Protein AF-A0A1H4DEP1-F1 (afdb_monomer)

Secondary structure (DSSP, 8-state):
-HHHHHHHHHHHHHHHHHHHHHHHHHHHHTT---------------------------S---TTS----HHHHHHHHHHTT-S-HHHHHHHH---HHHHHHHTSTTTHHHHHHHHHHHHHTTT-HHHHHHHHHHHHHHHHH--GGGHHHHHHHHHHTT---HHHHHHHHHHHHHTTT-HHHHHHHHHHHHHTS-SSSSSS-SS----S--EEEETTTSHHHHHHHHHHHTTTT-TTT-HHHHHHHHHHHS-S-EEEEEEE--SSSSEEEEEE-SS-S-TTS-SEEEEEEEHHHHHH--HHHHHHHHHHHHHHHHHHHHHHHTTSEEE-TTT--EEE-TTHHHHTSTTS--GGG--GGGS-HHHHHHHHHHHHHHHT---TTHHHHHTTS--BTTB-HHHHHHHHHHHHS-TTTS-HHHHHHHHHHHGGGHHHHHHHHHTTTTGGGSHHHHHHHHTS-HHHHHHHIIIIIT-TTGGGS-----

Foldseek 3Di:
DVVVVVVVVVVVVVVVVVVVVVVVVVCVVVDPDPDDDDDDDDDDDDDDDDDDDDDDPPDPPDPPDDPPQVLCVVVVCVVVVNDDLVNVCVLLVHDSVLSVVCPDPLNVVVVVLLSVLCVVLVVDPQSSVLNVVLSVCCVVPVDPPSSVSSVLSSCPVQAPDVVVVVLLVVLCVVVVNDPVSVVVCVVVSQQQGPPVPPPGGVDDDDSDQQEAEAQPPFLLVVLVVLLCPPPPVCQVLRLLSVLVCCRVPPACAGEYEEEDAPVPAQKDKFAADDPDPQGFQGSYIYIYGYPCCRVQFASLLSNLSSSLRSLVVSLSRLCSVVQQWTADHPPRDIDGDPCNCCPLLVPPDDLVPDDLLVDALSVNLSSVCSNCVVVVVDDPCSSLQQQQDPSDNGHHVLVSQLVNQLVRDPPVPKDPVLVVVQCVLPNPCSSSLLSSLSSCAVVCPPVVVVVVLVPDPPSNSVVSCCCRVVVPCRSVIHRPSD

Solvent-accessible surface area (backbone atoms only — not comparable to full-atom values): 27764 Å² total; per-residue (Å²): 111,70,72,57,54,54,54,53,47,54,52,49,50,56,52,46,53,58,46,49,54,56,46,53,57,48,46,58,75,70,62,71,74,86,75,90,71,95,81,83,87,84,89,84,89,86,84,89,86,83,90,82,87,74,92,63,85,86,68,82,78,53,90,88,58,80,84,79,52,68,63,61,50,50,54,50,23,55,78,66,72,69,52,54,67,66,56,56,17,64,71,66,72,48,52,61,67,58,48,54,53,34,67,34,96,92,33,35,65,61,48,51,54,52,52,51,56,36,55,73,55,69,63,34,75,64,56,46,50,49,49,54,49,42,52,50,51,35,70,78,64,76,47,88,68,45,62,53,62,50,52,49,59,59,44,63,83,57,51,94,46,71,66,61,53,49,50,54,52,53,44,35,61,73,55,69,66,34,74,65,54,56,50,51,46,64,63,48,52,69,39,47,28,53,83,89,70,86,82,53,49,74,41,88,80,82,82,64,87,32,68,43,73,66,36,78,93,42,37,54,36,57,46,51,51,58,49,60,64,50,49,77,92,46,45,91,73,34,68,59,43,50,48,52,43,48,40,68,74,76,60,93,32,32,38,35,40,35,67,36,87,47,89,79,63,54,45,40,62,31,40,38,49,79,85,45,91,49,45,41,56,49,42,25,33,38,37,32,33,14,52,64,42,47,75,58,39,10,51,66,48,48,52,51,37,56,49,52,35,45,51,50,46,48,51,49,49,44,31,40,80,65,62,48,36,32,29,42,80,88,75,19,47,80,42,67,37,98,53,34,66,61,74,75,50,52,80,74,73,62,49,86,72,61,68,55,85,81,46,56,69,49,56,27,50,52,35,49,54,37,28,27,54,76,70,68,68,64,53,100,54,47,73,54,49,53,35,68,36,69,62,60,87,87,43,23,48,40,55,53,44,13,52,46,46,45,72,70,51,68,75,80,75,40,36,71,68,35,50,53,52,40,35,72,74,51,47,91,54,20,64,54,54,50,19,47,27,51,37,36,41,88,32,67,79,35,71,63,47,52,54,55,46,69,74,46,54,80,68,52,32,54,51,38,44,36,34,24,68,61,51,48,64,38,66,49,41,39,66,87,51,126

Organism: NCBI:txid908615

Sequence (482 aa):
TVIKAVGEAASAVGTWIGNGWRAFLRWLRNGGSCGCSNKGEFANNFTGTEEGNLILYTEPINADEPITDPCDQILLGILADEFSPQHISNFLGISLEDLNYLMEEEHVQFLINSMSLLKESSFSTNAINHFHEALQDYKDSQNPITDLEFVYSSFDDMLEKDAQKQNVIDFLAQNNYSDEAFAFLREAMPALQDNDGDGQPDAEVEWEDRIFELFEGTKVDCVHDKLKEIDLENPNINLYHKLLNKFNDSTENWLFFEVGETGGDWGHTSGYAWNSTNTNFPDAYKIIIDNDLNENGSNLAIMVTLAHELIHAYMFDTLSDAGVILFDINTGEPGFDPNFSQQWCGDGSNYNGVDLNTLDTAERFKALICAMEESGTLNAQWTHDLFNENVFSISTYQQQLADFIYQNHDWDSENLIFKNKMISNFGSNWKQKTAEACSWIGLVYTDEYTNFVNNLSSTETLVYDNIARQRMYLNNANSNCD

Structure (mmCIF, N/CA/C/O backbone):
data_AF-A0A1H4DEP1-F1
#
_entry.id   AF-A0A1H4DEP1-F1
#
loop_
_atom_site.group_PDB
_atom_site.id
_atom_site.type_symbol
_atom_site.label_atom_id
_atom_site.label_alt_id
_atom_site.label_comp_id
_atom_site.label_asym_id
_atom_site.label_entity_id
_atom_site.label_seq_id
_atom_site.pdbx_PDB_ins_code
_atom_site.Cartn_x
_atom_site.Cartn_y
_atom_site.Cartn_z
_atom_site.occupancy
_atom_site.B_iso_or_equiv
_atom_site.auth_seq_id
_atom_site.auth_comp_id
_atom_site.auth_asym_id
_atom_site.auth_atom_id
_atom_site.pdbx_PDB_model_num
ATOM 1 N N . THR A 1 1 ? 15.694 -39.772 31.850 1.00 38.19 1 THR A N 1
ATOM 2 C CA . THR A 1 1 ? 14.513 -40.663 31.894 1.00 38.19 1 THR A CA 1
ATOM 3 C C . THR A 1 1 ? 13.604 -40.455 30.700 1.00 38.19 1 THR A C 1
ATOM 5 O O . THR A 1 1 ? 13.477 -41.399 29.941 1.00 38.19 1 THR A O 1
ATOM 8 N N . VAL A 1 2 ? 13.063 -39.248 30.465 1.00 28.78 2 VAL A N 1
ATOM 9 C CA . VAL A 1 2 ? 12.163 -38.947 29.323 1.00 28.78 2 VAL A CA 1
ATOM 10 C C . VAL A 1 2 ? 12.712 -39.431 27.970 1.00 28.78 2 VAL A C 1
ATOM 12 O O . VAL A 1 2 ? 12.038 -40.193 27.292 1.00 28.78 2 VAL A O 1
ATOM 15 N N . ILE A 1 3 ? 13.974 -39.125 27.642 1.00 31.69 3 ILE A N 1
ATOM 16 C CA . ILE A 1 3 ? 14.636 -39.570 26.393 1.00 31.69 3 ILE A CA 1
ATOM 17 C C . ILE A 1 3 ? 14.600 -41.106 26.202 1.00 31.69 3 ILE A C 1
ATOM 19 O O . ILE A 1 3 ? 14.495 -41.587 25.080 1.00 31.69 3 ILE A O 1
ATOM 23 N N . LYS A 1 4 ? 14.620 -41.895 27.289 1.00 32.69 4 LYS A N 1
ATOM 24 C CA . LYS A 1 4 ? 14.520 -43.364 27.212 1.00 32.69 4 LYS A CA 1
ATOM 25 C C . LYS A 1 4 ? 13.096 -43.826 26.883 1.00 32.69 4 LYS A C 1
ATOM 27 O O . LYS A 1 4 ? 12.945 -44.779 26.133 1.00 32.69 4 LYS A O 1
ATOM 32 N N . ALA A 1 5 ? 12.078 -43.122 27.382 1.00 28.88 5 ALA A N 1
ATOM 33 C CA . ALA A 1 5 ? 10.678 -43.410 27.071 1.00 28.88 5 ALA A CA 1
ATOM 34 C C . ALA A 1 5 ? 10.330 -43.087 25.606 1.00 28.88 5 ALA A C 1
ATOM 36 O O . ALA A 1 5 ? 9.582 -43.836 24.990 1.00 28.88 5 ALA A O 1
ATOM 37 N N . VAL A 1 6 ? 10.914 -42.028 25.026 1.00 34.09 6 VAL A N 1
ATOM 38 C CA . VAL A 1 6 ? 10.736 -41.698 23.596 1.00 34.09 6 VAL A CA 1
ATOM 39 C C . VAL A 1 6 ? 11.355 -42.778 22.700 1.00 34.09 6 VAL A C 1
ATOM 41 O O . VAL A 1 6 ? 10.693 -43.264 21.788 1.00 34.09 6 VAL A O 1
ATOM 44 N N . GLY A 1 7 ? 12.579 -43.233 22.999 1.00 32.59 7 GLY A N 1
ATOM 45 C CA . GLY A 1 7 ? 13.208 -44.337 22.259 1.00 32.59 7 GLY A CA 1
ATOM 46 C C . GLY A 1 7 ? 12.455 -45.670 22.387 1.00 32.59 7 GLY A C 1
ATOM 47 O O . GLY A 1 7 ? 12.327 -46.409 21.413 1.00 32.59 7 GLY A O 1
ATOM 48 N N . GLU A 1 8 ? 11.899 -45.963 23.566 1.00 32.62 8 GLU A N 1
ATOM 49 C CA . GLU A 1 8 ? 11.061 -47.150 23.788 1.00 32.62 8 GLU A CA 1
ATOM 50 C C . GLU A 1 8 ? 9.702 -47.051 23.070 1.00 32.62 8 GLU A C 1
ATOM 52 O O . GLU A 1 8 ? 9.212 -48.063 22.570 1.00 32.62 8 GLU A O 1
ATOM 57 N N . ALA A 1 9 ? 9.131 -45.849 22.929 1.00 29.89 9 ALA A N 1
ATOM 58 C CA . ALA A 1 9 ? 7.915 -45.614 22.150 1.00 29.89 9 ALA A CA 1
ATOM 59 C C . ALA A 1 9 ? 8.149 -45.751 20.633 1.00 29.89 9 ALA A C 1
ATOM 61 O O . ALA A 1 9 ? 7.405 -46.470 19.972 1.00 29.89 9 ALA A O 1
ATOM 62 N N . ALA A 1 10 ? 9.209 -45.144 20.085 1.00 33.97 10 ALA A N 1
ATOM 63 C CA . ALA A 1 10 ? 9.551 -45.274 18.664 1.00 33.97 10 ALA A CA 1
ATOM 64 C C . ALA A 1 10 ? 9.840 -46.738 18.275 1.00 33.97 10 ALA A C 1
ATOM 66 O O . ALA A 1 10 ? 9.331 -47.238 17.271 1.00 33.97 10 ALA A O 1
ATOM 67 N N . SER A 1 11 ? 10.574 -47.465 19.129 1.00 34.53 11 SER A N 1
ATOM 68 C CA . SER A 1 11 ? 10.795 -48.906 18.964 1.00 34.53 11 SER A CA 1
ATOM 69 C C . SER A 1 11 ? 9.484 -49.704 18.998 1.00 34.53 11 SER A C 1
ATOM 71 O O . SER A 1 11 ? 9.313 -50.625 18.197 1.00 34.53 11 SER A O 1
ATOM 73 N N . ALA A 1 12 ? 8.534 -49.339 19.867 1.00 31.38 12 ALA A N 1
ATOM 74 C CA . ALA A 1 12 ? 7.219 -49.975 19.919 1.00 31.38 12 ALA A CA 1
ATOM 75 C C . ALA A 1 12 ? 6.378 -49.710 18.657 1.00 31.38 12 ALA A C 1
ATOM 77 O O . ALA A 1 12 ? 5.743 -50.645 18.176 1.00 31.38 12 ALA A O 1
ATOM 78 N N . VAL A 1 13 ? 6.410 -48.499 18.086 1.00 35.19 13 VAL A N 1
ATOM 79 C CA . VAL A 1 13 ? 5.687 -48.158 16.843 1.00 35.19 13 VAL A CA 1
ATOM 80 C C . VAL A 1 13 ? 6.240 -48.932 15.645 1.00 35.19 13 VAL A C 1
ATOM 82 O O . VAL A 1 13 ? 5.473 -49.625 14.979 1.00 35.19 13 VAL A O 1
ATOM 85 N N . GLY A 1 14 ? 7.560 -48.926 15.420 1.00 35.56 14 GLY A N 1
ATOM 86 C CA . GLY A 1 14 ? 8.171 -49.724 14.344 1.00 35.56 14 GLY A CA 1
ATOM 87 C C . GLY A 1 14 ? 7.915 -51.229 14.513 1.00 35.56 14 GLY A C 1
ATOM 88 O O . GLY A 1 14 ? 7.552 -51.926 13.566 1.00 35.56 14 GLY A O 1
ATOM 89 N N . THR A 1 15 ? 7.980 -51.724 15.755 1.00 37.28 15 THR A N 1
ATOM 90 C CA . THR A 1 15 ? 7.619 -53.114 16.084 1.00 37.28 15 THR A CA 1
ATOM 91 C C . THR A 1 15 ? 6.131 -53.398 15.843 1.00 37.28 15 THR A C 1
ATOM 93 O O . THR A 1 15 ? 5.784 -54.524 15.486 1.00 37.28 15 THR A O 1
ATOM 96 N N . TRP A 1 16 ? 5.237 -52.422 16.015 1.00 34.50 16 TRP A N 1
ATOM 97 C CA . TRP A 1 16 ? 3.800 -52.584 15.784 1.00 34.50 16 TRP A CA 1
ATOM 98 C C . TRP A 1 16 ? 3.462 -52.599 14.291 1.00 34.50 16 TRP A C 1
ATOM 100 O O . TRP A 1 16 ? 2.788 -53.529 13.856 1.00 34.50 16 TRP A O 1
ATOM 110 N N . ILE A 1 17 ? 4.016 -51.675 13.499 1.00 42.44 17 ILE A N 1
ATOM 111 C CA . ILE A 1 17 ? 3.878 -51.647 12.030 1.00 42.44 17 ILE A CA 1
ATOM 112 C C . ILE A 1 17 ? 4.417 -52.954 11.429 1.00 42.44 17 ILE A C 1
ATOM 114 O O . ILE A 1 17 ? 3.683 -53.688 10.761 1.00 42.44 17 ILE A O 1
ATOM 118 N N . GLY A 1 18 ? 5.657 -53.324 11.769 1.00 39.34 18 GLY A N 1
ATOM 119 C CA . GLY A 1 18 ? 6.291 -54.550 11.280 1.00 39.34 18 GLY A CA 1
ATOM 120 C C . GLY A 1 18 ? 5.554 -55.833 11.685 1.00 39.34 18 GLY A C 1
ATOM 121 O O . GLY A 1 18 ? 5.537 -56.795 10.917 1.00 39.34 18 GLY A O 1
ATOM 122 N N . ASN A 1 19 ? 4.897 -55.875 12.853 1.00 37.84 19 ASN A N 1
ATOM 123 C CA . ASN A 1 19 ? 4.065 -57.021 13.244 1.00 37.84 19 ASN A CA 1
ATOM 124 C C . ASN A 1 19 ? 2.644 -56.977 12.665 1.00 37.84 19 ASN A C 1
ATOM 126 O O . ASN A 1 19 ? 2.093 -58.045 12.408 1.00 37.84 19 ASN A O 1
ATOM 130 N N . GLY A 1 20 ? 2.065 -55.799 12.419 1.00 39.53 20 GLY A N 1
ATOM 131 C CA . GLY A 1 20 ? 0.786 -55.638 11.722 1.00 39.53 20 GLY A CA 1
ATOM 132 C C . GLY A 1 20 ? 0.875 -56.156 10.289 1.00 39.53 20 GLY A C 1
ATOM 133 O O . GLY A 1 20 ? 0.106 -57.036 9.901 1.00 39.53 20 GLY A O 1
ATOM 134 N N . TRP A 1 21 ? 1.909 -55.733 9.557 1.00 43.44 21 TRP A N 1
ATOM 135 C CA . TRP A 1 21 ? 2.228 -56.233 8.216 1.00 43.44 21 TRP A CA 1
ATOM 136 C C . TRP A 1 21 ? 2.446 -57.756 8.210 1.00 43.44 21 TRP A C 1
ATOM 138 O O . TRP A 1 21 ? 1.809 -58.497 7.458 1.00 43.44 21 TRP A O 1
ATOM 148 N N . ARG A 1 22 ? 3.254 -58.275 9.147 1.00 44.78 22 ARG A N 1
ATOM 149 C CA . ARG A 1 22 ? 3.490 -59.726 9.299 1.00 44.78 22 ARG A CA 1
ATOM 150 C C . ARG A 1 22 ? 2.246 -60.501 9.767 1.00 44.78 22 ARG A C 1
ATOM 152 O O . ARG A 1 22 ? 2.180 -61.708 9.529 1.00 44.78 22 ARG A O 1
ATOM 159 N N . ALA A 1 23 ? 1.267 -59.861 10.409 1.00 41.00 23 ALA A N 1
ATOM 160 C CA . ALA A 1 23 ? -0.017 -60.466 10.769 1.00 41.00 23 ALA A CA 1
ATOM 161 C C . ALA A 1 23 ? -0.974 -60.523 9.568 1.00 41.00 23 ALA A C 1
ATOM 163 O O . ALA A 1 23 ? -1.565 -61.575 9.328 1.00 41.00 23 ALA A O 1
ATOM 164 N N . PHE A 1 24 ? -1.050 -59.451 8.774 1.00 42.41 24 PHE A N 1
ATOM 165 C CA . PHE A 1 24 ? -1.810 -59.384 7.522 1.00 42.41 24 PHE A CA 1
ATOM 166 C C . PHE A 1 24 ? -1.324 -60.439 6.512 1.00 42.41 24 PHE A C 1
ATOM 168 O O . PHE A 1 24 ? -2.094 -61.305 6.090 1.00 42.41 24 PHE A O 1
ATOM 175 N N . LEU A 1 25 ? -0.012 -60.497 6.258 1.00 41.62 25 LEU A N 1
ATOM 176 C CA . LEU A 1 25 ? 0.605 -61.519 5.400 1.00 41.62 25 LEU A CA 1
ATOM 177 C C . LEU A 1 25 ? 0.409 -62.953 5.937 1.00 41.62 25 LEU A C 1
ATOM 179 O O . LEU A 1 25 ? 0.293 -63.906 5.164 1.00 41.62 25 LEU A O 1
ATOM 183 N N . ARG A 1 26 ? 0.323 -63.143 7.263 1.00 41.78 26 ARG A N 1
ATOM 184 C CA . ARG A 1 26 ? -0.035 -64.444 7.868 1.00 41.78 26 ARG A CA 1
ATOM 185 C C . ARG A 1 26 ? -1.519 -64.777 7.749 1.00 41.78 26 ARG A C 1
ATOM 187 O O . ARG A 1 26 ? -1.842 -65.963 7.732 1.00 41.78 26 ARG A O 1
ATOM 194 N N . TRP A 1 27 ? -2.409 -63.793 7.698 1.00 42.00 27 TRP A N 1
ATOM 195 C CA . TRP A 1 27 ? -3.842 -64.014 7.507 1.00 42.00 27 TRP A CA 1
ATOM 196 C C . TRP A 1 27 ? -4.122 -64.492 6.076 1.00 42.00 27 TRP A C 1
ATOM 198 O O . TRP A 1 27 ? -4.703 -65.565 5.905 1.00 42.00 27 TRP A O 1
ATOM 208 N N . LEU A 1 28 ? -3.566 -63.796 5.075 1.00 37.38 28 LEU A N 1
ATOM 209 C CA . LEU A 1 28 ? -3.593 -64.208 3.663 1.00 37.38 28 LEU A CA 1
ATOM 210 C C . LEU A 1 28 ? -3.035 -65.633 3.484 1.00 37.38 28 LEU A C 1
ATOM 212 O O . LEU A 1 28 ? -3.730 -66.537 3.015 1.00 37.38 28 LEU A O 1
ATOM 216 N N . ARG A 1 29 ? -1.813 -65.882 3.979 1.00 38.56 29 ARG A N 1
ATOM 217 C CA . ARG A 1 29 ? -1.108 -67.173 3.849 1.00 38.56 29 ARG A CA 1
ATOM 218 C C . ARG A 1 29 ? -1.822 -68.376 4.486 1.00 38.56 29 ARG A C 1
ATOM 220 O O . ARG A 1 29 ? -1.508 -69.510 4.129 1.00 38.56 29 ARG A O 1
ATOM 227 N N . ASN A 1 30 ? -2.747 -68.169 5.426 1.00 35.03 30 ASN A N 1
ATOM 228 C CA . ASN A 1 30 ? -3.500 -69.254 6.071 1.00 35.03 30 ASN A CA 1
ATOM 229 C C . ASN A 1 30 ? -4.881 -69.521 5.436 1.00 35.03 30 ASN A C 1
ATOM 231 O O . ASN A 1 30 ? -5.651 -70.310 5.982 1.00 35.03 30 ASN A O 1
ATOM 235 N N . GLY A 1 31 ? -5.179 -68.929 4.274 1.00 35.50 31 GLY A N 1
ATOM 236 C CA . GLY A 1 31 ? -6.361 -69.279 3.481 1.00 35.50 31 GLY A CA 1
ATOM 237 C C . GLY A 1 31 ? -7.643 -68.569 3.915 1.00 35.50 31 GLY A C 1
ATOM 238 O O . GLY A 1 31 ? -8.700 -69.198 3.971 1.00 35.50 31 GLY A O 1
ATOM 239 N N . GLY A 1 32 ? -7.566 -67.266 4.206 1.00 33.78 32 GLY A N 1
ATOM 240 C CA . GLY A 1 32 ? -8.751 -66.409 4.313 1.00 33.78 32 GLY A CA 1
ATOM 241 C C . GLY A 1 32 ? -9.500 -66.359 2.975 1.00 33.78 32 GLY A C 1
ATOM 242 O O . GLY A 1 32 ? -9.116 -65.627 2.071 1.00 33.78 32 GLY A O 1
ATOM 243 N N . SER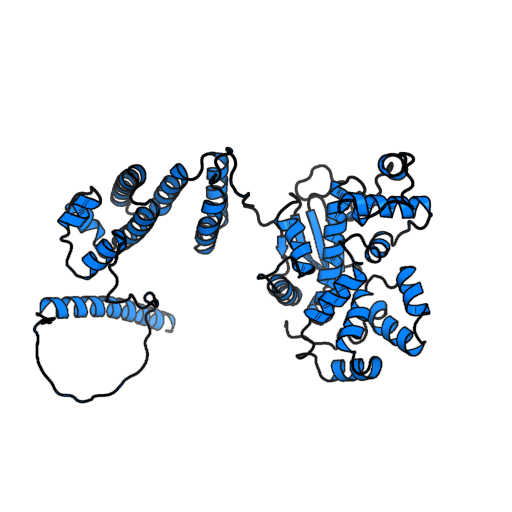 A 1 33 ? -10.538 -67.182 2.812 1.00 31.41 33 SER A N 1
ATOM 244 C CA . SER A 1 33 ? -11.175 -67.393 1.508 1.00 31.41 33 SER A CA 1
ATOM 245 C C . SER A 1 33 ? -12.232 -66.336 1.165 1.00 31.41 33 SER A C 1
ATOM 247 O O . SER A 1 33 ? -13.360 -66.403 1.665 1.00 31.41 33 SER A O 1
ATOM 249 N N . CYS A 1 34 ? -11.922 -65.446 0.221 1.00 27.08 34 CYS A N 1
ATOM 250 C CA . CYS A 1 34 ? -12.912 -64.632 -0.493 1.00 27.08 34 CYS A CA 1
ATOM 251 C C . CYS A 1 34 ? -13.747 -65.522 -1.437 1.00 27.08 34 CYS A C 1
ATOM 253 O O . CYS A 1 34 ? -13.446 -65.700 -2.615 1.00 27.08 34 CYS A O 1
ATOM 255 N N . GLY A 1 35 ? -14.769 -66.173 -0.878 1.00 26.73 35 GLY A N 1
ATOM 256 C CA . GLY A 1 35 ? -15.551 -67.211 -1.549 1.00 26.73 35 GLY A CA 1
ATOM 257 C C . GLY A 1 35 ? -16.676 -66.681 -2.440 1.00 26.73 35 GLY A C 1
ATOM 258 O O . GLY A 1 35 ? -17.835 -66.681 -2.027 1.00 26.73 35 GLY A O 1
ATOM 259 N N . CYS A 1 36 ? -16.372 -66.319 -3.688 1.00 26.03 36 CYS A N 1
ATOM 260 C CA . CYS A 1 36 ? -17.384 -65.971 -4.691 1.00 26.03 36 CYS A CA 1
ATOM 261 C C . CYS A 1 36 ? -18.263 -67.181 -5.076 1.00 26.03 36 CYS A C 1
ATOM 263 O O . CYS A 1 36 ? -17.932 -67.948 -5.981 1.00 26.03 36 CYS A O 1
ATOM 265 N N . SER A 1 37 ? -19.420 -67.351 -4.424 1.00 27.05 37 SER A N 1
ATOM 266 C CA . SER A 1 37 ? -20.464 -68.282 -4.880 1.00 27.05 37 SER A CA 1
ATOM 267 C C . SER A 1 37 ? -21.880 -67.800 -4.538 1.00 27.05 37 SER A C 1
ATOM 269 O O . SER A 1 37 ? -22.154 -67.311 -3.446 1.00 27.05 37 SER A O 1
ATOM 271 N N . ASN A 1 38 ? -22.798 -67.923 -5.499 1.00 31.84 38 ASN A N 1
ATOM 272 C CA . ASN A 1 38 ? -24.157 -67.384 -5.403 1.00 31.84 38 ASN A CA 1
ATOM 273 C C . ASN A 1 38 ? -25.123 -68.311 -4.641 1.00 31.84 38 ASN A C 1
ATOM 275 O O . ASN A 1 38 ? -25.443 -69.380 -5.171 1.00 31.84 38 ASN A O 1
ATOM 279 N N . LYS A 1 39 ? -25.676 -67.847 -3.500 1.00 27.52 39 LYS A N 1
ATOM 280 C CA . LYS A 1 39 ? -27.127 -67.839 -3.136 1.00 27.52 39 LYS A CA 1
ATOM 281 C C . LYS A 1 39 ? -27.392 -67.736 -1.620 1.00 27.52 39 LYS A C 1
ATOM 283 O O . LYS A 1 39 ? -26.930 -68.586 -0.872 1.00 27.52 39 LYS A O 1
ATOM 288 N N . GLY A 1 40 ? -28.348 -66.874 -1.246 1.00 24.56 40 GLY A N 1
ATOM 289 C CA . GLY A 1 40 ? -29.347 -67.188 -0.206 1.00 24.56 40 GLY A CA 1
ATOM 290 C C . GLY A 1 40 ? -29.218 -66.527 1.178 1.00 24.56 40 GLY A C 1
ATOM 291 O O . GLY A 1 40 ? -28.473 -67.007 2.012 1.00 24.56 40 GLY A O 1
ATOM 292 N N . GLU A 1 41 ? -30.082 -65.530 1.414 1.00 27.05 41 GLU A N 1
ATOM 293 C CA . GLU A 1 41 ? -30.917 -65.323 2.624 1.00 27.05 41 GLU A CA 1
ATOM 294 C C . GLU A 1 41 ? -30.337 -65.212 4.072 1.00 27.05 41 GLU A C 1
ATOM 296 O O . GLU A 1 41 ? -29.583 -66.042 4.556 1.00 27.05 41 GLU A O 1
ATOM 301 N N . PHE A 1 42 ? -30.900 -64.239 4.818 1.00 24.06 42 PHE A N 1
ATOM 302 C CA . PHE A 1 42 ? -31.007 -64.117 6.296 1.00 24.06 42 PHE A CA 1
ATOM 303 C C . PHE A 1 42 ? -29.786 -63.761 7.203 1.00 24.06 42 PHE A C 1
ATOM 305 O O . PHE A 1 42 ? -29.255 -64.594 7.924 1.00 24.06 42 PHE A O 1
ATOM 312 N N . ALA A 1 43 ? -29.555 -62.441 7.337 1.00 25.52 43 ALA A N 1
ATOM 313 C CA . ALA A 1 43 ? -29.732 -61.625 8.569 1.00 25.52 43 ALA A CA 1
ATOM 314 C C . ALA A 1 43 ? -28.813 -61.699 9.835 1.00 25.52 43 ALA A C 1
ATOM 316 O O . ALA A 1 43 ? -28.448 -62.759 10.328 1.00 25.52 43 ALA A O 1
ATOM 317 N N . ASN A 1 44 ? -28.700 -60.508 10.469 1.00 26.42 44 ASN A N 1
ATOM 318 C CA . ASN A 1 44 ? -28.440 -60.160 11.893 1.00 26.42 44 ASN A CA 1
ATOM 319 C C . ASN A 1 44 ? -27.004 -59.878 12.426 1.00 26.42 44 ASN A C 1
ATOM 321 O O . ASN A 1 44 ? -26.253 -60.788 12.744 1.00 26.42 44 ASN A O 1
ATOM 325 N N . ASN A 1 45 ? -26.775 -58.580 12.710 1.00 27.27 45 ASN A N 1
ATOM 326 C CA . ASN A 1 45 ? -26.173 -57.937 13.906 1.00 27.27 45 ASN A CA 1
ATOM 327 C C . ASN A 1 45 ? -24.833 -58.407 14.524 1.00 27.27 45 ASN A C 1
ATOM 329 O O . ASN A 1 45 ? -24.765 -59.515 15.033 1.00 27.27 45 ASN A O 1
ATOM 333 N N . PHE A 1 46 ? -23.883 -57.462 14.687 1.00 23.38 46 PHE A N 1
ATOM 334 C CA . PHE A 1 46 ? -23.113 -57.113 15.920 1.00 23.38 46 PHE A CA 1
ATOM 335 C C . PHE A 1 46 ? -22.104 -55.976 15.570 1.00 23.38 46 PHE A C 1
ATOM 337 O O . PHE A 1 46 ? -21.057 -56.233 14.996 1.00 23.38 46 PHE A O 1
ATOM 344 N N . THR A 1 47 ? -22.494 -54.695 15.589 1.00 27.48 47 THR A N 1
ATOM 345 C CA . THR A 1 47 ? -22.204 -53.686 16.648 1.00 27.48 47 THR A CA 1
ATOM 346 C C . THR A 1 47 ? -20.725 -53.457 17.047 1.00 27.48 47 THR A C 1
ATOM 348 O O . THR A 1 47 ? -20.251 -54.087 17.985 1.00 27.48 47 THR A O 1
ATOM 351 N N . GLY A 1 48 ? -20.088 -52.455 16.419 1.00 27.61 48 GLY A N 1
ATOM 352 C CA . GLY A 1 48 ? -19.327 -51.353 17.052 1.00 27.61 48 GLY A CA 1
ATOM 353 C C . GLY A 1 48 ? -17.999 -51.590 17.801 1.00 27.61 48 GLY A C 1
ATOM 354 O O . GLY A 1 48 ? -17.979 -52.267 18.822 1.00 27.61 48 GLY A O 1
ATOM 355 N N . THR A 1 49 ? -16.960 -50.851 17.382 1.00 27.84 49 THR A N 1
ATOM 356 C CA . THR A 1 49 ? -16.049 -50.031 18.230 1.00 27.84 49 THR A CA 1
ATOM 357 C C . THR A 1 49 ? -15.401 -48.930 17.364 1.00 27.84 49 THR A C 1
ATOM 359 O O . THR A 1 49 ? -15.587 -48.940 16.149 1.00 27.84 49 THR A O 1
ATOM 362 N N . GLU A 1 50 ? -14.729 -47.956 17.984 1.00 29.02 50 GLU A N 1
ATOM 363 C CA . GLU A 1 50 ? -14.433 -46.628 17.413 1.00 29.02 50 GLU A CA 1
ATOM 364 C C . GLU A 1 50 ? -13.052 -46.471 16.733 1.00 29.02 50 GLU A C 1
ATOM 366 O O . GLU A 1 50 ? -12.119 -47.218 17.009 1.00 29.02 50 GLU A O 1
ATOM 371 N N . GLU A 1 51 ? -13.009 -45.468 15.846 1.00 33.34 51 GLU A N 1
ATOM 372 C CA . GLU A 1 51 ? -11.922 -44.587 15.362 1.00 33.34 51 GLU A CA 1
ATOM 373 C C . GLU A 1 51 ? -10.437 -45.018 15.362 1.00 33.34 51 GLU A C 1
ATOM 375 O O . GLU A 1 51 ? -9.851 -45.449 16.353 1.00 33.34 51 GLU A O 1
ATOM 380 N N . GLY A 1 52 ? -9.783 -44.740 14.226 1.00 25.28 52 GLY A N 1
ATOM 381 C CA . GLY A 1 52 ? -8.339 -44.887 14.017 1.00 25.28 52 GLY A CA 1
ATOM 382 C C . GLY A 1 52 ? -7.953 -44.681 12.550 1.00 25.28 52 GLY A C 1
ATOM 383 O O . GLY A 1 52 ? -7.386 -45.582 11.937 1.00 25.28 52 GLY A O 1
ATOM 384 N N . ASN A 1 53 ? -8.346 -43.548 11.957 1.00 27.75 53 ASN A N 1
ATOM 385 C CA . ASN A 1 53 ? -8.290 -43.348 10.505 1.00 27.75 53 ASN A CA 1
ATOM 386 C C . ASN A 1 53 ? -6.853 -43.275 9.965 1.00 27.75 53 ASN A C 1
ATOM 388 O O . ASN A 1 53 ? -6.131 -42.313 10.216 1.00 27.75 53 ASN A O 1
ATOM 392 N N . LEU A 1 54 ? -6.494 -44.253 9.133 1.00 23.66 54 LEU A N 1
ATOM 393 C CA . LEU A 1 54 ? -5.480 -44.092 8.096 1.00 23.66 54 LEU A CA 1
ATOM 394 C C . LEU A 1 54 ? -6.137 -43.368 6.912 1.00 23.66 54 LEU A C 1
ATOM 396 O O . LEU A 1 54 ? -7.157 -43.845 6.412 1.00 23.66 54 LEU A O 1
ATOM 400 N N . ILE A 1 55 ? -5.573 -42.246 6.459 1.00 25.05 55 ILE A N 1
ATOM 401 C CA . ILE A 1 55 ? -6.048 -41.571 5.244 1.00 25.05 55 ILE A CA 1
ATOM 402 C C . ILE A 1 55 ? -5.485 -42.321 4.032 1.00 25.05 55 ILE A C 1
ATOM 404 O O . ILE A 1 55 ? -4.377 -42.065 3.574 1.00 25.05 55 ILE A O 1
ATOM 408 N N . LEU A 1 56 ? -6.264 -43.282 3.540 1.00 27.89 56 LEU A N 1
ATOM 409 C CA . LEU A 1 56 ? -6.203 -43.740 2.153 1.00 27.89 56 LEU A CA 1
ATOM 410 C C . LEU A 1 56 ? -7.222 -42.922 1.350 1.00 27.89 56 LEU A C 1
ATOM 412 O O . LEU A 1 56 ? -8.261 -42.565 1.904 1.00 27.89 56 LEU A O 1
ATOM 416 N N . TYR A 1 57 ? -6.921 -42.639 0.077 1.00 26.61 57 TYR A N 1
ATOM 417 C CA . TYR A 1 57 ? -7.730 -41.832 -0.850 1.00 26.61 57 TYR A CA 1
ATOM 418 C C . TYR A 1 57 ? -9.246 -41.982 -0.629 1.00 26.61 57 TYR A C 1
ATOM 420 O O . TYR A 1 57 ? -9.813 -43.055 -0.831 1.00 26.61 57 TYR A O 1
ATOM 428 N N . THR A 1 58 ? -9.905 -40.899 -0.203 1.00 29.77 58 THR A N 1
ATOM 429 C CA . THR A 1 58 ? -11.312 -40.917 0.239 1.00 29.77 58 THR A CA 1
ATOM 430 C C . THR A 1 58 ? -12.329 -40.628 -0.870 1.00 29.77 58 THR A C 1
ATOM 432 O O . THR A 1 58 ? -13.466 -40.265 -0.575 1.00 29.77 58 THR A O 1
ATOM 435 N N . GLU A 1 59 ? -11.956 -40.822 -2.134 1.00 29.88 59 GLU A N 1
ATOM 436 C CA . GLU A 1 59 ? -12.923 -40.961 -3.226 1.00 29.88 59 GLU A CA 1
ATOM 437 C C . GLU A 1 59 ? -13.375 -42.433 -3.288 1.00 29.88 59 GLU A C 1
ATOM 439 O O . GLU A 1 59 ? -12.545 -43.326 -3.487 1.00 29.88 59 GLU A O 1
ATOM 444 N N . PRO A 1 60 ? -14.668 -42.746 -3.080 1.00 33.25 60 PRO A N 1
ATOM 445 C CA . PRO A 1 60 ? -15.140 -44.122 -3.116 1.00 33.25 60 PRO A CA 1
ATOM 446 C C . PRO A 1 60 ? -15.190 -44.620 -4.565 1.00 33.25 60 PRO A C 1
ATOM 448 O O . PRO A 1 60 ? -16.183 -44.396 -5.257 1.00 33.25 60 PRO A O 1
ATOM 451 N N . ILE A 1 61 ? -14.138 -45.327 -5.000 1.00 38.34 61 ILE A N 1
ATOM 452 C CA . ILE A 1 61 ? -14.080 -45.992 -6.312 1.00 38.34 61 ILE A CA 1
ATOM 453 C C . ILE A 1 61 ? -15.374 -46.786 -6.523 1.00 38.34 61 ILE A C 1
ATOM 455 O O . ILE A 1 61 ? -15.691 -47.711 -5.767 1.00 38.34 61 ILE A O 1
ATOM 459 N N . ASN A 1 62 ? -16.134 -46.404 -7.548 1.00 38.62 62 ASN A N 1
ATOM 460 C CA . ASN A 1 62 ? -17.392 -47.050 -7.876 1.00 38.62 62 ASN A CA 1
ATOM 461 C C . ASN A 1 62 ? -17.112 -48.491 -8.328 1.00 38.62 62 ASN A C 1
ATOM 463 O O . ASN A 1 62 ? -16.437 -48.713 -9.328 1.00 38.62 62 ASN A O 1
ATOM 467 N N . ALA A 1 63 ? -17.641 -49.481 -7.605 1.00 42.66 63 ALA A N 1
ATOM 468 C CA . ALA A 1 63 ? -17.348 -50.896 -7.848 1.00 42.66 63 ALA A CA 1
ATOM 469 C C . ALA A 1 63 ? -17.856 -51.427 -9.208 1.00 42.66 63 ALA A C 1
ATOM 471 O O . ALA A 1 63 ? -17.473 -52.527 -9.608 1.00 42.66 63 ALA A O 1
ATOM 472 N N . ASP A 1 64 ? -18.704 -50.659 -9.903 1.00 40.38 64 ASP A N 1
ATOM 473 C CA . ASP A 1 64 ? -19.177 -50.940 -11.263 1.00 40.38 64 ASP A CA 1
ATOM 474 C C . ASP A 1 64 ? -18.378 -50.189 -12.361 1.00 40.38 64 ASP A C 1
ATOM 476 O O . ASP A 1 64 ? -18.637 -50.393 -13.550 1.00 40.38 64 ASP A O 1
ATOM 480 N N . GLU A 1 65 ? -17.406 -49.337 -12.005 1.00 41.00 65 GLU A N 1
ATOM 481 C CA . GLU A 1 65 ? -16.543 -48.625 -12.960 1.00 41.00 65 GLU A CA 1
ATOM 482 C C . GLU A 1 65 ? -15.200 -49.351 -13.172 1.00 41.00 65 GLU A C 1
ATOM 484 O O . GLU A 1 65 ? -14.552 -49.774 -12.212 1.00 41.00 65 GLU A O 1
ATOM 489 N N . PRO A 1 66 ? -14.750 -49.530 -14.429 1.00 44.38 66 PRO A N 1
ATOM 490 C CA . PRO A 1 66 ? -13.469 -50.163 -14.703 1.00 44.38 66 PRO A CA 1
ATOM 491 C C . PRO A 1 66 ? -12.321 -49.209 -14.358 1.00 44.38 66 PRO A C 1
ATOM 493 O O . PRO A 1 66 ? -12.255 -48.104 -14.890 1.00 44.38 66 PRO A O 1
ATOM 496 N N . ILE A 1 67 ? -11.365 -49.670 -13.550 1.00 47.88 67 ILE A N 1
ATOM 497 C CA . ILE A 1 67 ? -10.087 -48.975 -13.347 1.00 47.88 67 ILE A CA 1
ATOM 498 C C . ILE A 1 67 ? -9.345 -48.971 -14.689 1.00 47.88 67 ILE A C 1
ATOM 500 O O . ILE A 1 67 ? -8.803 -49.996 -15.105 1.00 47.88 67 ILE A O 1
ATOM 504 N N . THR A 1 68 ? -9.377 -47.849 -15.408 1.00 42.72 68 THR A N 1
ATOM 505 C CA . THR A 1 68 ? -8.773 -47.717 -16.7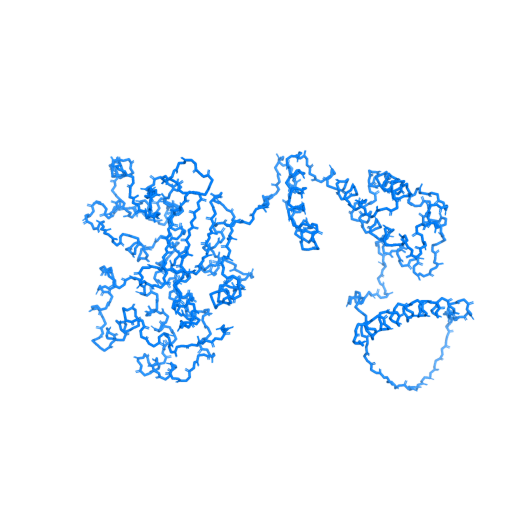46 1.00 42.72 68 THR A CA 1
ATOM 506 C C . THR A 1 68 ? -7.299 -47.328 -16.722 1.00 42.72 68 THR A C 1
ATOM 508 O O . THR A 1 68 ? -6.632 -47.495 -17.740 1.00 42.72 68 THR A O 1
ATOM 511 N N . ASP A 1 69 ? -6.791 -46.831 -15.593 1.00 52.03 69 ASP A N 1
ATOM 512 C CA . ASP A 1 69 ? -5.381 -46.479 -15.421 1.00 52.03 69 ASP A CA 1
ATOM 513 C C . ASP A 1 69 ? -4.512 -47.749 -15.244 1.00 52.03 69 ASP A C 1
ATOM 515 O O . ASP A 1 69 ? -4.760 -48.538 -14.324 1.00 52.03 69 ASP A O 1
ATOM 519 N N . PRO A 1 70 ? -3.499 -47.992 -16.102 1.00 50.41 70 PRO A N 1
ATOM 520 C CA . PRO A 1 70 ? -2.644 -49.178 -15.994 1.00 50.41 70 PRO A CA 1
ATOM 521 C C . PRO A 1 70 ? -1.751 -49.190 -14.749 1.00 50.41 70 PRO A C 1
ATOM 523 O O . PRO A 1 70 ? -1.339 -50.256 -14.297 1.00 50.41 70 PRO A O 1
ATOM 526 N N . CYS A 1 71 ? -1.434 -48.023 -14.196 1.00 47.91 71 CYS A N 1
ATOM 527 C CA . CYS A 1 71 ? -0.532 -47.864 -13.062 1.00 47.91 71 CYS A CA 1
ATOM 528 C C . CYS A 1 71 ? -1.265 -48.222 -11.769 1.00 47.91 71 CYS A C 1
ATOM 530 O O . CYS A 1 71 ? -0.725 -48.951 -10.941 1.00 47.91 71 CYS A O 1
ATOM 532 N N . ASP A 1 72 ? -2.525 -47.802 -11.644 1.00 54.53 72 ASP A N 1
ATOM 533 C CA . ASP A 1 72 ? -3.405 -48.198 -10.545 1.00 54.53 72 ASP A CA 1
ATOM 534 C C . ASP A 1 72 ? -3.718 -49.697 -10.620 1.00 54.53 72 ASP A C 1
ATOM 536 O O . ASP A 1 72 ? -3.697 -50.372 -9.593 1.00 54.53 72 ASP A O 1
ATOM 540 N N . GLN A 1 73 ? -3.894 -50.265 -11.824 1.00 53.59 73 GLN A N 1
ATOM 541 C CA . GLN A 1 73 ? -3.952 -51.724 -11.998 1.00 53.59 73 GLN A CA 1
ATOM 542 C C . GLN A 1 73 ? -2.669 -52.418 -11.514 1.00 53.59 73 GLN A C 1
ATOM 544 O O . GLN A 1 73 ? -2.760 -53.421 -10.809 1.00 53.59 73 GLN A O 1
ATOM 549 N N . ILE A 1 74 ? -1.479 -51.911 -11.861 1.00 54.09 74 ILE A N 1
ATOM 550 C CA . ILE A 1 74 ? -0.198 -52.495 -11.427 1.00 54.09 74 ILE A CA 1
ATOM 551 C C . ILE A 1 74 ? -0.026 -52.375 -9.909 1.00 54.09 74 ILE A C 1
ATOM 553 O O . ILE A 1 74 ? 0.295 -53.371 -9.263 1.00 54.09 74 ILE A O 1
ATOM 557 N N . LEU A 1 75 ? -0.287 -51.207 -9.319 1.00 57.22 75 LEU A N 1
ATOM 558 C CA . LEU A 1 75 ? -0.131 -50.973 -7.883 1.00 57.22 75 LEU A CA 1
ATOM 559 C C . LEU A 1 75 ? -1.137 -51.801 -7.067 1.00 57.22 75 LEU A C 1
ATOM 561 O O . LEU A 1 75 ? -0.753 -52.477 -6.112 1.00 57.22 75 LEU A O 1
ATOM 565 N N . LEU A 1 76 ? -2.408 -51.838 -7.480 1.00 52.25 76 LEU A N 1
ATOM 566 C CA . LEU A 1 76 ? -3.425 -52.6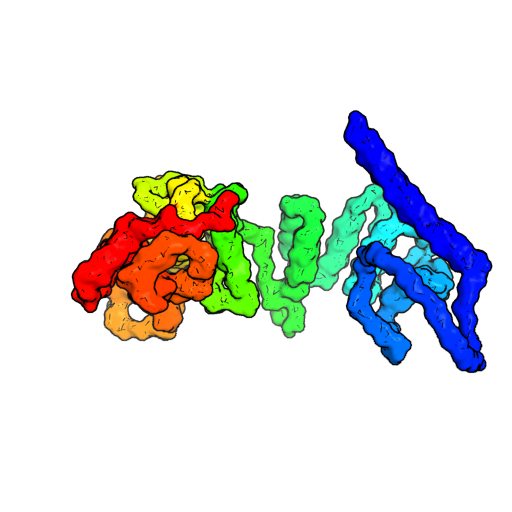86 -6.850 1.00 52.25 76 LEU A CA 1
ATOM 567 C C . LEU A 1 76 ? -3.139 -54.175 -7.067 1.00 52.25 76 LEU A C 1
ATOM 569 O O . LEU A 1 76 ? -3.311 -54.954 -6.137 1.00 52.25 76 LEU A O 1
ATOM 573 N N . GLY A 1 77 ? -2.650 -54.582 -8.239 1.00 57.12 77 GLY A N 1
ATOM 574 C CA . GLY A 1 77 ? -2.289 -55.972 -8.527 1.00 57.12 77 GLY A CA 1
ATOM 575 C C . GLY A 1 77 ? -0.997 -56.441 -7.839 1.00 57.12 77 GLY A C 1
ATOM 576 O O . GLY A 1 77 ? -0.837 -57.641 -7.616 1.00 57.12 77 GLY A O 1
ATOM 577 N N . ILE A 1 78 ? -0.110 -55.521 -7.440 1.00 54.69 78 ILE A N 1
ATOM 578 C CA . ILE A 1 78 ? 0.981 -55.769 -6.481 1.00 54.69 78 ILE A CA 1
ATOM 579 C C . ILE A 1 78 ? 0.399 -55.987 -5.078 1.00 54.69 78 ILE A C 1
ATOM 581 O O . ILE A 1 78 ? 0.728 -56.968 -4.413 1.00 54.69 78 ILE A O 1
ATOM 585 N N . LEU A 1 79 ? -0.506 -55.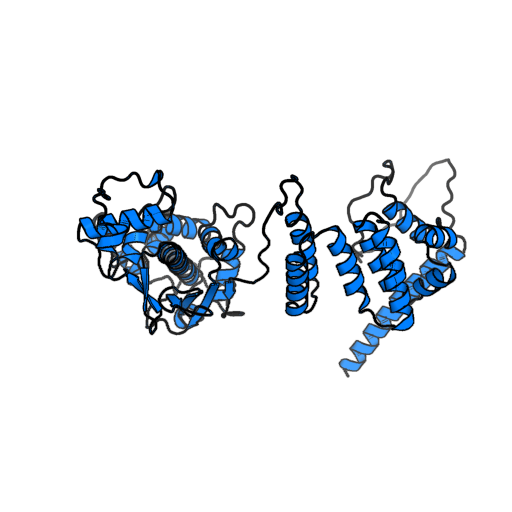108 -4.639 1.00 52.78 79 LEU A N 1
ATOM 586 C CA . LEU A 1 79 ? -1.145 -55.177 -3.317 1.00 52.78 79 LEU A CA 1
ATOM 587 C C . LEU A 1 79 ? -2.119 -56.366 -3.163 1.00 52.78 79 LEU A C 1
ATOM 589 O O . LEU A 1 79 ? -2.378 -56.801 -2.040 1.00 52.78 79 LEU A O 1
ATOM 593 N N . ALA A 1 80 ? -2.635 -56.903 -4.273 1.00 47.19 80 ALA A N 1
ATOM 594 C CA . ALA A 1 80 ? -3.573 -58.026 -4.336 1.00 47.19 80 ALA A CA 1
ATOM 595 C C . ALA A 1 80 ? -2.928 -59.384 -4.699 1.00 47.19 80 ALA A C 1
ATOM 597 O O . ALA A 1 80 ? -3.648 -60.378 -4.783 1.00 47.19 80 ALA A O 1
ATOM 598 N N . ASP A 1 81 ? -1.599 -59.449 -4.875 1.00 55.44 81 ASP A N 1
ATOM 599 C CA . ASP A 1 81 ? -0.848 -60.671 -5.248 1.00 55.44 81 ASP A CA 1
ATOM 600 C C . ASP A 1 81 ? -1.243 -61.238 -6.643 1.00 55.44 81 ASP A C 1
ATOM 602 O O . ASP A 1 81 ? -1.104 -62.431 -6.924 1.00 55.44 81 ASP A O 1
ATOM 606 N N . GLU A 1 82 ? -1.746 -60.376 -7.542 1.00 54.28 82 GLU A N 1
ATOM 607 C CA . GLU A 1 82 ? -2.196 -60.735 -8.900 1.00 54.28 82 GLU A CA 1
ATOM 608 C C . GLU A 1 82 ? -1.072 -60.639 -9.950 1.00 54.28 82 GLU A C 1
ATOM 610 O O . GLU A 1 82 ? -1.007 -61.457 -10.877 1.00 54.28 82 GLU A O 1
ATOM 615 N N . PHE A 1 83 ? -0.140 -59.689 -9.800 1.00 66.00 83 PHE A N 1
ATOM 616 C CA . PHE A 1 83 ? 1.058 -59.615 -10.640 1.00 66.00 83 PHE A CA 1
ATOM 617 C C . PHE A 1 83 ? 2.228 -60.364 -10.008 1.00 66.00 83 PHE A C 1
ATOM 619 O O . PHE A 1 83 ? 2.825 -59.924 -9.030 1.00 66.00 83 PHE A O 1
ATOM 626 N N . SER A 1 84 ? 2.633 -61.476 -10.632 1.00 80.12 84 SER A N 1
ATOM 627 C CA . SER A 1 84 ? 3.886 -62.140 -10.260 1.00 80.12 84 SER A CA 1
ATOM 628 C C . SER A 1 84 ? 5.082 -61.174 -10.382 1.00 80.12 84 SER A C 1
ATOM 630 O O . SER A 1 84 ? 5.116 -60.398 -11.342 1.00 80.12 84 SER A O 1
ATOM 632 N N . PRO A 1 85 ? 6.114 -61.272 -9.520 1.00 78.06 85 PRO A N 1
ATOM 633 C CA . PRO A 1 85 ? 7.329 -60.457 -9.626 1.00 78.06 85 PRO A CA 1
ATOM 634 C C . PRO A 1 85 ? 7.982 -60.465 -11.017 1.00 78.06 85 PRO A C 1
ATOM 636 O O . PRO A 1 85 ? 8.528 -59.459 -11.456 1.00 78.06 85 PRO A O 1
ATOM 639 N N . GLN A 1 86 ? 7.855 -61.561 -11.774 1.00 81.12 86 GLN A N 1
ATOM 640 C CA . GLN A 1 86 ? 8.352 -61.623 -13.151 1.00 81.12 86 GLN A CA 1
ATOM 641 C C . GLN A 1 86 ? 7.608 -60.673 -14.107 1.00 81.12 86 GLN A C 1
ATOM 643 O O . GLN A 1 86 ? 8.219 -60.182 -15.049 1.00 81.12 86 GLN A O 1
ATOM 648 N N . HIS A 1 87 ? 6.319 -60.388 -13.894 1.00 79.06 87 HIS A N 1
ATOM 649 C CA . HIS A 1 87 ? 5.589 -59.405 -14.704 1.00 79.06 87 HIS A CA 1
ATOM 650 C C . HIS A 1 87 ? 6.070 -57.978 -14.427 1.00 79.06 87 HIS A C 1
ATOM 652 O O . HIS A 1 87 ? 6.265 -57.221 -15.371 1.00 79.06 87 HIS A O 1
ATOM 658 N N . ILE A 1 88 ? 6.324 -57.644 -13.160 1.00 78.38 88 ILE A N 1
ATOM 659 C CA . ILE A 1 88 ? 6.811 -56.322 -12.739 1.00 78.38 88 ILE A CA 1
ATOM 660 C C . ILE A 1 88 ? 8.242 -56.101 -13.258 1.00 78.38 88 ILE A C 1
ATOM 662 O O . ILE A 1 88 ? 8.516 -55.088 -13.892 1.00 78.38 88 ILE A O 1
ATOM 666 N N . SER A 1 89 ? 9.124 -57.097 -13.104 1.00 82.81 89 SER A N 1
ATOM 667 C CA . SER A 1 89 ? 10.480 -57.096 -13.682 1.00 82.81 89 SER A CA 1
ATOM 668 C C . SER A 1 89 ? 10.445 -56.944 -15.210 1.00 82.81 89 SER A C 1
ATOM 670 O O . SER A 1 89 ? 11.158 -56.109 -15.757 1.00 82.81 89 SER A O 1
ATOM 672 N N . ASN A 1 90 ? 9.566 -57.676 -15.907 1.00 80.19 90 ASN A N 1
ATOM 673 C CA . ASN A 1 90 ? 9.416 -57.549 -17.361 1.00 80.19 90 ASN A CA 1
ATOM 674 C C . ASN A 1 90 ? 8.878 -56.174 -17.798 1.00 80.19 90 ASN A C 1
ATOM 676 O O . ASN A 1 90 ? 9.240 -55.714 -18.877 1.00 80.19 90 ASN A O 1
ATOM 680 N N . PHE A 1 91 ? 7.993 -55.556 -17.010 1.00 80.44 91 PHE A N 1
ATOM 681 C CA . PHE A 1 91 ? 7.398 -54.248 -17.299 1.00 80.44 91 PHE A CA 1
ATOM 682 C C . PHE A 1 91 ? 8.410 -53.114 -17.108 1.00 80.44 91 PHE A C 1
ATOM 684 O O . PHE A 1 91 ? 8.568 -52.280 -17.993 1.00 80.44 91 PHE A O 1
ATOM 691 N N . LEU A 1 92 ? 9.153 -53.140 -15.999 1.00 79.50 92 LEU A N 1
ATOM 692 C CA . LEU A 1 92 ? 10.195 -52.157 -15.694 1.00 79.50 92 LEU A CA 1
ATOM 693 C C . LEU A 1 92 ? 11.506 -52.395 -16.460 1.00 79.50 92 LEU A C 1
ATOM 695 O O . LEU A 1 92 ? 12.411 -51.573 -16.384 1.00 79.50 92 LEU A O 1
ATOM 699 N N . GLY A 1 93 ? 11.655 -53.523 -17.161 1.00 84.19 93 GLY A N 1
ATOM 700 C CA . GLY A 1 93 ? 12.864 -53.885 -17.911 1.00 84.19 93 GLY A CA 1
ATOM 701 C C . GLY A 1 93 ? 14.063 -54.334 -17.059 1.00 84.19 93 GLY A C 1
ATOM 702 O O . GLY A 1 93 ? 15.088 -54.716 -17.622 1.00 84.19 93 GLY A O 1
ATOM 703 N N . ILE A 1 94 ? 13.938 -54.326 -15.729 1.00 85.38 94 ILE A N 1
ATOM 704 C CA . ILE A 1 94 ? 14.986 -54.718 -14.772 1.00 85.38 94 ILE A CA 1
ATOM 705 C C . ILE A 1 94 ? 15.007 -56.235 -14.543 1.00 85.38 94 ILE A C 1
ATOM 707 O O . ILE A 1 94 ? 14.017 -56.931 -14.798 1.00 85.38 94 ILE A O 1
ATOM 711 N N . SER A 1 95 ? 16.109 -56.787 -14.025 1.00 91.50 95 SER A N 1
ATOM 712 C CA . SER A 1 95 ? 16.138 -58.220 -13.721 1.00 91.50 95 SER A CA 1
ATOM 713 C C . SER A 1 95 ? 15.266 -58.564 -12.507 1.00 91.50 95 SER A C 1
ATOM 715 O O . SER A 1 95 ? 14.980 -57.731 -11.645 1.00 91.50 95 SER A O 1
ATOM 717 N N . LEU A 1 96 ? 14.859 -59.831 -12.407 1.00 87.19 96 LEU A N 1
ATOM 718 C CA . LEU A 1 96 ? 14.143 -60.325 -11.230 1.00 87.19 96 LEU A CA 1
ATOM 719 C C . LEU A 1 96 ? 15.027 -60.283 -9.965 1.00 87.19 96 LEU A C 1
ATOM 721 O O . LEU A 1 96 ? 14.499 -60.238 -8.860 1.00 87.19 96 LEU A O 1
ATOM 725 N N . GLU A 1 97 ? 16.355 -60.295 -10.102 1.00 90.81 97 GLU A N 1
ATOM 726 C CA . GLU A 1 97 ? 17.285 -60.132 -8.976 1.00 90.81 97 GLU A CA 1
ATOM 727 C C . GLU A 1 97 ? 17.250 -58.688 -8.453 1.00 90.81 97 GLU A C 1
ATOM 729 O O . GLU A 1 97 ? 17.072 -58.485 -7.254 1.00 90.81 97 GLU A O 1
ATOM 734 N N . ASP A 1 98 ? 17.272 -57.701 -9.356 1.00 86.62 98 ASP A N 1
ATOM 735 C CA . ASP A 1 98 ? 17.168 -56.277 -9.009 1.00 86.62 98 ASP A CA 1
ATOM 736 C C . ASP A 1 98 ? 15.804 -55.928 -8.398 1.00 86.62 98 ASP A C 1
ATOM 738 O O . ASP A 1 98 ? 15.742 -55.212 -7.403 1.00 86.62 98 ASP A O 1
ATOM 742 N N . LEU A 1 99 ? 14.705 -56.474 -8.937 1.00 88.31 99 LEU A N 1
ATOM 743 C CA . LEU A 1 99 ? 13.379 -56.271 -8.346 1.00 88.31 99 LEU A CA 1
ATOM 744 C C . LEU A 1 99 ? 13.280 -56.883 -6.942 1.00 88.31 99 LEU A C 1
ATOM 746 O O . LEU A 1 99 ? 12.691 -56.271 -6.059 1.00 88.31 99 LEU A O 1
ATOM 750 N N . ASN A 1 100 ? 13.838 -58.078 -6.716 1.00 87.25 100 ASN A N 1
ATOM 751 C CA . ASN A 1 100 ? 13.820 -58.684 -5.381 1.00 87.25 100 ASN A CA 1
ATOM 752 C C . ASN A 1 100 ? 14.629 -57.848 -4.377 1.00 87.25 100 ASN A C 1
ATOM 754 O O . ASN A 1 100 ? 14.156 -57.658 -3.262 1.00 87.25 100 ASN A O 1
ATOM 758 N N . TYR A 1 101 ? 15.784 -57.315 -4.791 1.00 86.88 101 TYR A N 1
ATOM 759 C CA . TYR A 1 101 ? 16.585 -56.364 -4.012 1.00 86.88 101 TYR A CA 1
ATOM 760 C C . TYR A 1 101 ? 15.787 -55.090 -3.681 1.00 86.88 101 TYR A C 1
ATOM 762 O O . TYR A 1 101 ? 15.683 -54.708 -2.519 1.00 86.88 101 TYR A O 1
ATOM 770 N N . LEU A 1 102 ? 15.123 -54.482 -4.670 1.00 80.94 102 LEU A N 1
ATOM 771 C CA . LEU A 1 102 ? 14.275 -53.301 -4.461 1.00 80.94 102 LEU A CA 1
ATOM 772 C C . LEU A 1 102 ? 13.043 -53.553 -3.574 1.00 80.94 102 LEU A C 1
ATOM 774 O O . LEU A 1 102 ? 12.479 -52.605 -3.037 1.00 80.94 102 LEU A O 1
ATOM 778 N N . MET A 1 103 ? 12.627 -54.807 -3.402 1.00 82.19 103 MET A N 1
ATOM 779 C CA . MET A 1 103 ? 11.525 -55.202 -2.518 1.00 82.19 103 MET A CA 1
ATOM 780 C C . MET A 1 103 ? 11.975 -55.498 -1.072 1.00 82.19 103 MET A C 1
ATOM 782 O O . MET A 1 103 ? 11.145 -55.900 -0.250 1.00 82.19 103 MET A O 1
ATOM 786 N N . GLU A 1 104 ? 13.258 -55.317 -0.732 1.00 84.31 104 GLU A N 1
ATOM 787 C CA . GLU A 1 104 ? 13.746 -55.431 0.649 1.00 84.31 104 GLU A CA 1
ATOM 788 C C . GLU A 1 104 ? 13.402 -54.182 1.493 1.00 84.31 104 GLU A C 1
ATOM 790 O O . GLU A 1 104 ? 13.220 -53.077 0.980 1.00 84.31 104 GLU A O 1
ATOM 795 N N . GLU A 1 105 ? 13.281 -54.361 2.818 1.00 79.75 105 GLU A N 1
ATOM 796 C CA . GLU A 1 105 ? 12.712 -53.370 3.763 1.00 79.75 105 GLU A CA 1
ATOM 797 C C . GLU A 1 105 ? 13.495 -52.035 3.791 1.00 79.75 105 GLU A C 1
ATOM 799 O O . GLU A 1 105 ? 12.927 -50.999 4.121 1.00 79.75 105 GLU A O 1
ATOM 804 N N . GLU A 1 106 ? 14.772 -52.052 3.391 1.00 77.81 106 GLU A N 1
ATOM 805 C CA . GLU A 1 106 ? 15.674 -50.892 3.307 1.00 77.81 106 GLU A CA 1
ATOM 806 C C . GLU A 1 106 ? 15.779 -50.249 1.904 1.00 77.81 106 GLU A C 1
ATOM 808 O O . GLU A 1 106 ? 16.382 -49.185 1.768 1.00 77.81 106 GLU A O 1
ATOM 813 N N . HIS A 1 107 ? 15.143 -50.834 0.879 1.00 78.00 107 HIS A N 1
ATOM 814 C CA . HIS A 1 107 ? 15.184 -50.356 -0.515 1.00 78.00 107 HIS A CA 1
ATOM 815 C C . HIS A 1 107 ? 13.802 -50.008 -1.099 1.00 78.00 107 HIS A C 1
ATOM 817 O O . HIS A 1 107 ? 13.710 -49.238 -2.057 1.00 78.00 107 HIS A O 1
ATOM 823 N N . VAL A 1 108 ? 12.713 -50.499 -0.494 1.00 77.69 108 VAL A N 1
ATOM 824 C CA . VAL A 1 108 ? 11.341 -50.333 -1.011 1.00 77.69 108 VAL A CA 1
ATOM 825 C C . VAL A 1 108 ? 10.894 -48.873 -1.182 1.00 77.69 108 VAL A C 1
ATOM 827 O O . VAL A 1 108 ? 10.089 -48.589 -2.064 1.00 77.69 108 VAL A O 1
ATOM 830 N N . GLN A 1 109 ? 11.442 -47.923 -0.415 1.00 72.06 109 GLN A N 1
ATOM 831 C CA . GLN A 1 109 ? 11.107 -46.503 -0.580 1.00 72.06 109 GLN A CA 1
ATOM 832 C C . GLN A 1 109 ? 11.651 -45.919 -1.896 1.00 72.06 109 GLN A C 1
ATOM 834 O O . GLN A 1 109 ? 10.932 -45.185 -2.564 1.00 72.06 109 GLN A O 1
ATOM 839 N N . PHE A 1 110 ? 12.864 -46.299 -2.321 1.00 75.50 110 PHE A N 1
ATOM 840 C CA . PHE A 1 110 ? 13.410 -45.903 -3.628 1.00 75.50 110 PHE A CA 1
ATOM 841 C C . PHE A 1 110 ? 12.536 -46.439 -4.771 1.00 75.50 110 PHE A C 1
ATOM 843 O O . PHE A 1 110 ? 12.270 -45.729 -5.741 1.00 75.50 110 PHE A O 1
ATOM 850 N N . LEU A 1 111 ? 12.039 -47.677 -4.639 1.00 78.81 111 LEU A N 1
ATOM 851 C CA . LEU A 1 111 ? 11.110 -48.264 -5.605 1.00 78.81 111 LEU A CA 1
ATOM 852 C C . LEU A 1 111 ? 9.779 -47.499 -5.644 1.00 78.81 111 LEU A C 1
ATOM 854 O O . LEU A 1 111 ? 9.273 -47.244 -6.731 1.00 78.81 111 LEU A O 1
ATOM 858 N N . ILE A 1 112 ? 9.224 -47.108 -4.493 1.00 70.75 112 ILE A N 1
ATOM 859 C CA . ILE A 1 112 ? 7.981 -46.321 -4.421 1.00 70.75 112 ILE A CA 1
ATOM 860 C C . ILE A 1 112 ? 8.163 -44.942 -5.074 1.00 70.75 112 ILE A C 1
ATOM 862 O O . ILE A 1 112 ? 7.354 -44.588 -5.931 1.00 70.75 112 ILE A O 1
ATOM 866 N N . ASN A 1 113 ? 9.233 -44.209 -4.736 1.00 66.62 113 ASN A N 1
ATOM 867 C CA . ASN A 1 113 ? 9.556 -42.912 -5.347 1.00 66.62 113 ASN A CA 1
ATOM 868 C C . ASN A 1 113 ? 9.669 -43.052 -6.876 1.00 66.62 113 ASN A C 1
ATOM 870 O O . ASN A 1 113 ? 8.928 -42.412 -7.622 1.00 66.62 113 ASN A O 1
ATOM 874 N N . SER A 1 114 ? 10.524 -43.974 -7.337 1.00 71.62 114 SER A N 1
ATOM 875 C CA . SER A 1 114 ? 10.745 -44.234 -8.766 1.00 71.62 114 SER A CA 1
ATOM 876 C C . SER A 1 114 ? 9.458 -44.625 -9.499 1.00 71.62 114 SER A C 1
ATOM 878 O O . SER A 1 114 ? 9.241 -44.201 -10.628 1.00 71.62 114 SER A O 1
ATOM 880 N N . MET A 1 115 ? 8.575 -45.412 -8.874 1.00 70.75 115 MET A N 1
ATOM 881 C CA . MET A 1 115 ? 7.301 -45.818 -9.479 1.00 70.75 115 MET A CA 1
ATOM 882 C C . MET A 1 115 ? 6.290 -44.669 -9.603 1.00 70.75 115 MET A C 1
ATOM 884 O O . MET A 1 115 ? 5.503 -44.690 -10.550 1.00 70.75 115 MET A O 1
ATOM 888 N N . SER A 1 116 ? 6.304 -43.674 -8.703 1.00 63.62 116 SER A N 1
ATOM 889 C CA . SER A 1 116 ? 5.479 -42.461 -8.856 1.00 63.62 116 SER A CA 1
ATOM 890 C C . SER A 1 116 ? 5.955 -41.636 -10.049 1.00 63.62 116 SER A C 1
ATOM 892 O O . SER A 1 116 ? 5.183 -41.341 -10.957 1.00 63.62 116 SER A O 1
ATOM 894 N N . LEU A 1 117 ? 7.259 -41.369 -10.112 1.00 59.59 117 LEU A N 1
ATOM 895 C CA . LEU A 1 117 ? 7.856 -40.534 -11.155 1.00 59.59 117 LEU A CA 1
ATOM 896 C C . LEU A 1 117 ? 7.828 -41.228 -12.541 1.00 59.59 117 LEU A C 1
ATOM 898 O O . LEU A 1 117 ? 7.641 -40.585 -13.577 1.00 59.59 117 LEU A O 1
ATOM 902 N N . LEU A 1 118 ? 7.906 -42.566 -12.584 1.00 62.56 118 LEU A N 1
ATOM 903 C CA . LEU A 1 118 ? 7.639 -43.354 -13.796 1.00 62.56 118 LEU A CA 1
ATOM 904 C C . LEU A 1 118 ? 6.160 -43.311 -14.236 1.00 62.56 118 LEU A C 1
ATOM 906 O O . LEU A 1 118 ? 5.895 -43.336 -15.440 1.00 62.56 118 LEU A O 1
ATOM 910 N N . LYS A 1 119 ? 5.198 -43.217 -13.301 1.00 62.97 119 LYS A N 1
ATOM 911 C CA . LYS A 1 119 ? 3.776 -42.981 -13.625 1.00 62.97 119 LYS A CA 1
ATOM 912 C C . LYS A 1 119 ? 3.583 -41.585 -14.223 1.00 62.97 119 LYS A C 1
ATOM 914 O O . LYS A 1 119 ? 2.925 -41.462 -15.253 1.00 62.97 119 LYS A O 1
ATOM 919 N N . GLU A 1 120 ? 4.183 -40.564 -13.617 1.00 54.12 120 GLU A N 1
ATOM 920 C CA . GLU A 1 120 ? 4.094 -39.163 -14.057 1.00 54.12 120 GLU A CA 1
ATOM 921 C C . GLU A 1 120 ? 4.682 -38.972 -15.469 1.00 54.12 120 GLU A C 1
ATOM 923 O O . GLU A 1 120 ? 4.005 -38.460 -16.360 1.00 54.12 120 GLU A O 1
ATOM 928 N N . SER A 1 121 ? 5.866 -39.529 -15.738 1.00 53.78 121 SER A N 1
ATOM 929 C CA . SER A 1 121 ? 6.487 -39.566 -17.078 1.00 53.78 121 SER A CA 1
ATOM 930 C C . SER A 1 121 ? 5.808 -40.519 -18.085 1.00 53.78 121 SER A C 1
ATOM 932 O O . SER A 1 121 ? 6.347 -40.772 -19.167 1.00 53.78 121 SER A O 1
ATOM 934 N N . SER A 1 122 ? 4.634 -41.078 -17.754 1.00 65.62 122 SER A N 1
ATOM 935 C CA . SER A 1 122 ? 3.865 -42.022 -18.585 1.00 65.62 122 SER A CA 1
ATOM 936 C C . SER A 1 122 ? 4.678 -43.225 -19.095 1.00 65.62 122 SER A C 1
ATOM 938 O O . SER A 1 122 ? 4.405 -43.758 -20.174 1.00 65.62 122 SER A O 1
ATOM 940 N N . PHE A 1 123 ? 5.684 -43.660 -18.327 1.00 63.50 123 PHE A N 1
ATOM 941 C CA . PHE A 1 123 ? 6.654 -44.694 -18.703 1.00 63.50 123 PHE A CA 1
ATOM 942 C C . PHE A 1 123 ? 7.369 -44.407 -20.043 1.00 63.50 123 PHE A C 1
ATOM 944 O O . PHE A 1 123 ? 7.562 -45.299 -20.877 1.00 63.50 123 PHE A O 1
ATOM 951 N N . SER A 1 124 ? 7.780 -43.147 -20.237 1.00 66.06 124 SER A N 1
ATOM 952 C CA . SER A 1 124 ? 8.697 -42.703 -21.298 1.00 66.06 124 SER A CA 1
ATOM 953 C C . SER A 1 124 ? 9.906 -43.643 -21.432 1.00 66.06 124 SER A C 1
ATOM 955 O O . SER A 1 124 ? 10.458 -44.135 -20.448 1.00 66.06 124 SER A O 1
ATOM 957 N N . THR A 1 125 ? 10.359 -43.890 -22.667 1.00 67.88 125 THR A N 1
ATOM 958 C CA . THR A 1 125 ? 11.567 -44.704 -22.904 1.00 67.88 125 THR A CA 1
ATOM 959 C C . THR A 1 125 ? 12.815 -44.067 -22.288 1.00 67.88 125 THR A C 1
ATOM 961 O O . THR A 1 125 ? 13.695 -44.801 -21.846 1.00 67.88 125 THR A O 1
ATOM 964 N N . ASN A 1 126 ? 12.872 -42.733 -22.201 1.00 61.25 126 ASN A N 1
ATOM 965 C CA . ASN A 1 126 ? 13.942 -42.021 -21.501 1.00 61.25 126 ASN A CA 1
ATOM 966 C C . ASN A 1 126 ? 13.852 -42.305 -19.996 1.00 61.25 126 ASN A C 1
ATOM 968 O O . ASN A 1 126 ? 14.809 -42.807 -19.415 1.00 61.25 126 ASN A O 1
ATOM 972 N N . ALA A 1 127 ? 12.675 -42.113 -19.391 1.00 58.62 127 ALA A N 1
ATOM 973 C CA . ALA A 1 127 ? 12.454 -42.345 -17.963 1.00 58.62 127 ALA A CA 1
ATOM 974 C C . ALA A 1 127 ? 12.737 -43.799 -17.527 1.00 58.62 127 ALA A C 1
ATOM 976 O O . ALA A 1 127 ? 13.316 -44.023 -16.467 1.00 58.62 127 ALA A O 1
ATOM 977 N N . ILE A 1 128 ? 12.415 -44.802 -18.358 1.00 68.88 128 ILE A N 1
ATOM 978 C CA . ILE A 1 128 ? 12.786 -46.206 -18.088 1.00 68.88 128 ILE A CA 1
ATOM 979 C C . ILE A 1 128 ? 14.312 -46.403 -18.133 1.00 68.88 128 ILE A C 1
ATOM 981 O O . ILE A 1 128 ? 14.852 -47.103 -17.278 1.00 68.88 128 ILE A O 1
ATOM 985 N N . ASN A 1 129 ? 15.019 -45.788 -19.090 1.00 69.12 129 ASN A N 1
ATOM 986 C CA . ASN A 1 129 ? 16.483 -45.874 -19.154 1.00 69.12 129 ASN A CA 1
ATOM 987 C C . ASN A 1 129 ? 17.135 -45.191 -17.938 1.00 69.12 129 ASN A C 1
ATOM 989 O O . ASN A 1 129 ? 18.012 -45.780 -17.311 1.00 69.12 129 ASN A O 1
ATOM 993 N N . HIS A 1 130 ? 16.668 -44.001 -17.554 1.00 63.78 130 HIS A N 1
ATOM 994 C CA . HIS A 1 130 ? 17.192 -43.276 -16.394 1.00 63.78 130 HIS A CA 1
ATOM 995 C C . HIS A 1 130 ? 16.836 -43.956 -15.064 1.00 63.78 130 HIS A C 1
ATOM 997 O O . HIS A 1 130 ? 17.651 -43.959 -14.146 1.00 63.78 130 HIS A O 1
ATOM 1003 N N . PHE A 1 131 ? 15.700 -44.660 -14.976 1.00 74.94 131 PHE A N 1
ATOM 1004 C CA . PHE A 1 131 ? 15.432 -45.580 -13.866 1.00 74.94 131 PHE A CA 1
ATOM 1005 C C . PHE A 1 131 ? 16.465 -46.720 -13.788 1.00 74.94 131 PHE A C 1
ATOM 1007 O O . PHE A 1 131 ? 16.839 -47.122 -12.688 1.00 74.94 131 PHE A O 1
ATOM 1014 N N . HIS A 1 132 ? 16.967 -47.241 -14.918 1.00 76.50 132 HIS A N 1
ATOM 1015 C CA . HIS A 1 132 ? 18.021 -48.273 -14.911 1.00 76.50 132 HIS A CA 1
ATOM 1016 C C . HIS A 1 132 ? 19.379 -47.712 -14.479 1.00 76.50 132 HIS A C 1
ATOM 1018 O O . HIS A 1 132 ? 20.117 -48.406 -13.780 1.00 76.50 132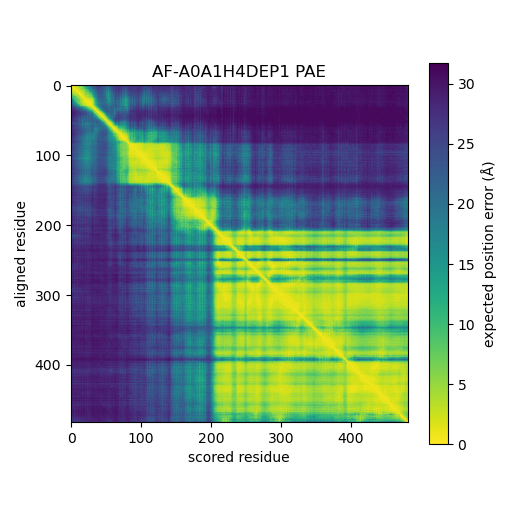 HIS A O 1
ATOM 1024 N N . GLU A 1 133 ? 19.691 -46.474 -14.865 1.00 73.00 133 GLU A N 1
ATOM 1025 C CA . GLU A 1 133 ? 20.898 -45.753 -14.439 1.00 73.00 133 GLU A CA 1
ATOM 1026 C C . GLU A 1 133 ? 20.840 -45.461 -12.930 1.00 73.00 133 GLU A C 1
ATOM 1028 O O . GLU A 1 133 ? 21.652 -45.997 -12.175 1.00 73.00 133 GLU A O 1
ATOM 1033 N N . ALA A 1 134 ? 19.792 -44.775 -12.459 1.00 65.69 134 ALA A N 1
ATOM 1034 C CA . ALA A 1 134 ? 19.572 -44.480 -11.041 1.00 65.69 134 ALA A CA 1
ATOM 1035 C C . ALA A 1 134 ? 19.538 -45.745 -10.161 1.00 65.69 134 ALA A C 1
ATOM 1037 O O . ALA A 1 134 ? 20.051 -45.737 -9.045 1.00 65.69 134 ALA A O 1
ATOM 1038 N N . LEU A 1 135 ? 18.985 -46.861 -10.652 1.00 76.88 135 LEU A N 1
ATOM 1039 C CA . LEU A 1 135 ? 19.020 -48.152 -9.956 1.00 76.88 135 LEU A CA 1
ATOM 1040 C C . LEU A 1 135 ? 20.444 -48.718 -9.834 1.00 76.88 135 LEU A C 1
ATOM 1042 O O . LEU A 1 135 ? 20.791 -49.295 -8.799 1.00 76.88 135 LEU A O 1
ATOM 1046 N N . GLN A 1 136 ? 21.273 -48.581 -10.869 1.00 78.44 136 GLN A N 1
ATOM 1047 C CA . GLN A 1 136 ? 22.657 -49.045 -10.820 1.00 78.44 136 GLN A CA 1
ATOM 1048 C C . GLN A 1 136 ? 23.495 -48.180 -9.867 1.00 78.44 136 GLN A C 1
ATOM 1050 O O . GLN A 1 136 ? 24.192 -48.733 -9.013 1.00 78.44 136 GLN A O 1
ATOM 1055 N N . ASP A 1 137 ? 23.356 -46.856 -9.926 1.00 67.56 137 ASP A N 1
ATOM 1056 C CA . ASP A 1 137 ? 24.062 -45.939 -9.025 1.00 67.56 137 ASP A CA 1
ATOM 1057 C C . ASP A 1 137 ? 23.546 -46.018 -7.575 1.00 67.56 137 ASP A C 1
ATOM 1059 O O . ASP A 1 137 ? 24.341 -45.944 -6.633 1.00 67.56 137 ASP A O 1
ATOM 1063 N N . TYR A 1 138 ? 22.256 -46.296 -7.348 1.00 71.00 138 TYR A N 1
ATOM 1064 C CA . TYR A 1 138 ? 21.719 -46.614 -6.016 1.00 71.00 138 TYR A CA 1
ATOM 1065 C C . TYR A 1 138 ? 22.369 -47.877 -5.427 1.00 71.00 138 TYR A C 1
ATOM 1067 O O . TYR A 1 138 ? 22.795 -47.883 -4.268 1.00 71.00 138 TYR A O 1
ATOM 1075 N N . LYS A 1 139 ? 22.505 -48.943 -6.229 1.00 76.44 139 LYS A N 1
ATOM 1076 C CA . LYS A 1 139 ? 23.163 -50.195 -5.815 1.00 76.44 139 LYS A CA 1
ATOM 1077 C C . LYS A 1 139 ? 24.647 -49.998 -5.498 1.00 76.44 139 LYS A C 1
ATOM 1079 O O . LYS A 1 139 ? 25.115 -50.533 -4.490 1.00 76.44 139 LYS A O 1
ATOM 1084 N N . ASP A 1 140 ? 25.365 -49.230 -6.317 1.00 75.38 140 ASP A N 1
ATOM 1085 C CA . ASP A 1 140 ? 26.806 -49.002 -6.156 1.00 75.38 140 ASP A CA 1
ATOM 1086 C C . ASP A 1 140 ? 27.143 -47.977 -5.051 1.00 75.38 140 ASP A C 1
ATOM 1088 O O . ASP A 1 140 ? 28.214 -48.069 -4.442 1.00 75.38 140 ASP A O 1
ATOM 1092 N N . SER A 1 141 ? 26.241 -47.032 -4.744 1.00 69.31 141 SER A N 1
ATOM 1093 C CA . SER A 1 141 ? 26.463 -45.971 -3.742 1.00 69.31 141 SER A CA 1
ATOM 1094 C C . SER A 1 141 ? 25.814 -46.210 -2.373 1.00 69.31 141 SER A C 1
ATOM 1096 O O . SER A 1 141 ? 26.332 -45.702 -1.375 1.00 69.31 141 SER A O 1
ATOM 1098 N N . GLN A 1 142 ? 24.707 -46.963 -2.305 1.00 62.00 142 GLN A N 1
ATOM 1099 C CA . GLN A 1 142 ? 23.868 -47.142 -1.105 1.00 62.00 142 GLN A CA 1
ATOM 1100 C C . GLN A 1 142 ? 23.363 -45.814 -0.498 1.00 62.00 142 GLN A C 1
ATOM 1102 O O . GLN A 1 142 ? 23.197 -45.696 0.717 1.00 62.00 142 GLN A O 1
ATOM 1107 N N . ASN A 1 143 ? 23.158 -44.790 -1.333 1.00 55.72 143 ASN A N 1
ATOM 1108 C CA . ASN A 1 143 ? 22.911 -43.416 -0.899 1.00 55.72 143 ASN A CA 1
ATOM 1109 C C . ASN A 1 143 ? 21.695 -42.826 -1.649 1.00 55.72 143 ASN A C 1
ATOM 1111 O O . ASN A 1 143 ? 21.728 -42.793 -2.877 1.00 55.72 143 ASN A O 1
ATOM 1115 N N . PRO A 1 144 ? 20.638 -42.331 -0.972 1.00 52.69 144 PRO A N 1
ATOM 1116 C CA . PRO A 1 144 ? 19.393 -41.873 -1.612 1.00 52.69 144 PRO A CA 1
ATOM 1117 C C . PRO A 1 144 ? 19.498 -40.523 -2.361 1.00 52.69 144 PRO A C 1
ATOM 1119 O O . PRO A 1 144 ? 18.504 -39.835 -2.543 1.00 52.69 144 PRO A O 1
ATOM 1122 N N . ILE A 1 145 ? 20.691 -40.129 -2.818 1.00 45.84 145 ILE A N 1
ATOM 1123 C CA . ILE A 1 145 ? 20.909 -38.897 -3.607 1.00 45.84 145 ILE A CA 1
ATOM 1124 C C . ILE A 1 145 ? 20.325 -39.018 -5.034 1.00 45.84 145 ILE A C 1
ATOM 1126 O O . ILE A 1 145 ? 20.148 -38.021 -5.728 1.00 45.84 145 ILE A O 1
ATOM 1130 N N . THR A 1 146 ? 19.947 -40.230 -5.446 1.00 49.69 146 THR A N 1
ATOM 1131 C CA . THR A 1 146 ? 19.365 -40.565 -6.755 1.00 49.69 146 THR A CA 1
ATOM 1132 C C . THR A 1 146 ? 18.037 -39.881 -7.084 1.00 49.69 146 THR A C 1
ATOM 1134 O O . THR A 1 146 ? 17.684 -39.831 -8.260 1.00 49.69 146 THR A O 1
ATOM 1137 N N . ASP A 1 147 ? 17.312 -39.333 -6.098 1.00 51.66 147 ASP A N 1
ATOM 1138 C CA . ASP A 1 147 ? 16.110 -38.533 -6.380 1.00 51.66 147 ASP A CA 1
ATOM 1139 C C . ASP A 1 147 ? 16.457 -37.298 -7.247 1.00 51.66 147 ASP A C 1
ATOM 1141 O O . ASP A 1 147 ? 15.645 -36.902 -8.079 1.00 51.66 147 ASP A O 1
ATOM 1145 N N . LEU A 1 148 ? 17.680 -36.740 -7.157 1.00 45.84 148 LEU A N 1
ATOM 1146 C CA . LEU A 1 148 ? 18.098 -35.616 -8.010 1.00 45.84 148 LEU A CA 1
ATOM 1147 C C . LEU A 1 148 ? 18.197 -36.005 -9.487 1.00 45.84 148 LEU A C 1
ATOM 1149 O O . LEU A 1 148 ? 17.561 -35.376 -10.323 1.00 45.84 148 LEU A O 1
ATOM 1153 N N . GLU A 1 149 ? 18.985 -37.026 -9.828 1.00 49.03 149 GLU A N 1
ATOM 1154 C CA . GLU A 1 149 ? 19.222 -37.392 -11.232 1.00 49.03 149 GLU A CA 1
ATOM 1155 C C . GLU A 1 149 ? 17.944 -37.929 -11.901 1.00 49.03 149 GLU A C 1
ATOM 1157 O O . GLU A 1 149 ? 17.715 -37.660 -13.083 1.00 49.03 149 GLU A O 1
ATOM 1162 N N . PHE A 1 150 ? 17.042 -38.561 -11.136 1.00 49.06 150 PHE A N 1
ATOM 1163 C CA . PHE A 1 150 ? 15.700 -38.886 -11.627 1.00 49.06 150 PHE A CA 1
ATOM 1164 C C . PHE A 1 150 ? 14.893 -37.615 -11.943 1.00 49.06 150 PHE A C 1
ATOM 1166 O O . PHE A 1 150 ? 14.372 -37.475 -13.055 1.00 49.06 150 PHE A O 1
ATOM 1173 N N . VAL A 1 151 ? 14.797 -36.676 -10.996 1.00 52.06 151 VAL A N 1
ATOM 1174 C CA . VAL A 1 151 ? 14.047 -35.419 -11.164 1.00 52.06 151 VAL A CA 1
ATOM 1175 C C . VAL A 1 151 ? 14.601 -34.591 -12.331 1.00 52.06 151 VAL A C 1
ATOM 1177 O O . VAL A 1 151 ? 13.829 -34.154 -13.183 1.00 52.06 151 VAL A O 1
ATOM 1180 N N . TYR A 1 152 ? 15.928 -34.483 -12.464 1.00 51.47 152 TYR A N 1
ATOM 1181 C CA . TYR A 1 152 ? 16.587 -33.888 -13.635 1.00 51.47 152 TYR A CA 1
ATOM 1182 C C . TYR A 1 152 ? 16.140 -34.562 -14.939 1.00 51.47 152 TYR A C 1
ATOM 1184 O O . TYR A 1 152 ? 15.741 -33.868 -15.867 1.00 51.47 152 TYR A O 1
ATOM 1192 N N . SER A 1 153 ? 16.166 -35.900 -15.012 1.00 52.28 153 SER A N 1
ATOM 1193 C CA . SER A 1 153 ? 15.770 -36.631 -16.227 1.00 52.28 153 SER A CA 1
ATOM 1194 C C . SER A 1 153 ? 14.290 -36.461 -16.593 1.00 52.28 153 SER A C 1
ATOM 1196 O O . SER A 1 153 ? 13.927 -36.567 -17.762 1.00 52.28 153 SER A O 1
ATOM 1198 N N . SER A 1 154 ? 13.446 -36.144 -15.607 1.00 53.59 154 SER A N 1
ATOM 1199 C CA . SER A 1 154 ? 12.032 -35.815 -15.817 1.00 53.59 154 SER A CA 1
ATOM 1200 C C . SER A 1 154 ? 11.866 -34.391 -16.361 1.00 53.59 154 SER A C 1
ATOM 1202 O O . SER A 1 154 ? 11.048 -34.162 -17.246 1.00 53.59 154 SER A O 1
ATOM 1204 N N . PHE A 1 155 ? 12.683 -33.441 -15.890 1.00 55.81 155 PHE A N 1
ATOM 1205 C CA . PHE A 1 155 ? 12.699 -32.061 -16.386 1.00 55.81 155 PHE A CA 1
ATOM 1206 C C . PHE A 1 155 ? 13.413 -31.893 -17.738 1.00 55.81 155 PHE A C 1
ATOM 1208 O O . PHE A 1 155 ? 13.124 -30.937 -18.457 1.00 55.81 155 PHE A O 1
ATOM 1215 N N . ASP A 1 156 ? 14.311 -32.806 -18.120 1.00 53.88 156 ASP A N 1
ATOM 1216 C CA . ASP A 1 156 ? 15.043 -32.742 -19.395 1.00 53.88 156 ASP A CA 1
ATOM 1217 C C . ASP A 1 156 ? 14.115 -32.928 -20.615 1.00 53.88 156 ASP A C 1
ATOM 1219 O O . ASP A 1 156 ? 14.346 -32.302 -21.650 1.00 53.88 156 ASP A O 1
ATOM 1223 N N . ASP A 1 157 ? 13.028 -33.701 -20.454 1.00 54.53 157 ASP A N 1
ATOM 1224 C CA . ASP A 1 157 ? 11.919 -33.852 -21.416 1.00 54.53 157 ASP A CA 1
ATOM 1225 C C . ASP A 1 157 ? 10.858 -32.711 -21.301 1.00 54.53 157 ASP A C 1
ATOM 1227 O O . ASP A 1 157 ? 9.965 -32.635 -22.146 1.00 54.53 157 ASP A O 1
ATOM 1231 N N . MET A 1 158 ? 10.920 -31.824 -20.287 1.00 52.34 158 MET A N 1
ATOM 1232 C CA . MET A 1 158 ? 9.911 -30.764 -20.026 1.00 52.34 158 MET A CA 1
ATOM 1233 C C . MET A 1 158 ? 10.390 -29.320 -20.259 1.00 52.34 158 MET A C 1
ATOM 1235 O O . MET A 1 158 ? 9.569 -28.466 -20.586 1.00 52.34 158 MET A O 1
ATOM 1239 N N . LEU A 1 159 ? 11.682 -29.023 -20.077 1.00 61.31 159 LEU A N 1
ATOM 1240 C CA . LEU A 1 159 ? 12.247 -27.672 -20.199 1.00 61.31 159 LEU A CA 1
ATOM 1241 C C . LEU A 1 159 ? 13.228 -27.599 -21.377 1.00 61.31 159 LEU A C 1
ATOM 1243 O O . LEU A 1 159 ? 14.322 -28.158 -21.316 1.00 61.31 159 LEU A O 1
ATOM 1247 N N . GLU A 1 160 ? 12.897 -26.862 -22.440 1.00 60.50 160 GLU A N 1
ATOM 1248 C CA . GLU A 1 160 ? 13.783 -26.764 -23.616 1.00 60.50 160 GLU A CA 1
ATOM 1249 C C . GLU A 1 160 ? 15.056 -25.924 -23.381 1.00 60.50 160 GLU A C 1
ATOM 1251 O O . GLU A 1 160 ? 16.033 -26.063 -24.121 1.00 60.50 160 GLU A O 1
ATOM 1256 N N . LYS A 1 161 ? 15.066 -25.024 -22.385 1.00 66.75 161 LYS A N 1
ATOM 1257 C CA . LYS A 1 161 ? 16.120 -24.007 -22.212 1.00 66.75 161 LYS A CA 1
ATOM 1258 C C . LYS A 1 161 ? 16.972 -24.313 -20.971 1.00 66.75 161 LYS A C 1
ATOM 1260 O O . LYS A 1 161 ? 16.477 -24.260 -19.848 1.00 66.75 161 LYS A O 1
ATOM 1265 N N . ASP A 1 162 ? 18.278 -24.529 -21.159 1.00 63.75 162 ASP A N 1
ATOM 1266 C CA . ASP A 1 162 ? 19.244 -24.836 -20.078 1.00 63.75 162 ASP A CA 1
ATOM 1267 C C . ASP A 1 162 ? 19.223 -23.826 -18.911 1.00 63.75 162 ASP A C 1
ATOM 1269 O O . ASP A 1 162 ? 19.492 -24.186 -17.768 1.00 63.75 162 ASP A O 1
ATOM 1273 N N . ALA A 1 163 ? 18.867 -22.564 -19.178 1.00 63.94 163 ALA A N 1
ATOM 1274 C CA . ALA A 1 163 ? 18.712 -21.537 -18.148 1.00 63.94 163 ALA A CA 1
ATOM 1275 C C . ALA A 1 163 ? 17.543 -21.826 -17.185 1.00 63.94 163 ALA A C 1
ATOM 1277 O O . ALA A 1 163 ? 17.703 -21.670 -15.980 1.00 63.94 163 ALA A O 1
ATOM 1278 N N . GLN A 1 164 ? 16.398 -22.313 -17.683 1.00 63.25 164 GLN A N 1
ATOM 1279 C CA . GLN A 1 164 ? 15.268 -22.702 -16.827 1.00 63.25 164 GLN A CA 1
ATOM 1280 C C . GLN A 1 164 ? 15.653 -23.892 -15.936 1.00 63.25 164 GLN A C 1
ATOM 1282 O O . GLN A 1 164 ? 15.320 -23.909 -14.754 1.00 63.25 164 GLN A O 1
ATOM 1287 N N . LYS A 1 165 ? 16.428 -24.846 -16.475 1.00 66.00 165 LYS A N 1
ATOM 1288 C CA . LYS A 1 165 ? 16.976 -25.974 -15.704 1.00 66.00 165 LYS A CA 1
ATOM 1289 C C . LYS A 1 165 ? 17.891 -25.482 -14.581 1.00 66.00 165 LYS A C 1
ATOM 1291 O O . LYS A 1 165 ? 17.739 -25.924 -13.448 1.00 66.00 165 LYS A O 1
ATOM 1296 N N . GLN A 1 166 ? 18.795 -24.540 -14.861 1.00 63.28 166 GLN A N 1
ATOM 1297 C CA . GLN A 1 166 ? 19.670 -23.969 -13.832 1.00 63.28 166 GLN A CA 1
ATOM 1298 C C . GLN A 1 166 ? 18.878 -23.229 -12.741 1.00 63.28 166 GLN A C 1
ATOM 1300 O O . GLN A 1 166 ? 19.166 -23.433 -11.566 1.00 63.28 166 GLN A O 1
ATOM 1305 N N . ASN A 1 167 ? 17.837 -22.467 -13.096 1.00 66.31 167 ASN A N 1
ATOM 1306 C CA . ASN A 1 167 ? 16.976 -21.798 -12.112 1.00 66.31 167 ASN A CA 1
ATOM 1307 C C . ASN A 1 167 ? 16.275 -22.800 -11.175 1.00 66.31 167 ASN A C 1
ATOM 1309 O O . ASN A 1 167 ? 16.294 -22.607 -9.963 1.00 66.31 167 ASN A O 1
ATOM 1313 N N . VAL A 1 168 ? 15.727 -23.901 -11.708 1.00 71.00 168 VAL A N 1
ATOM 1314 C CA . VAL A 1 168 ? 15.130 -24.994 -10.910 1.00 71.00 168 VAL A CA 1
ATOM 1315 C C . VAL A 1 168 ? 16.140 -25.589 -9.921 1.00 71.00 168 VAL A C 1
ATOM 1317 O O . VAL A 1 168 ? 15.816 -25.821 -8.755 1.00 71.00 168 VAL A O 1
ATOM 1320 N N . ILE A 1 169 ? 17.372 -25.823 -10.381 1.00 60.72 169 ILE A N 1
ATOM 1321 C CA . ILE A 1 169 ? 18.464 -26.386 -9.575 1.00 60.72 169 ILE A CA 1
ATOM 1322 C C . ILE A 1 169 ? 18.865 -25.419 -8.457 1.00 60.72 169 ILE A C 1
ATOM 1324 O O . ILE A 1 169 ? 18.989 -25.827 -7.301 1.00 60.72 169 ILE A O 1
ATOM 1328 N N . ASP A 1 170 ? 19.036 -24.139 -8.786 1.00 62.53 170 ASP A N 1
ATOM 1329 C CA . ASP A 1 170 ? 19.453 -23.114 -7.832 1.00 62.53 170 ASP A CA 1
ATOM 1330 C C . ASP A 1 170 ? 18.340 -22.810 -6.814 1.00 62.53 170 ASP A C 1
ATOM 1332 O O . ASP A 1 170 ? 18.640 -22.634 -5.632 1.00 62.53 170 ASP A O 1
ATOM 1336 N N . PHE A 1 171 ? 17.066 -22.824 -7.221 1.00 69.44 171 PHE A N 1
ATOM 1337 C CA . PHE A 1 171 ? 15.903 -22.706 -6.332 1.00 69.44 171 PHE A CA 1
ATOM 1338 C C . PHE A 1 171 ? 15.814 -23.877 -5.342 1.00 69.44 171 PHE A C 1
ATOM 1340 O O . PHE A 1 171 ? 15.684 -23.661 -4.134 1.00 69.44 171 PHE A O 1
ATOM 1347 N N . LEU A 1 172 ? 15.943 -25.120 -5.825 1.00 63.66 172 LEU A N 1
ATOM 1348 C CA . LEU A 1 172 ? 15.956 -26.315 -4.973 1.00 63.66 172 LEU A CA 1
ATOM 1349 C C . LEU A 1 172 ? 17.130 -26.310 -3.986 1.00 63.66 172 LEU A C 1
ATOM 1351 O O . LEU A 1 172 ? 16.954 -26.642 -2.811 1.00 63.66 172 LEU A O 1
ATOM 1355 N N . ALA A 1 173 ? 18.318 -25.909 -4.444 1.00 57.22 173 ALA A N 1
ATOM 1356 C CA . ALA A 1 173 ? 19.510 -25.829 -3.610 1.00 57.22 173 ALA A CA 1
ATOM 1357 C C . ALA A 1 173 ? 19.394 -24.745 -2.523 1.00 57.22 173 ALA A C 1
ATOM 1359 O O . ALA A 1 173 ? 19.809 -24.984 -1.387 1.00 57.22 173 ALA A O 1
ATOM 1360 N N . GLN A 1 174 ? 18.805 -23.586 -2.842 1.00 58.38 174 GLN A N 1
ATOM 1361 C CA . GLN A 1 174 ? 18.516 -22.522 -1.873 1.00 58.38 174 GLN A CA 1
ATOM 1362 C C . GLN A 1 174 ? 17.494 -22.980 -0.822 1.00 58.38 174 GLN A C 1
ATOM 1364 O O . GLN A 1 174 ? 17.735 -22.842 0.379 1.00 58.38 174 GLN A O 1
ATOM 1369 N N . ASN A 1 175 ? 16.412 -23.628 -1.258 1.00 58.53 175 ASN A N 1
ATOM 1370 C CA . ASN A 1 175 ? 15.343 -24.131 -0.391 1.00 58.53 175 ASN A CA 1
ATOM 1371 C C . ASN A 1 175 ? 15.653 -25.478 0.295 1.00 58.53 175 ASN A C 1
ATOM 1373 O O . ASN A 1 175 ? 14.773 -26.091 0.898 1.00 58.53 175 ASN A O 1
ATOM 1377 N N . ASN A 1 176 ? 16.909 -25.939 0.244 1.00 60.44 176 ASN A N 1
ATOM 1378 C CA . ASN A 1 176 ? 17.381 -27.193 0.846 1.00 60.44 176 ASN A CA 1
ATOM 1379 C C . ASN A 1 176 ? 16.552 -28.436 0.450 1.00 60.44 176 ASN A C 1
ATOM 1381 O O . ASN A 1 176 ? 16.481 -29.391 1.225 1.00 60.44 176 ASN A O 1
ATOM 1385 N N . TYR A 1 177 ? 15.971 -28.444 -0.756 1.00 61.47 177 TYR A N 1
ATOM 1386 C CA . TYR A 1 177 ? 15.140 -29.535 -1.285 1.00 61.47 177 TYR A CA 1
ATOM 1387 C C . TYR A 1 177 ? 13.930 -29.871 -0.385 1.00 61.47 177 TYR A C 1
ATOM 1389 O O . TYR A 1 177 ? 13.630 -31.040 -0.145 1.00 61.47 177 TYR A O 1
ATOM 1397 N N . SER A 1 178 ? 13.263 -28.846 0.158 1.00 59.31 178 SER A N 1
ATOM 1398 C CA . SER A 1 178 ? 12.069 -29.005 0.998 1.00 59.31 178 SER A CA 1
ATOM 1399 C C . SER A 1 178 ? 10.867 -29.580 0.234 1.00 59.31 178 SER A C 1
ATOM 1401 O O . SER A 1 178 ? 10.727 -29.381 -0.975 1.00 59.31 178 SER A O 1
ATOM 1403 N N . ASP A 1 179 ? 9.954 -30.242 0.956 1.00 55.75 179 ASP A N 1
ATOM 1404 C CA . ASP A 1 179 ? 8.675 -30.716 0.399 1.00 55.75 179 ASP A CA 1
ATOM 1405 C C . ASP A 1 179 ? 7.874 -29.559 -0.239 1.00 55.75 179 ASP A C 1
ATOM 1407 O O . ASP A 1 179 ? 7.260 -29.735 -1.290 1.00 55.75 179 ASP A O 1
ATOM 1411 N N . GLU A 1 180 ? 7.955 -28.360 0.352 1.00 56.00 180 GLU A N 1
ATOM 1412 C CA . GLU A 1 180 ? 7.365 -27.113 -0.153 1.00 56.00 180 GLU A CA 1
ATOM 1413 C C . GLU A 1 180 ? 7.951 -26.707 -1.518 1.00 56.00 180 GLU A C 1
ATOM 1415 O O . GLU A 1 180 ? 7.210 -26.383 -2.443 1.00 56.00 180 GLU A O 1
ATOM 1420 N N . ALA A 1 181 ? 9.276 -26.791 -1.690 1.00 58.78 181 ALA A N 1
ATOM 1421 C CA . ALA A 1 181 ? 9.939 -26.469 -2.954 1.00 58.78 181 ALA A CA 1
ATOM 1422 C C . ALA A 1 181 ? 9.598 -27.482 -4.062 1.00 58.78 181 ALA A C 1
ATOM 1424 O O . ALA A 1 181 ? 9.439 -27.103 -5.224 1.00 58.78 181 ALA A O 1
ATOM 1425 N N . PHE A 1 182 ? 9.420 -28.762 -3.716 1.00 60.34 182 PHE A N 1
ATOM 1426 C CA . PHE A 1 182 ? 8.906 -29.765 -4.655 1.00 60.34 182 PHE A CA 1
ATOM 1427 C C . PHE A 1 182 ? 7.413 -29.576 -4.973 1.00 60.34 182 PHE A C 1
ATOM 1429 O O . PHE A 1 182 ? 6.997 -29.855 -6.098 1.00 60.34 182 PHE A O 1
ATOM 1436 N N . ALA A 1 183 ? 6.607 -29.082 -4.027 1.00 60.88 183 ALA A N 1
ATOM 1437 C CA . ALA A 1 183 ? 5.215 -28.713 -4.280 1.00 60.88 183 ALA A CA 1
ATOM 1438 C C . ALA A 1 183 ? 5.118 -27.499 -5.220 1.00 60.88 183 ALA A C 1
ATOM 1440 O O . ALA A 1 183 ? 4.401 -27.571 -6.215 1.00 60.88 183 ALA A O 1
ATOM 1441 N N . PHE A 1 184 ? 5.909 -26.447 -4.982 1.00 68.06 184 PHE A N 1
ATOM 1442 C CA . PHE A 1 184 ? 6.031 -25.294 -5.879 1.00 68.06 184 PHE A CA 1
ATOM 1443 C C . PHE A 1 184 ? 6.417 -25.722 -7.301 1.00 68.06 184 PHE A C 1
ATOM 1445 O O . PHE A 1 184 ? 5.734 -25.368 -8.260 1.00 68.06 184 PHE A O 1
ATOM 1452 N N . LEU A 1 185 ? 7.450 -26.563 -7.451 1.00 72.50 185 LEU A N 1
ATOM 1453 C CA . LEU A 1 185 ? 7.860 -27.078 -8.761 1.00 72.50 185 LEU A CA 1
ATOM 1454 C C . LEU A 1 185 ? 6.756 -27.858 -9.483 1.00 72.50 185 LEU A C 1
ATOM 1456 O O . LEU A 1 185 ? 6.674 -27.775 -10.707 1.00 72.50 185 LEU A O 1
ATOM 1460 N N . ARG A 1 186 ? 5.909 -28.602 -8.762 1.00 63.41 186 ARG A N 1
ATOM 1461 C CA . ARG A 1 186 ? 4.810 -29.365 -9.374 1.00 63.41 186 ARG A CA 1
ATOM 1462 C C . ARG A 1 186 ? 3.793 -28.458 -10.068 1.00 63.41 186 ARG A C 1
ATOM 1464 O O . ARG A 1 186 ? 3.321 -28.821 -11.141 1.00 63.41 186 ARG A O 1
ATOM 1471 N N . GLU A 1 187 ? 3.494 -27.300 -9.487 1.00 62.97 187 GLU A N 1
ATOM 1472 C CA . GLU A 1 187 ? 2.564 -26.321 -10.066 1.00 62.97 187 GLU A CA 1
ATOM 1473 C C . GLU A 1 187 ? 3.262 -25.396 -11.086 1.00 62.97 187 GLU A C 1
ATOM 1475 O O . GLU A 1 187 ? 2.677 -25.033 -12.106 1.00 62.97 187 GLU A O 1
ATOM 1480 N N . ALA A 1 188 ? 4.540 -25.069 -10.862 1.00 68.75 188 ALA A N 1
ATOM 1481 C CA . ALA A 1 188 ? 5.342 -24.216 -11.741 1.00 68.75 188 ALA A CA 1
ATOM 1482 C C . ALA A 1 188 ? 5.748 -24.892 -13.065 1.00 68.75 188 ALA A C 1
ATOM 1484 O O . ALA A 1 188 ? 5.811 -24.231 -14.101 1.00 68.75 188 ALA A O 1
ATOM 1485 N N . MET A 1 189 ? 6.030 -26.201 -13.069 1.00 70.06 189 MET A N 1
ATOM 1486 C CA . MET A 1 189 ? 6.486 -26.900 -14.280 1.00 70.06 189 MET A CA 1
ATOM 1487 C C . MET A 1 189 ? 5.450 -26.906 -15.422 1.00 70.06 189 MET A C 1
ATOM 1489 O O . MET A 1 189 ? 5.847 -26.570 -16.535 1.00 70.06 189 MET A O 1
ATOM 1493 N N . PRO A 1 190 ? 4.151 -27.210 -15.208 1.00 64.94 190 PRO A N 1
ATOM 1494 C CA . PRO A 1 190 ? 3.126 -27.095 -16.252 1.00 64.94 190 PRO A CA 1
ATOM 1495 C C . PRO A 1 190 ? 2.964 -25.674 -16.806 1.00 64.94 190 PRO A C 1
ATOM 1497 O O . PRO A 1 190 ? 2.693 -25.512 -17.992 1.00 64.94 190 PRO A O 1
ATOM 1500 N N . ALA A 1 191 ? 3.158 -24.651 -15.967 1.00 65.12 191 ALA A N 1
ATOM 1501 C CA . ALA A 1 191 ? 3.082 -23.245 -16.367 1.00 65.12 191 ALA A CA 1
ATOM 1502 C C . ALA A 1 191 ? 4.254 -22.819 -17.277 1.00 65.12 191 ALA A C 1
ATOM 1504 O O . ALA A 1 191 ? 4.109 -21.915 -18.095 1.00 65.12 191 ALA A O 1
ATOM 1505 N N . LEU A 1 192 ? 5.402 -23.499 -17.175 1.00 66.75 192 LEU A N 1
ATOM 1506 C CA . LEU A 1 192 ? 6.599 -23.232 -17.982 1.00 66.75 192 LEU A CA 1
ATOM 1507 C C . LEU A 1 192 ? 6.633 -23.971 -19.330 1.00 66.75 192 LEU A C 1
ATOM 1509 O O . LEU A 1 192 ? 7.602 -23.817 -20.083 1.00 66.75 192 LEU A O 1
ATOM 1513 N N . GLN A 1 193 ? 5.616 -24.781 -19.631 1.00 67.19 193 GLN A N 1
ATOM 1514 C CA . GLN A 1 193 ? 5.498 -25.490 -20.903 1.00 67.19 193 GLN A CA 1
ATOM 1515 C C . GLN A 1 193 ? 4.945 -24.571 -21.997 1.00 67.19 193 GLN A C 1
ATOM 1517 O O . GLN A 1 193 ? 4.098 -23.725 -21.738 1.00 67.19 193 GLN A O 1
ATOM 1522 N N . ASP A 1 194 ? 5.429 -24.765 -23.223 1.00 66.19 194 ASP A N 1
ATOM 1523 C CA . ASP A 1 194 ? 4.867 -24.200 -24.455 1.00 66.19 194 ASP A CA 1
ATOM 1524 C C . ASP A 1 194 ? 3.731 -25.126 -24.929 1.00 66.19 194 ASP A C 1
ATOM 1526 O O . ASP A 1 194 ? 3.972 -26.097 -25.658 1.00 66.19 194 ASP A O 1
ATOM 1530 N N . ASN A 1 195 ? 2.502 -24.914 -24.442 1.00 66.19 195 ASN A N 1
ATOM 1531 C CA . ASN A 1 195 ? 1.356 -25.756 -24.816 1.00 66.19 195 ASN A CA 1
ATOM 1532 C C . ASN A 1 195 ? 0.624 -25.231 -26.063 1.00 66.19 195 ASN A C 1
ATOM 1534 O O . ASN A 1 195 ? -0.154 -25.976 -26.673 1.00 66.19 195 ASN A O 1
ATOM 1538 N N . ASP A 1 196 ? 0.843 -23.969 -26.442 1.00 71.69 196 ASP A N 1
ATOM 1539 C CA . ASP A 1 196 ? 0.211 -23.324 -27.601 1.00 71.69 196 ASP A CA 1
ATOM 1540 C C . ASP A 1 196 ? 1.048 -23.448 -28.902 1.00 71.69 196 ASP A C 1
ATOM 1542 O O . ASP A 1 196 ? 0.476 -23.568 -29.997 1.00 71.69 196 ASP A O 1
ATOM 1546 N N . GLY A 1 197 ? 2.372 -23.597 -28.775 1.00 69.31 197 GLY A N 1
ATOM 1547 C CA . GLY A 1 197 ? 3.325 -23.928 -29.835 1.00 69.31 197 GLY A CA 1
ATOM 1548 C C . GLY A 1 197 ? 4.042 -22.733 -30.478 1.00 69.31 197 GLY A C 1
ATOM 1549 O O . GLY A 1 197 ? 4.461 -22.856 -31.639 1.00 69.31 197 GLY A O 1
ATOM 1550 N N . ASP A 1 198 ? 4.154 -21.585 -29.800 1.00 71.38 198 ASP A N 1
ATOM 1551 C CA . ASP A 1 198 ? 4.811 -20.371 -30.322 1.00 71.38 198 ASP A CA 1
ATOM 1552 C C . ASP A 1 198 ? 6.343 -20.316 -30.109 1.00 71.38 198 ASP A C 1
ATOM 1554 O O . ASP A 1 198 ? 7.042 -19.588 -30.831 1.00 71.38 198 ASP A O 1
ATOM 1558 N N . GLY A 1 199 ? 6.883 -21.135 -29.198 1.00 64.06 199 GLY A N 1
ATOM 1559 C CA . GLY A 1 199 ? 8.295 -21.180 -28.802 1.00 64.06 199 GLY A CA 1
ATOM 1560 C C . GLY A 1 199 ? 8.627 -20.478 -27.473 1.00 64.06 199 GLY A C 1
ATOM 1561 O O . GLY A 1 199 ? 9.810 -20.419 -27.090 1.00 64.06 199 GLY A O 1
ATOM 1562 N N . GLN A 1 200 ? 7.636 -19.913 -26.777 1.00 64.19 200 GLN A N 1
ATOM 1563 C CA . GLN A 1 200 ? 7.744 -19.409 -25.403 1.00 64.19 200 GLN A CA 1
ATOM 1564 C C . GLN A 1 200 ? 6.942 -20.271 -24.412 1.00 64.19 200 GLN A C 1
ATOM 1566 O O . GLN A 1 200 ? 6.012 -20.959 -24.812 1.00 64.19 200 GLN A O 1
ATOM 1571 N N . PRO A 1 201 ? 7.293 -20.243 -23.113 1.00 65.44 201 PRO A N 1
ATOM 1572 C CA . PRO A 1 201 ? 6.428 -20.761 -22.057 1.00 65.44 201 PRO A CA 1
ATOM 1573 C C . PRO A 1 201 ? 5.053 -20.079 -22.047 1.00 65.44 201 PRO A C 1
ATOM 1575 O O . PRO A 1 201 ? 4.983 -18.864 -22.244 1.00 65.44 201 PRO A O 1
ATOM 1578 N N . ASP A 1 202 ? 3.995 -20.827 -21.724 1.00 65.00 202 ASP A N 1
ATOM 1579 C CA . ASP A 1 202 ? 2.641 -20.293 -21.509 1.00 65.00 202 ASP A CA 1
ATOM 1580 C C . ASP A 1 202 ? 2.596 -19.223 -20.393 1.00 65.00 202 ASP A C 1
ATOM 1582 O O . ASP A 1 202 ? 1.748 -18.326 -20.421 1.00 65.00 202 ASP A O 1
ATOM 1586 N N . ALA A 1 203 ? 3.491 -19.321 -19.403 1.00 65.12 203 ALA A N 1
ATOM 1587 C CA . ALA A 1 203 ? 3.663 -18.359 -18.321 1.00 65.12 203 ALA A CA 1
ATOM 1588 C C . ALA A 1 203 ? 5.127 -18.247 -17.855 1.00 65.12 203 ALA A C 1
ATOM 1590 O O . ALA A 1 203 ? 5.953 -19.146 -18.034 1.00 65.12 203 ALA A O 1
ATOM 1591 N N . GLU A 1 204 ? 5.440 -17.129 -17.203 1.00 61.28 204 GLU A N 1
ATOM 1592 C CA . GLU A 1 204 ? 6.717 -16.909 -16.525 1.00 61.28 204 GLU A CA 1
ATOM 1593 C C . GLU A 1 204 ? 6.614 -17.355 -15.057 1.00 61.28 204 GLU A C 1
ATOM 1595 O O . GLU A 1 204 ? 5.566 -17.221 -14.427 1.00 61.28 204 GLU A O 1
ATOM 1600 N N . VAL A 1 205 ? 7.701 -17.912 -14.515 1.00 56.81 205 VAL A N 1
ATOM 1601 C CA . VAL A 1 205 ? 7.810 -18.303 -13.101 1.00 56.81 205 VAL A CA 1
ATOM 1602 C C . VAL A 1 205 ? 8.929 -17.489 -12.474 1.00 56.81 205 VAL A C 1
ATOM 1604 O O . VAL A 1 205 ? 10.089 -17.607 -12.879 1.00 56.81 205 VAL A O 1
ATOM 1607 N N . GLU A 1 206 ? 8.564 -16.677 -11.489 1.00 58.25 206 GLU A N 1
ATOM 1608 C CA . GLU A 1 206 ? 9.486 -15.978 -10.597 1.00 58.25 206 GLU A CA 1
ATOM 1609 C C . GLU A 1 206 ? 10.115 -17.006 -9.636 1.00 58.25 206 GLU A C 1
ATOM 1611 O O . GLU A 1 206 ? 9.416 -17.796 -9.003 1.00 58.25 206 GLU A O 1
ATOM 1616 N N . TRP A 1 207 ? 11.450 -17.031 -9.564 1.00 57.47 207 TRP A N 1
ATOM 1617 C CA . TRP A 1 207 ? 12.233 -17.981 -8.747 1.00 57.47 207 TRP A CA 1
ATOM 1618 C C . TRP A 1 207 ? 12.841 -17.341 -7.493 1.00 57.47 207 TRP A C 1
ATOM 1620 O O . TRP A 1 207 ? 13.573 -17.997 -6.752 1.00 57.47 207 TRP A O 1
ATOM 1630 N N . GLU A 1 208 ? 12.593 -16.049 -7.300 1.00 61.34 208 GLU A N 1
ATOM 1631 C CA . GLU A 1 208 ? 13.168 -15.214 -6.253 1.00 61.34 208 GLU A CA 1
ATOM 1632 C C . GLU A 1 208 ? 12.025 -14.595 -5.450 1.00 61.34 208 GLU A C 1
ATOM 1634 O O . GLU A 1 208 ? 11.174 -13.919 -6.028 1.00 61.34 208 GLU A O 1
ATOM 1639 N N . ASP A 1 209 ? 12.024 -14.762 -4.126 1.00 68.12 209 ASP A N 1
ATOM 1640 C CA . ASP A 1 209 ? 11.119 -13.999 -3.266 1.00 68.12 209 ASP A CA 1
ATOM 1641 C C . ASP A 1 209 ? 11.435 -12.505 -3.426 1.00 68.12 209 ASP A C 1
ATOM 1643 O O . ASP A 1 209 ? 12.515 -12.037 -3.045 1.00 68.12 209 ASP A O 1
ATOM 1647 N N . ARG A 1 210 ? 10.509 -11.738 -4.015 1.00 79.25 210 ARG A N 1
ATOM 1648 C CA . ARG A 1 210 ? 10.679 -10.283 -4.171 1.00 79.25 210 ARG A CA 1
ATOM 1649 C C . ARG A 1 210 ? 10.223 -9.481 -2.955 1.00 79.25 210 ARG A C 1
ATOM 1651 O O . ARG A 1 210 ? 10.598 -8.316 -2.829 1.00 79.25 210 ARG A O 1
ATOM 1658 N N . ILE A 1 211 ? 9.456 -10.097 -2.057 1.00 87.19 211 ILE A N 1
ATOM 1659 C CA . ILE A 1 211 ? 8.893 -9.481 -0.852 1.00 87.19 211 ILE A CA 1
ATOM 1660 C C . ILE A 1 211 ? 9.587 -10.071 0.383 1.00 87.19 211 ILE A C 1
ATOM 1662 O O . ILE A 1 211 ? 9.532 -11.273 0.619 1.00 87.19 211 ILE A O 1
ATOM 1666 N N . PHE A 1 212 ? 10.228 -9.219 1.184 1.00 87.75 212 PHE A N 1
ATOM 1667 C CA . PHE A 1 212 ? 10.972 -9.610 2.383 1.00 87.75 212 PHE A CA 1
ATOM 1668 C C . PHE A 1 212 ? 10.336 -9.042 3.651 1.00 87.75 212 PHE A C 1
ATOM 1670 O O . PHE A 1 212 ? 10.329 -7.831 3.883 1.00 87.75 212 PHE A O 1
ATOM 1677 N N . GLU A 1 213 ? 9.851 -9.933 4.509 1.00 90.81 213 GLU A N 1
ATOM 1678 C CA . GLU A 1 213 ? 9.119 -9.603 5.732 1.00 90.81 213 GLU A CA 1
ATOM 1679 C C . GLU A 1 213 ? 10.050 -9.689 6.955 1.00 90.81 213 GLU A C 1
ATOM 1681 O O . GLU A 1 213 ? 10.130 -10.695 7.656 1.00 90.81 213 GLU A O 1
ATOM 1686 N N . LEU A 1 214 ? 10.796 -8.614 7.234 1.00 90.00 214 LEU A N 1
ATOM 1687 C CA . LEU A 1 214 ? 11.789 -8.553 8.321 1.00 90.00 214 LEU A CA 1
ATOM 1688 C C . LEU A 1 214 ? 11.148 -8.311 9.704 1.00 90.00 214 LEU A C 1
ATOM 1690 O O . LEU A 1 214 ? 11.736 -7.659 10.572 1.00 90.00 214 LEU A O 1
ATOM 1694 N N . PHE A 1 215 ? 9.927 -8.811 9.903 1.00 89.25 215 PHE A N 1
ATOM 1695 C CA . PHE A 1 215 ? 9.121 -8.629 11.110 1.00 89.25 215 PHE A CA 1
ATOM 1696 C C . PHE A 1 215 ? 8.456 -9.921 11.629 1.00 89.25 215 PHE A C 1
ATOM 1698 O O . PHE A 1 215 ? 7.509 -9.828 12.408 1.00 89.25 215 PHE A O 1
ATOM 1705 N N . GLU A 1 216 ? 8.969 -11.096 11.239 1.00 87.44 216 GLU A N 1
ATOM 1706 C CA . GLU A 1 216 ? 8.494 -12.425 11.670 1.00 87.44 216 GLU A CA 1
ATOM 1707 C C . GLU A 1 216 ? 8.231 -12.497 13.190 1.00 87.44 216 GLU A C 1
ATOM 1709 O O . GLU A 1 216 ? 9.064 -12.104 14.018 1.00 87.44 216 GLU A O 1
ATOM 1714 N N . GLY A 1 217 ? 7.065 -13.017 13.575 1.00 84.25 217 GLY A N 1
ATOM 1715 C CA . GLY A 1 217 ? 6.659 -13.203 14.967 1.00 84.25 217 GLY A CA 1
ATOM 1716 C C . GLY A 1 217 ? 6.298 -11.910 15.707 1.00 84.25 217 GLY A C 1
ATOM 1717 O O . GLY A 1 217 ? 6.278 -11.905 16.941 1.00 84.25 217 GLY A O 1
ATOM 1718 N N . THR A 1 218 ? 6.036 -10.813 14.990 1.00 91.94 218 THR A N 1
ATOM 1719 C CA . THR A 1 218 ? 5.562 -9.544 15.569 1.00 91.94 218 THR A CA 1
ATOM 1720 C C . THR A 1 218 ? 4.048 -9.352 15.421 1.00 91.94 218 THR A C 1
ATOM 1722 O O . THR A 1 218 ? 3.319 -10.188 14.888 1.00 91.94 218 THR A O 1
ATOM 1725 N N . LYS A 1 219 ? 3.537 -8.213 15.897 1.00 92.38 219 LYS A N 1
ATOM 1726 C CA . LYS A 1 219 ? 2.128 -7.846 15.742 1.00 92.38 219 LYS A CA 1
ATOM 1727 C C . LYS A 1 219 ? 1.800 -7.394 14.322 1.00 92.38 219 LYS A C 1
ATOM 1729 O O . LYS A 1 219 ? 0.672 -7.583 13.870 1.00 92.38 219 LYS A O 1
ATOM 1734 N N . VAL A 1 220 ? 2.774 -6.781 13.645 1.00 94.00 220 VAL A N 1
ATOM 1735 C CA . VAL A 1 220 ? 2.646 -6.345 12.249 1.00 94.00 220 VAL A CA 1
ATOM 1736 C C . VAL A 1 220 ? 2.517 -7.558 11.334 1.00 94.00 220 VAL A C 1
ATOM 1738 O O . VAL A 1 220 ? 1.589 -7.585 10.535 1.00 94.00 220 VAL A O 1
ATOM 1741 N N . ASP A 1 221 ? 3.347 -8.577 11.559 1.00 93.44 221 ASP A N 1
ATOM 1742 C CA . ASP A 1 221 ? 3.338 -9.907 10.927 1.00 93.44 221 ASP A CA 1
ATOM 1743 C C . ASP A 1 221 ? 1.919 -10.503 10.838 1.00 93.44 221 ASP A C 1
ATOM 1745 O O . ASP A 1 221 ? 1.309 -10.576 9.775 1.00 93.44 221 ASP A O 1
ATOM 1749 N N . CYS A 1 222 ? 1.301 -10.762 11.994 1.00 92.44 222 CYS A N 1
ATOM 1750 C CA . CYS A 1 222 ? -0.040 -11.341 12.099 1.00 92.44 222 CYS A CA 1
ATOM 1751 C C . CYS A 1 222 ? -1.161 -10.470 11.489 1.00 92.44 222 CYS A C 1
ATOM 1753 O O . CYS A 1 222 ? -2.245 -10.981 11.183 1.00 92.44 222 CYS A O 1
ATOM 1755 N N . VAL A 1 223 ? -0.959 -9.153 11.342 1.00 92.69 223 VAL A N 1
ATOM 1756 C CA . VAL A 1 223 ? -1.900 -8.287 10.610 1.00 92.69 223 VAL A CA 1
ATOM 1757 C C . VAL A 1 223 ? -1.630 -8.367 9.109 1.00 92.69 223 VAL A C 1
ATOM 1759 O O . VAL A 1 223 ? -2.580 -8.481 8.344 1.00 92.69 223 VAL A O 1
ATOM 1762 N N . HIS A 1 224 ? -0.367 -8.347 8.691 1.00 92.56 224 HIS A N 1
ATOM 1763 C CA . HIS A 1 224 ? 0.061 -8.452 7.302 1.00 92.56 224 HIS A CA 1
ATOM 1764 C C . HIS A 1 224 ? -0.362 -9.789 6.671 1.00 92.56 224 HIS A C 1
ATOM 1766 O O . HIS A 1 224 ? -0.998 -9.774 5.617 1.00 92.56 224 HIS A O 1
ATOM 1772 N N . ASP A 1 225 ? -0.154 -10.917 7.358 1.00 90.00 225 ASP A N 1
ATOM 1773 C CA . ASP A 1 225 ? -0.648 -12.241 6.953 1.00 90.00 225 ASP A CA 1
ATOM 1774 C C . ASP A 1 225 ? -2.150 -12.239 6.681 1.00 90.00 225 ASP A C 1
ATOM 1776 O O . ASP A 1 225 ? -2.591 -12.611 5.596 1.00 90.00 225 ASP A O 1
ATOM 1780 N N . LYS A 1 226 ? -2.948 -11.706 7.611 1.00 88.75 226 LYS A N 1
ATOM 1781 C CA . LYS A 1 226 ? -4.404 -11.602 7.432 1.00 88.75 226 LYS A CA 1
ATOM 1782 C C . LYS A 1 226 ? -4.792 -10.722 6.243 1.00 88.75 226 LYS A C 1
ATOM 1784 O O . LYS A 1 226 ? -5.867 -10.914 5.692 1.00 88.75 226 LYS A O 1
ATOM 1789 N N . LEU A 1 227 ? -3.961 -9.762 5.834 1.00 88.31 227 LEU A N 1
ATOM 1790 C CA . LEU A 1 227 ? -4.213 -8.928 4.651 1.00 88.31 227 LEU A CA 1
ATOM 1791 C C . LEU A 1 227 ? -3.759 -9.609 3.344 1.00 88.31 227 LEU A C 1
ATOM 1793 O O . LEU A 1 227 ? -4.358 -9.326 2.302 1.00 88.31 227 LEU A O 1
ATOM 1797 N N . LYS A 1 228 ? -2.773 -10.521 3.404 1.00 84.94 228 LYS A N 1
ATOM 1798 C CA . LYS A 1 228 ? -2.382 -11.440 2.314 1.00 84.94 228 LYS A CA 1
ATOM 1799 C C . LYS A 1 228 ? -3.439 -12.532 2.081 1.00 84.94 228 LYS A C 1
ATOM 1801 O O . LYS A 1 228 ? -3.806 -12.776 0.935 1.00 84.94 228 LYS A O 1
ATOM 1806 N N . GLU A 1 229 ? -3.964 -13.137 3.154 1.00 79.69 229 GLU A N 1
ATOM 1807 C CA . GLU A 1 229 ? -4.990 -14.203 3.135 1.00 79.69 229 GLU A CA 1
ATOM 1808 C C . GLU A 1 229 ? -6.354 -13.752 2.573 1.00 79.69 229 GLU A C 1
ATOM 1810 O O . GLU A 1 229 ? -7.156 -14.581 2.133 1.00 79.69 229 GLU A O 1
ATOM 1815 N N . ILE A 1 230 ? -6.664 -12.451 2.615 1.00 73.75 230 ILE A N 1
ATOM 1816 C CA . ILE A 1 230 ? -7.986 -11.937 2.239 1.00 73.75 230 ILE A CA 1
ATOM 1817 C C . ILE A 1 230 ? -8.208 -12.002 0.722 1.00 73.75 230 ILE A C 1
ATOM 1819 O O . ILE A 1 230 ? -7.593 -11.281 -0.061 1.00 73.75 230 ILE A O 1
ATOM 1823 N N . ASP A 1 231 ? -9.188 -12.825 0.346 1.00 58.72 231 ASP A N 1
ATOM 1824 C CA . ASP A 1 231 ? -9.740 -12.972 -1.005 1.00 58.72 231 ASP A CA 1
ATOM 1825 C C . ASP A 1 231 ? -8.735 -13.457 -2.071 1.00 58.72 231 ASP A C 1
ATOM 1827 O O . ASP A 1 231 ? -8.702 -12.960 -3.196 1.00 58.72 231 ASP A O 1
ATOM 1831 N N . LEU A 1 232 ? -7.962 -14.501 -1.735 1.00 59.66 232 LEU A N 1
ATOM 1832 C CA . LEU A 1 232 ? -7.188 -15.301 -2.704 1.00 59.66 232 LEU A CA 1
ATOM 1833 C C . LEU A 1 232 ? -8.059 -15.880 -3.843 1.00 59.66 232 LEU A C 1
ATOM 1835 O O . LEU A 1 232 ? -7.547 -16.186 -4.917 1.00 59.66 232 LEU A O 1
ATOM 1839 N N . GLU A 1 233 ? -9.375 -16.014 -3.639 1.00 55.62 233 GLU A N 1
ATOM 1840 C CA . GLU A 1 233 ? -10.331 -16.416 -4.682 1.00 55.62 233 GLU A CA 1
ATOM 1841 C C . GLU A 1 233 ? -10.668 -15.270 -5.664 1.00 55.62 233 GLU A C 1
ATOM 1843 O O . GLU A 1 233 ? -11.183 -15.531 -6.757 1.00 55.62 233 GLU A O 1
ATOM 1848 N N . ASN A 1 234 ? -10.376 -14.006 -5.323 1.00 56.34 234 ASN A N 1
ATOM 1849 C CA . ASN A 1 234 ? -10.582 -12.849 -6.199 1.00 56.34 234 ASN A CA 1
ATOM 1850 C C . ASN A 1 234 ? -9.585 -11.689 -5.940 1.00 56.34 234 ASN A C 1
ATOM 1852 O O . ASN A 1 234 ? -9.985 -10.572 -5.582 1.00 56.34 234 ASN A O 1
ATOM 1856 N N . PRO A 1 235 ? -8.279 -11.890 -6.210 1.00 53.91 235 PRO A N 1
ATOM 1857 C CA . PRO A 1 235 ? -7.215 -10.928 -5.885 1.00 53.91 235 PRO A CA 1
ATOM 1858 C C . PRO A 1 235 ? -7.364 -9.551 -6.558 1.00 53.91 235 PRO A C 1
ATOM 1860 O O . PRO A 1 235 ? -6.792 -8.562 -6.108 1.00 53.91 235 PRO A O 1
ATOM 1863 N N . ASN A 1 236 ? -8.188 -9.445 -7.607 1.00 52.88 236 ASN A N 1
ATOM 1864 C CA . ASN A 1 236 ? -8.501 -8.182 -8.281 1.00 52.88 236 ASN A CA 1
ATOM 1865 C C . ASN A 1 236 ? -9.430 -7.245 -7.475 1.00 52.88 236 ASN A C 1
ATOM 1867 O O . ASN A 1 236 ? -9.592 -6.085 -7.867 1.00 52.88 236 ASN A O 1
ATOM 1871 N N . ILE A 1 237 ? -10.050 -7.721 -6.386 1.00 61.00 237 ILE A N 1
ATOM 1872 C CA . ILE A 1 237 ? -10.917 -6.922 -5.501 1.00 61.00 237 ILE A CA 1
ATOM 1873 C C . ILE A 1 237 ? -10.146 -6.379 -4.288 1.00 61.00 237 ILE A C 1
ATOM 1875 O O . ILE A 1 237 ? -10.371 -5.235 -3.885 1.00 61.00 237 ILE A O 1
ATOM 1879 N N . ASN A 1 238 ? -9.224 -7.158 -3.715 1.00 75.12 238 ASN A N 1
ATOM 1880 C CA . ASN A 1 238 ? -8.432 -6.742 -2.559 1.00 75.12 238 ASN A CA 1
ATOM 1881 C C . ASN A 1 238 ? -7.372 -5.696 -2.969 1.00 75.12 238 ASN A C 1
ATOM 1883 O O . ASN A 1 238 ? -6.391 -6.018 -3.636 1.00 75.12 238 ASN A O 1
ATOM 1887 N N . LEU A 1 239 ? -7.545 -4.444 -2.522 1.00 83.06 239 LEU A N 1
ATOM 1888 C CA . LEU A 1 239 ? -6.592 -3.346 -2.745 1.00 83.06 239 LEU A CA 1
ATOM 1889 C C . LEU A 1 239 ? -5.164 -3.702 -2.300 1.00 83.06 239 LEU A C 1
ATOM 1891 O O . LEU A 1 239 ? -4.217 -3.388 -3.014 1.00 83.06 239 LEU A O 1
ATOM 1895 N N . TYR A 1 240 ? -5.015 -4.335 -1.134 1.00 88.31 240 TYR A N 1
ATOM 1896 C CA . TYR A 1 240 ? -3.716 -4.647 -0.544 1.00 88.31 240 TYR A CA 1
ATOM 1897 C C . TYR A 1 240 ? -2.980 -5.723 -1.341 1.00 88.31 240 TYR A C 1
ATOM 1899 O O . TYR A 1 240 ? -1.848 -5.503 -1.755 1.00 88.31 240 TYR A O 1
ATOM 1907 N N . HIS A 1 241 ? -3.655 -6.835 -1.644 1.00 83.31 241 HIS A N 1
ATOM 1908 C CA . HIS A 1 241 ? -3.102 -7.905 -2.477 1.00 83.31 241 HIS A CA 1
ATOM 1909 C C . HIS A 1 241 ? -2.766 -7.384 -3.887 1.00 83.31 241 HIS A C 1
ATOM 1911 O O . HIS A 1 241 ? -1.645 -7.532 -4.354 1.00 83.31 241 HIS A O 1
ATOM 1917 N N . LYS A 1 242 ? -3.673 -6.633 -4.527 1.00 81.00 242 LYS A N 1
ATOM 1918 C CA . LYS A 1 242 ? -3.427 -6.005 -5.838 1.00 81.00 242 LYS A CA 1
ATOM 1919 C C . LYS A 1 242 ? -2.211 -5.063 -5.856 1.00 81.00 242 LYS A C 1
ATOM 1921 O O . LYS A 1 242 ? -1.534 -4.969 -6.878 1.00 81.00 242 LYS A O 1
ATOM 1926 N N . LEU A 1 243 ? -1.963 -4.324 -4.772 1.00 86.75 243 LEU A N 1
ATOM 1927 C CA . LEU A 1 243 ? -0.761 -3.499 -4.628 1.00 86.75 243 LEU A CA 1
ATOM 1928 C C . LEU A 1 243 ? 0.494 -4.361 -4.431 1.00 86.75 243 LEU A C 1
ATOM 1930 O O . LEU A 1 243 ? 1.527 -4.062 -5.021 1.00 86.75 243 LEU A O 1
ATOM 1934 N N . LEU A 1 244 ? 0.402 -5.408 -3.608 1.00 88.06 244 LEU A N 1
ATOM 1935 C CA . LEU A 1 244 ? 1.515 -6.286 -3.249 1.00 88.06 244 LEU A CA 1
ATOM 1936 C C . LEU A 1 244 ? 2.020 -7.075 -4.468 1.00 88.06 244 LEU A C 1
ATOM 1938 O O . LEU A 1 244 ? 3.217 -7.082 -4.745 1.00 88.06 244 LEU A O 1
ATOM 1942 N N . ASN A 1 245 ? 1.097 -7.618 -5.264 1.00 81.75 245 ASN A N 1
ATOM 1943 C CA . ASN A 1 245 ? 1.381 -8.359 -6.494 1.00 81.75 245 ASN A CA 1
ATOM 1944 C C . ASN A 1 245 ? 2.167 -7.563 -7.543 1.00 81.75 245 ASN A C 1
ATOM 1946 O O . ASN A 1 245 ? 2.858 -8.158 -8.363 1.00 81.75 245 ASN A O 1
ATOM 1950 N N . LYS A 1 246 ? 2.140 -6.221 -7.507 1.00 82.12 246 LYS A N 1
ATOM 1951 C CA . LYS A 1 246 ? 2.990 -5.392 -8.380 1.00 82.12 246 LYS A CA 1
ATOM 1952 C C . LYS A 1 246 ? 4.466 -5.794 -8.263 1.00 82.12 246 LYS A C 1
ATOM 1954 O O . LYS A 1 246 ? 5.124 -5.920 -9.293 1.00 82.12 246 LYS A O 1
ATOM 1959 N N . PHE A 1 247 ? 4.915 -6.052 -7.033 1.00 84.00 247 PHE A N 1
ATOM 1960 C CA . PHE A 1 247 ? 6.279 -6.455 -6.681 1.00 84.00 247 PHE A CA 1
ATOM 1961 C C . PHE A 1 247 ? 6.532 -7.960 -6.810 1.00 84.00 247 PHE A C 1
ATOM 1963 O O . PHE A 1 247 ? 7.682 -8.375 -6.790 1.00 84.00 247 PHE A O 1
ATOM 1970 N N . ASN A 1 248 ? 5.478 -8.769 -6.929 1.00 74.19 248 ASN A N 1
ATOM 1971 C CA . ASN A 1 248 ? 5.562 -10.226 -7.042 1.00 74.19 248 ASN A CA 1
ATOM 1972 C C . ASN A 1 248 ? 5.532 -10.714 -8.502 1.00 74.19 248 ASN A C 1
ATOM 1974 O O . ASN A 1 248 ? 6.047 -11.788 -8.786 1.00 74.19 248 ASN A O 1
ATOM 1978 N N . ASP A 1 249 ? 4.922 -9.930 -9.402 1.00 61.44 249 ASP A N 1
ATOM 1979 C CA . ASP A 1 249 ? 4.523 -10.390 -10.738 1.00 61.44 249 ASP A CA 1
ATOM 1980 C C . ASP A 1 249 ? 5.099 -9.536 -11.903 1.00 61.44 249 ASP A C 1
ATOM 1982 O O . ASP A 1 249 ? 4.738 -9.797 -13.053 1.00 61.44 249 ASP A O 1
ATOM 1986 N N . SER A 1 250 ? 5.853 -8.433 -11.673 1.00 54.66 250 SER A N 1
ATOM 1987 C CA . SER A 1 250 ? 6.074 -7.455 -12.775 1.00 54.66 250 SER A CA 1
ATOM 1988 C C . SER A 1 250 ? 7.222 -6.419 -12.766 1.00 54.66 250 SER A C 1
ATOM 1990 O O . SER A 1 250 ? 7.298 -5.662 -13.737 1.00 54.66 250 SER A O 1
ATOM 1992 N N . THR A 1 251 ? 8.050 -6.266 -11.724 1.00 56.44 251 THR A N 1
ATOM 1993 C CA . THR A 1 251 ? 8.891 -5.043 -11.564 1.00 56.44 251 THR A CA 1
ATOM 1994 C C . THR A 1 251 ? 10.403 -5.203 -11.666 1.00 56.44 251 THR A C 1
ATOM 1996 O O . THR A 1 251 ? 11.082 -4.187 -11.755 1.00 56.44 251 THR A O 1
ATOM 1999 N N . GLU A 1 252 ? 10.958 -6.413 -11.554 1.00 69.06 252 GLU A N 1
ATOM 2000 C CA . GLU A 1 252 ? 12.344 -6.670 -11.087 1.00 69.06 252 GLU A CA 1
ATOM 2001 C C . GLU A 1 252 ? 12.620 -6.160 -9.644 1.00 69.06 252 GLU A C 1
ATOM 2003 O O . GLU A 1 252 ? 13.293 -6.847 -8.873 1.00 69.06 252 GLU A O 1
ATOM 2008 N N . ASN A 1 253 ? 12.054 -5.007 -9.256 1.00 85.75 253 ASN A N 1
ATOM 2009 C CA . ASN A 1 253 ? 12.239 -4.321 -7.975 1.00 85.75 253 ASN A CA 1
ATOM 2010 C C . ASN A 1 253 ? 11.750 -5.128 -6.756 1.00 85.75 253 ASN A C 1
ATOM 2012 O O . ASN A 1 253 ? 10.638 -5.660 -6.754 1.00 85.75 253 ASN A O 1
ATOM 2016 N N . TRP A 1 254 ? 12.549 -5.122 -5.685 1.00 89.62 254 TRP A N 1
ATOM 2017 C CA . TRP A 1 254 ? 12.265 -5.780 -4.403 1.00 89.62 254 TRP A CA 1
ATOM 2018 C C . TRP A 1 254 ? 11.443 -4.899 -3.442 1.00 89.62 254 TRP A C 1
ATOM 2020 O O . TRP A 1 254 ? 11.559 -3.673 -3.447 1.00 89.62 254 TRP A O 1
ATOM 2030 N N . LEU A 1 255 ? 10.673 -5.515 -2.541 1.00 92.88 255 LEU A N 1
ATOM 2031 C CA . LEU A 1 255 ? 9.935 -4.843 -1.467 1.00 92.88 255 LEU A CA 1
ATOM 2032 C C . LEU A 1 255 ? 10.338 -5.402 -0.096 1.00 92.88 255 LEU A C 1
ATOM 2034 O O . LEU A 1 255 ? 10.273 -6.602 0.143 1.00 92.88 255 LEU A O 1
ATOM 2038 N N . PHE A 1 256 ? 10.711 -4.528 0.833 1.00 93.81 256 PHE A N 1
ATOM 2039 C CA . PHE A 1 256 ? 11.123 -4.885 2.189 1.00 93.81 256 PHE A CA 1
ATOM 2040 C C . PHE A 1 256 ? 10.177 -4.263 3.214 1.00 93.81 256 PHE A C 1
ATOM 2042 O O . PHE A 1 256 ? 9.999 -3.045 3.232 1.00 93.81 256 PHE A O 1
ATOM 2049 N N . PHE A 1 257 ? 9.628 -5.072 4.114 1.00 95.50 257 PHE A N 1
ATOM 2050 C CA . PHE A 1 257 ? 8.917 -4.603 5.299 1.00 95.50 257 PHE A CA 1
ATOM 2051 C C . PHE A 1 257 ? 9.788 -4.787 6.546 1.00 95.50 257 PHE A C 1
ATOM 2053 O O . PHE A 1 257 ? 10.400 -5.838 6.721 1.00 95.50 257 PHE A O 1
ATOM 2060 N N . GLU A 1 258 ? 9.822 -3.802 7.444 1.00 95.62 258 GLU A N 1
ATOM 2061 C CA . GLU A 1 258 ? 10.485 -3.928 8.750 1.00 95.62 258 GLU A CA 1
ATOM 2062 C C . GLU A 1 258 ? 9.787 -3.111 9.847 1.00 95.62 258 GLU A C 1
ATOM 2064 O O . GLU A 1 258 ? 9.015 -2.193 9.569 1.00 95.62 258 GLU A O 1
ATOM 2069 N N . VAL A 1 259 ? 10.074 -3.426 11.114 1.00 96.12 259 VAL A N 1
ATOM 2070 C CA . VAL A 1 259 ? 9.676 -2.600 12.267 1.00 96.12 259 VAL A CA 1
ATOM 2071 C C . VAL A 1 259 ? 10.880 -1.779 12.738 1.00 96.12 259 VAL A C 1
ATOM 2073 O O . VAL A 1 259 ? 11.962 -2.329 12.950 1.00 96.12 259 VAL A O 1
ATOM 2076 N N . GLY A 1 260 ? 10.715 -0.463 12.900 1.00 94.88 260 GLY A N 1
ATOM 2077 C CA . GLY A 1 260 ? 11.835 0.459 13.120 1.00 94.88 260 GLY A CA 1
ATOM 2078 C C . GLY A 1 260 ? 11.452 1.840 13.664 1.00 94.88 260 GLY A C 1
ATOM 2079 O O . GLY A 1 260 ? 10.361 2.052 14.191 1.00 94.88 260 GLY A O 1
ATOM 2080 N N . GLU A 1 261 ? 12.391 2.787 13.598 1.00 93.50 261 GLU A N 1
ATOM 2081 C CA . GLU A 1 261 ? 12.153 4.193 13.958 1.00 93.50 261 GLU A CA 1
ATOM 2082 C C . GLU A 1 261 ? 11.682 4.975 12.720 1.00 93.50 261 GLU A C 1
ATOM 2084 O O . GLU A 1 261 ? 12.442 5.139 11.769 1.00 93.50 261 GLU A O 1
ATOM 2089 N N . THR A 1 262 ? 10.457 5.512 12.740 1.00 92.31 262 THR A N 1
ATOM 2090 C CA . THR A 1 262 ? 9.893 6.302 11.615 1.00 92.31 262 THR A CA 1
ATOM 2091 C C . THR A 1 262 ? 10.223 7.799 11.665 1.00 92.31 262 THR A C 1
ATOM 2093 O O . THR A 1 262 ? 9.762 8.579 10.836 1.00 92.31 262 THR A O 1
ATOM 2096 N N . GLY A 1 263 ? 10.949 8.250 12.691 1.00 84.00 263 GLY A N 1
ATOM 2097 C CA . GLY A 1 263 ? 11.116 9.677 12.993 1.00 84.00 263 GLY A CA 1
ATOM 2098 C C . GLY A 1 263 ? 9.921 10.327 13.712 1.00 84.00 263 GLY A C 1
ATOM 2099 O O . GLY A 1 263 ? 10.006 11.507 14.063 1.00 84.00 263 GLY A O 1
ATOM 2100 N N . GLY A 1 264 ? 8.853 9.570 13.999 1.00 82.25 264 GLY A N 1
ATOM 2101 C CA . GLY A 1 264 ? 7.711 10.010 14.813 1.00 82.25 264 GLY A CA 1
ATOM 2102 C C . GLY A 1 264 ? 6.349 9.980 14.115 1.00 82.25 264 GLY A C 1
ATOM 2103 O O . GLY A 1 264 ? 5.434 10.664 14.578 1.00 82.25 264 GLY A O 1
ATOM 2104 N N . ASP A 1 265 ? 6.215 9.223 13.024 1.00 88.94 265 ASP A N 1
ATOM 2105 C CA . ASP A 1 265 ? 4.920 8.879 12.437 1.00 88.94 265 ASP A CA 1
ATOM 2106 C C . ASP A 1 265 ? 4.531 7.432 12.839 1.00 88.94 265 ASP A C 1
ATOM 2108 O O . ASP A 1 265 ? 4.831 6.992 13.948 1.00 88.94 265 ASP A O 1
ATOM 2112 N N . TRP A 1 266 ? 3.789 6.709 12.002 1.00 92.62 266 TRP A N 1
ATOM 2113 C CA . TRP A 1 266 ? 3.387 5.310 12.195 1.00 92.62 266 TRP A CA 1
ATOM 2114 C C . TRP A 1 266 ? 3.954 4.394 11.113 1.00 92.62 266 TRP A C 1
ATOM 2116 O O . TRP A 1 266 ? 4.223 3.227 11.390 1.00 92.62 266 TRP A O 1
ATOM 2126 N N . GLY A 1 267 ? 4.142 4.930 9.909 1.00 94.81 267 GLY A N 1
ATOM 2127 C CA . GLY A 1 267 ? 4.813 4.287 8.792 1.00 94.81 267 GLY A CA 1
ATOM 2128 C C . GLY A 1 267 ? 5.761 5.268 8.106 1.00 94.81 267 GLY A C 1
ATOM 2129 O O . GLY A 1 267 ? 5.670 6.481 8.316 1.00 94.81 267 GLY A O 1
ATOM 2130 N N . HIS A 1 268 ? 6.688 4.736 7.318 1.00 95.12 268 HIS A N 1
ATOM 2131 C CA . HIS A 1 268 ? 7.499 5.497 6.376 1.00 95.12 268 HIS A CA 1
ATOM 2132 C C . HIS A 1 268 ? 7.938 4.597 5.219 1.00 95.12 268 HIS A C 1
ATOM 2134 O O . HIS A 1 268 ? 8.488 3.517 5.446 1.00 95.12 268 HIS A O 1
ATOM 2140 N N . THR A 1 269 ? 7.747 5.073 3.990 1.00 95.94 269 THR A N 1
ATOM 2141 C CA . THR A 1 269 ? 8.199 4.405 2.767 1.00 95.94 269 THR A CA 1
ATOM 2142 C C . THR A 1 269 ? 9.377 5.144 2.149 1.00 95.94 269 THR A C 1
ATOM 2144 O O . THR A 1 269 ? 9.312 6.354 1.937 1.00 95.94 269 THR A O 1
ATOM 2147 N N . SER A 1 270 ? 10.425 4.401 1.796 1.00 94.75 270 SER A N 1
ATOM 2148 C CA . SER A 1 270 ? 11.628 4.905 1.125 1.00 94.75 270 SER A CA 1
ATOM 2149 C C . SER A 1 270 ? 12.019 4.013 -0.056 1.00 94.75 270 SER A C 1
ATOM 2151 O O . SER A 1 270 ? 11.745 2.813 -0.054 1.00 94.75 270 SER A O 1
ATOM 2153 N N . GLY A 1 271 ? 12.661 4.591 -1.070 1.00 92.44 271 GLY A N 1
ATOM 2154 C CA . GLY A 1 271 ? 13.327 3.844 -2.141 1.00 92.44 271 GLY A CA 1
ATOM 2155 C C . GLY A 1 271 ? 14.827 3.773 -1.871 1.00 92.44 271 GLY A C 1
ATOM 2156 O O . GLY A 1 271 ? 15.429 4.772 -1.480 1.00 92.44 271 GLY A O 1
ATOM 2157 N N . TYR A 1 272 ? 15.455 2.615 -2.064 1.00 85.25 272 TYR A N 1
ATOM 2158 C CA . TYR A 1 272 ? 16.890 2.443 -1.845 1.00 85.25 272 TYR A CA 1
ATOM 2159 C C . TYR A 1 272 ? 17.536 1.502 -2.877 1.00 85.25 272 TYR A C 1
ATOM 2161 O O . TYR A 1 272 ? 16.865 0.729 -3.551 1.00 85.25 272 TYR A O 1
ATOM 2169 N N . ALA A 1 273 ? 18.862 1.585 -3.015 1.00 81.31 273 ALA A N 1
ATOM 2170 C CA . ALA A 1 273 ? 19.620 0.712 -3.908 1.00 81.31 273 ALA A CA 1
ATOM 2171 C C . ALA A 1 273 ? 20.187 -0.507 -3.154 1.00 81.31 273 ALA A C 1
ATOM 2173 O O . ALA A 1 273 ? 21.007 -0.340 -2.246 1.00 81.31 273 ALA A O 1
ATOM 2174 N N . TRP A 1 274 ? 19.762 -1.715 -3.531 1.00 77.75 274 TRP A N 1
ATOM 2175 C CA . TRP A 1 274 ? 20.207 -2.996 -2.962 1.00 77.75 274 TRP A CA 1
ATOM 2176 C C . TRP A 1 274 ? 21.316 -3.627 -3.815 1.00 77.75 274 TRP A C 1
ATOM 2178 O O . TRP A 1 274 ? 22.425 -3.834 -3.318 1.00 77.75 274 TRP A O 1
ATOM 2188 N N . ASN A 1 275 ? 21.060 -3.842 -5.110 1.00 69.31 275 ASN A N 1
ATOM 2189 C CA . ASN A 1 275 ? 22.030 -4.324 -6.103 1.00 69.31 275 ASN A CA 1
ATOM 2190 C C . ASN A 1 275 ? 22.412 -3.237 -7.135 1.00 69.31 275 ASN A C 1
ATOM 2192 O O . ASN A 1 275 ? 23.476 -3.314 -7.762 1.00 69.31 275 ASN A O 1
ATOM 2196 N N . SER A 1 276 ? 21.577 -2.207 -7.306 1.00 69.25 276 SER A N 1
ATOM 2197 C CA . SER A 1 276 ? 21.757 -1.126 -8.275 1.00 69.25 276 SER A CA 1
ATOM 2198 C C . SER A 1 276 ? 23.012 -0.293 -8.000 1.00 69.25 276 SER A C 1
ATOM 2200 O O . SER A 1 276 ? 23.233 0.248 -6.917 1.00 69.25 276 SER A O 1
ATOM 2202 N N . THR A 1 277 ? 23.830 -0.102 -9.040 1.00 69.06 277 THR A N 1
ATOM 2203 C CA . THR A 1 277 ? 24.942 0.871 -9.009 1.00 69.06 277 THR A CA 1
ATOM 2204 C C . THR A 1 277 ? 24.488 2.308 -9.291 1.00 69.06 277 THR A C 1
ATOM 2206 O O . THR A 1 277 ? 25.293 3.238 -9.204 1.00 69.06 277 THR A O 1
ATOM 2209 N N . ASN A 1 278 ? 23.208 2.502 -9.622 1.00 71.56 278 ASN A N 1
ATOM 2210 C CA . ASN A 1 278 ? 22.585 3.785 -9.923 1.00 71.56 278 ASN A CA 1
ATOM 2211 C C . ASN A 1 278 ? 21.650 4.184 -8.775 1.00 71.56 278 ASN A C 1
ATOM 2213 O O . ASN A 1 278 ? 20.439 4.035 -8.864 1.00 71.56 278 ASN A O 1
ATOM 2217 N N . THR A 1 279 ? 22.220 4.724 -7.700 1.00 67.62 279 THR A N 1
ATOM 2218 C CA . THR A 1 279 ? 21.527 5.034 -6.432 1.00 67.62 279 THR A CA 1
ATOM 2219 C C . THR A 1 279 ? 20.346 6.003 -6.522 1.00 67.62 279 THR A C 1
ATOM 2221 O O . THR A 1 279 ? 19.662 6.209 -5.528 1.00 67.62 279 THR A O 1
ATOM 2224 N N . ASN A 1 280 ? 20.138 6.634 -7.677 1.00 73.81 280 ASN A N 1
ATOM 2225 C CA . ASN A 1 280 ? 19.035 7.559 -7.916 1.00 73.81 280 ASN A CA 1
ATOM 2226 C C . ASN A 1 280 ? 17.779 6.843 -8.446 1.00 73.81 280 ASN A C 1
ATOM 2228 O O . ASN A 1 280 ? 16.700 7.424 -8.388 1.00 73.81 280 ASN A O 1
ATOM 2232 N N . PHE A 1 281 ? 17.937 5.620 -8.961 1.00 78.75 281 PHE A N 1
ATOM 2233 C CA . PHE A 1 281 ? 16.874 4.719 -9.399 1.00 78.75 281 PHE A CA 1
ATOM 2234 C C . PHE A 1 281 ? 16.951 3.473 -8.503 1.00 78.75 281 PHE A C 1
ATOM 2236 O O . PHE A 1 281 ? 17.826 2.625 -8.723 1.00 78.75 281 PHE A O 1
ATOM 2243 N N . PRO A 1 282 ? 16.138 3.408 -7.435 1.00 81.06 282 PRO A N 1
ATOM 2244 C CA . PRO A 1 282 ? 16.137 2.278 -6.525 1.00 81.06 282 PRO A CA 1
ATOM 2245 C C . PRO A 1 282 ? 15.614 1.031 -7.233 1.00 81.06 282 PRO A C 1
ATOM 2247 O O . PRO A 1 282 ? 14.629 1.090 -7.960 1.00 81.06 282 PRO A O 1
ATOM 2250 N N . ASP A 1 283 ? 16.280 -0.086 -6.972 1.00 85.00 283 ASP A N 1
ATOM 2251 C CA . ASP A 1 283 ? 15.827 -1.439 -7.287 1.00 85.00 283 ASP A CA 1
ATOM 2252 C C . ASP A 1 283 ? 15.112 -2.089 -6.089 1.00 85.00 283 ASP A C 1
ATOM 2254 O O . ASP A 1 283 ? 14.689 -3.238 -6.163 1.00 85.00 283 ASP A O 1
ATOM 2258 N N . ALA A 1 284 ? 14.978 -1.380 -4.963 1.00 90.25 284 ALA A N 1
ATOM 2259 C CA . ALA A 1 284 ? 14.260 -1.857 -3.791 1.00 90.25 284 ALA A CA 1
ATOM 2260 C C . ALA A 1 284 ? 13.479 -0.741 -3.081 1.00 90.25 284 ALA A C 1
ATOM 2262 O O . ALA A 1 284 ? 13.958 0.384 -2.919 1.00 90.25 284 ALA A O 1
ATOM 2263 N N . TYR A 1 285 ? 12.295 -1.074 -2.575 1.00 94.00 285 TYR A N 1
ATOM 2264 C CA . TYR A 1 285 ? 11.480 -0.205 -1.726 1.00 94.00 285 TYR A CA 1
ATOM 2265 C C . TYR A 1 285 ? 11.419 -0.768 -0.309 1.00 94.00 285 TYR A C 1
ATOM 2267 O O . TYR A 1 285 ? 11.419 -1.980 -0.104 1.00 94.00 285 TYR A O 1
ATOM 2275 N N . LYS A 1 286 ? 11.391 0.115 0.688 1.00 95.19 286 LYS A N 1
ATOM 2276 C CA . LYS A 1 286 ? 11.379 -0.234 2.109 1.00 95.19 286 LYS A CA 1
ATOM 2277 C C . LYS A 1 286 ? 10.230 0.472 2.815 1.00 95.19 286 LYS A C 1
ATOM 2279 O O . LYS A 1 286 ? 10.181 1.702 2.831 1.00 95.19 286 LYS A O 1
ATOM 2284 N N . ILE A 1 287 ? 9.369 -0.316 3.448 1.00 96.81 287 ILE A N 1
ATOM 2285 C CA . ILE A 1 287 ? 8.282 0.112 4.325 1.00 96.81 287 ILE A CA 1
ATOM 2286 C C . ILE A 1 287 ? 8.706 -0.152 5.773 1.00 96.81 287 ILE A C 1
ATOM 2288 O O . ILE A 1 287 ? 8.866 -1.300 6.189 1.00 96.81 287 ILE A O 1
ATOM 2292 N N . ILE A 1 288 ? 8.880 0.918 6.547 1.00 96.69 288 ILE A N 1
ATOM 2293 C CA . ILE A 1 288 ? 9.183 0.865 7.980 1.00 96.69 288 ILE A CA 1
ATOM 2294 C C . ILE A 1 288 ? 7.898 1.141 8.756 1.00 96.69 288 ILE A C 1
ATOM 2296 O O . ILE A 1 288 ? 7.286 2.193 8.577 1.00 96.69 288 ILE A O 1
ATOM 2300 N N . ILE A 1 289 ? 7.510 0.234 9.649 1.00 97.00 289 ILE A N 1
ATOM 2301 C CA . ILE A 1 289 ? 6.399 0.413 10.592 1.00 97.00 289 ILE A CA 1
ATOM 2302 C C . ILE A 1 289 ? 6.957 0.780 11.973 1.00 97.00 289 ILE A C 1
ATOM 2304 O O . ILE A 1 289 ? 7.957 0.213 12.412 1.00 97.00 289 ILE A O 1
ATOM 2308 N N . ASP A 1 290 ? 6.346 1.739 12.670 1.00 96.44 290 ASP A N 1
ATOM 2309 C CA . ASP A 1 290 ? 6.913 2.248 13.922 1.00 96.44 290 ASP A CA 1
ATOM 2310 C C . ASP A 1 290 ? 6.862 1.227 15.072 1.00 96.44 290 ASP A C 1
ATOM 2312 O O . ASP A 1 290 ? 5.864 0.526 15.268 1.00 96.44 290 ASP A O 1
ATOM 2316 N N . ASN A 1 291 ? 7.923 1.194 15.884 1.00 95.00 291 ASN A N 1
ATOM 2317 C CA . ASN A 1 291 ? 7.996 0.380 17.100 1.00 95.00 291 ASN A CA 1
ATOM 2318 C C . ASN A 1 291 ? 6.783 0.575 18.037 1.00 95.00 291 ASN A C 1
ATOM 23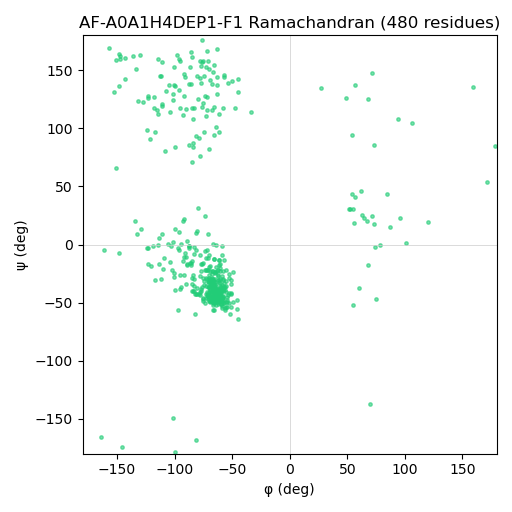20 O O . ASN A 1 291 ? 6.254 -0.418 18.537 1.00 95.00 291 ASN A O 1
ATOM 2324 N N . ASP A 1 292 ? 6.301 1.808 18.258 1.00 92.62 292 ASP A N 1
ATOM 2325 C CA . ASP A 1 292 ? 5.125 2.039 19.120 1.00 92.62 292 ASP A CA 1
ATOM 2326 C C . ASP A 1 292 ? 3.826 1.538 18.472 1.00 92.62 292 ASP A C 1
ATOM 2328 O O . ASP A 1 292 ? 2.908 1.109 19.173 1.00 92.62 292 ASP A O 1
ATOM 2332 N N . LEU A 1 293 ? 3.745 1.521 17.136 1.00 93.00 293 LEU A N 1
ATOM 2333 C CA . LEU A 1 293 ? 2.603 0.935 16.437 1.00 93.00 293 LEU A CA 1
ATOM 2334 C C . LEU A 1 293 ? 2.613 -0.597 16.540 1.00 93.00 293 LEU A C 1
ATOM 2336 O O . LEU A 1 293 ? 1.564 -1.192 16.787 1.00 93.00 293 LEU A O 1
ATOM 2340 N N . ASN A 1 294 ? 3.783 -1.225 16.410 1.00 93.12 294 ASN A N 1
ATOM 2341 C CA . ASN A 1 294 ? 3.940 -2.665 16.607 1.00 93.12 294 ASN A CA 1
ATOM 2342 C C . ASN A 1 294 ? 3.629 -3.087 18.057 1.00 93.12 294 ASN A C 1
ATOM 2344 O O . ASN A 1 294 ? 2.863 -4.020 18.270 1.00 93.12 294 ASN A O 1
ATOM 2348 N N . GLU A 1 295 ? 4.164 -2.394 19.067 1.00 90.88 295 GLU A N 1
ATOM 2349 C CA . GLU A 1 295 ? 3.908 -2.741 20.474 1.00 90.88 295 GLU A CA 1
ATOM 2350 C C . GLU A 1 295 ? 2.480 -2.365 20.926 1.00 90.88 295 GLU A C 1
ATOM 2352 O O . GLU A 1 295 ? 1.752 -3.186 21.494 1.00 90.88 295 GLU A O 1
ATOM 2357 N N . ASN A 1 296 ? 2.057 -1.120 20.675 1.00 89.38 296 ASN A N 1
ATOM 2358 C CA . ASN A 1 296 ? 0.904 -0.480 21.328 1.00 89.38 296 ASN A CA 1
ATOM 2359 C C . ASN A 1 296 ? -0.225 -0.065 20.362 1.00 89.38 296 ASN A C 1
ATOM 2361 O O . ASN A 1 296 ? -1.260 0.455 20.804 1.00 89.38 296 ASN A O 1
ATOM 2365 N N . GLY A 1 297 ? -0.060 -0.282 19.055 1.00 90.25 297 GLY A N 1
ATOM 2366 C CA . GLY A 1 297 ? -1.105 -0.093 18.051 1.00 90.25 297 GLY A CA 1
ATOM 2367 C C . GLY A 1 297 ? -2.200 -1.161 18.118 1.00 90.25 297 GLY A C 1
ATOM 2368 O O . GLY A 1 297 ? -2.066 -2.201 18.767 1.00 90.25 297 GLY A O 1
ATOM 2369 N N . SER A 1 298 ? -3.315 -0.901 17.438 1.00 92.44 298 SER A N 1
ATOM 2370 C CA . SER A 1 298 ? -4.380 -1.884 17.198 1.00 92.44 298 SER A CA 1
ATOM 2371 C C . SER A 1 298 ? -4.240 -2.514 15.815 1.00 92.44 298 SER A C 1
ATOM 2373 O O . SER A 1 298 ? -3.606 -1.930 14.935 1.00 92.44 298 SER A O 1
ATOM 2375 N N . ASN A 1 299 ? -4.911 -3.648 15.586 1.00 92.12 299 ASN A N 1
ATOM 2376 C CA . ASN A 1 299 ? -5.003 -4.261 14.257 1.00 92.12 299 ASN A CA 1
ATOM 2377 C C . ASN A 1 299 ? -5.462 -3.243 13.196 1.00 92.12 299 ASN A C 1
ATOM 2379 O O . ASN A 1 299 ? -4.895 -3.195 12.112 1.00 92.12 299 ASN A O 1
ATOM 2383 N N . LEU A 1 300 ? -6.447 -2.395 13.528 1.00 93.19 300 LEU A N 1
ATOM 2384 C CA . LEU A 1 300 ? -6.953 -1.347 12.635 1.00 93.19 300 LEU A CA 1
ATOM 2385 C C . LEU A 1 300 ? -5.880 -0.298 12.309 1.00 93.19 300 LEU A C 1
ATOM 2387 O O . LEU A 1 300 ? -5.760 0.115 11.162 1.00 93.19 300 LEU A O 1
ATOM 2391 N N . ALA A 1 301 ? -5.104 0.141 13.302 1.00 93.44 301 ALA A N 1
ATOM 2392 C CA . ALA A 1 301 ? -4.056 1.135 13.087 1.00 93.44 301 ALA A CA 1
ATOM 2393 C C . ALA A 1 301 ? -2.925 0.574 12.203 1.00 93.44 301 ALA A C 1
ATOM 2395 O O . ALA A 1 301 ? -2.532 1.222 11.239 1.00 93.44 301 ALA A O 1
ATOM 2396 N N . ILE A 1 302 ? -2.485 -0.660 12.473 1.00 94.44 302 ILE A N 1
ATOM 2397 C CA . ILE A 1 302 ? -1.474 -1.374 11.677 1.00 94.44 302 ILE A CA 1
ATOM 2398 C C . ILE A 1 302 ? -1.972 -1.618 10.244 1.00 94.44 302 ILE A C 1
ATOM 2400 O O . ILE A 1 302 ? -1.250 -1.326 9.298 1.00 94.44 302 ILE A O 1
ATOM 2404 N N . MET A 1 303 ? -3.216 -2.082 10.070 1.00 93.69 303 MET A N 1
ATOM 2405 C CA . MET A 1 303 ? -3.840 -2.308 8.758 1.00 93.69 303 MET A CA 1
ATOM 2406 C C . MET A 1 303 ? -3.871 -1.037 7.902 1.00 93.69 303 MET A C 1
ATOM 2408 O O . MET A 1 303 ? -3.536 -1.083 6.719 1.00 93.69 303 MET A O 1
ATOM 2412 N N . VAL A 1 304 ? -4.270 0.096 8.491 1.00 93.00 304 VAL A N 1
ATOM 2413 C CA . VAL A 1 304 ? -4.311 1.385 7.785 1.00 93.00 304 VAL A CA 1
ATOM 2414 C C . VAL A 1 304 ? -2.905 1.812 7.374 1.00 93.00 304 VAL A C 1
ATOM 2416 O O . VAL A 1 304 ? -2.715 2.215 6.231 1.00 93.00 304 VAL A O 1
ATOM 2419 N N . THR A 1 305 ? -1.921 1.694 8.269 1.00 94.75 305 THR A N 1
ATOM 2420 C CA . THR A 1 305 ? -0.534 2.076 7.981 1.00 94.75 305 THR A CA 1
ATOM 2421 C C . THR A 1 305 ? 0.099 1.178 6.918 1.00 94.75 305 THR A C 1
ATOM 2423 O O . THR A 1 305 ? 0.614 1.704 5.938 1.00 94.75 305 THR A O 1
ATOM 2426 N N . LEU A 1 306 ? 0.001 -0.152 7.039 1.00 95.12 306 LEU A N 1
ATOM 2427 C CA . LEU A 1 306 ? 0.507 -1.090 6.028 1.00 95.12 306 LEU A CA 1
ATOM 2428 C C . LEU A 1 306 ? -0.065 -0.784 4.638 1.00 95.12 306 LEU A C 1
ATOM 2430 O O . LEU A 1 306 ? 0.681 -0.767 3.663 1.00 95.12 306 LEU A O 1
ATOM 2434 N N . ALA A 1 307 ? -1.372 -0.525 4.539 1.00 93.56 307 ALA A N 1
ATOM 2435 C CA . ALA A 1 307 ? -2.007 -0.192 3.267 1.00 93.56 307 ALA A CA 1
ATOM 2436 C C . ALA A 1 307 ? -1.607 1.201 2.743 1.00 93.56 307 ALA A C 1
ATOM 2438 O O . ALA A 1 307 ? -1.438 1.357 1.538 1.00 93.56 307 ALA A O 1
ATOM 2439 N N . HIS A 1 308 ? -1.423 2.197 3.617 1.00 94.00 308 HIS A N 1
ATOM 2440 C CA . HIS A 1 308 ? -0.974 3.547 3.243 1.00 94.00 308 HIS A CA 1
ATOM 2441 C C . HIS A 1 308 ? 0.451 3.542 2.678 1.00 94.00 308 HIS A C 1
ATOM 2443 O O . HIS A 1 308 ? 0.688 4.067 1.592 1.00 94.00 308 HIS A O 1
ATOM 2449 N N . GLU A 1 309 ? 1.384 2.892 3.375 1.00 95.62 309 GLU A N 1
ATOM 2450 C CA . GLU A 1 309 ? 2.778 2.773 2.937 1.00 95.62 309 GLU A CA 1
ATOM 2451 C C . GLU A 1 309 ? 2.913 1.928 1.659 1.00 95.62 309 GLU A C 1
ATOM 2453 O O . GLU A 1 309 ? 3.676 2.270 0.758 1.00 95.62 309 GLU A O 1
ATOM 2458 N N . LEU A 1 310 ? 2.103 0.876 1.498 1.00 94.00 310 LEU A N 1
ATOM 2459 C CA . LEU A 1 310 ? 2.119 0.074 0.272 1.00 94.00 310 LEU A CA 1
ATOM 2460 C C . LEU A 1 310 ? 1.595 0.846 -0.962 1.00 94.00 310 LEU A C 1
ATOM 2462 O O . LEU A 1 310 ? 2.066 0.606 -2.075 1.00 94.00 310 LEU A O 1
ATOM 2466 N N . ILE A 1 311 ? 0.690 1.821 -0.785 1.00 91.62 311 ILE A N 1
ATOM 2467 C CA . ILE A 1 311 ? 0.303 2.754 -1.864 1.00 91.62 311 ILE A CA 1
ATOM 2468 C C . ILE A 1 311 ? 1.478 3.675 -2.228 1.00 91.62 311 ILE A C 1
ATOM 2470 O O . ILE A 1 311 ? 1.714 3.896 -3.418 1.00 91.62 311 ILE A O 1
ATOM 2474 N N . HIS A 1 312 ? 2.243 4.175 -1.245 1.00 93.69 312 HIS A N 1
ATOM 2475 C CA . HIS A 1 312 ? 3.470 4.938 -1.521 1.00 93.69 312 HIS A CA 1
ATOM 2476 C C . HIS A 1 312 ? 4.480 4.096 -2.299 1.00 93.69 312 HIS A C 1
ATOM 2478 O O . HIS A 1 312 ? 4.959 4.559 -3.328 1.00 93.69 312 HIS A O 1
ATOM 2484 N N . ALA A 1 313 ? 4.746 2.855 -1.879 1.00 94.19 313 ALA A N 1
ATOM 2485 C CA . ALA A 1 313 ? 5.695 1.973 -2.559 1.00 94.19 313 ALA A CA 1
ATOM 2486 C C . ALA A 1 313 ? 5.302 1.737 -4.027 1.00 94.19 313 ALA A C 1
ATOM 2488 O O . ALA A 1 313 ? 6.110 1.978 -4.920 1.00 94.19 313 ALA A O 1
ATOM 2489 N N . TYR A 1 314 ? 4.045 1.362 -4.297 1.00 91.06 314 TYR A N 1
ATOM 2490 C CA . TYR A 1 314 ? 3.536 1.177 -5.664 1.00 91.06 314 TYR A CA 1
ATOM 2491 C C . TYR A 1 314 ? 3.622 2.463 -6.506 1.00 91.06 314 TYR A C 1
ATOM 2493 O O . TYR A 1 314 ? 3.952 2.425 -7.694 1.00 91.06 314 TYR A O 1
ATOM 2501 N N . MET A 1 315 ? 3.296 3.617 -5.914 1.00 91.00 315 MET A N 1
ATOM 2502 C CA . MET A 1 315 ? 3.381 4.916 -6.588 1.00 91.00 315 MET A CA 1
ATOM 2503 C C . MET A 1 315 ? 4.831 5.277 -6.924 1.00 91.00 315 MET A C 1
ATOM 2505 O O . MET A 1 315 ? 5.098 5.780 -8.012 1.00 91.00 315 MET A O 1
ATOM 2509 N N . PHE A 1 316 ? 5.755 5.027 -6.000 1.00 93.00 316 PHE A N 1
ATOM 2510 C CA . PHE A 1 316 ? 7.182 5.291 -6.152 1.00 93.00 316 PHE A CA 1
ATOM 2511 C C . PHE A 1 316 ? 7.807 4.412 -7.232 1.00 93.00 316 PHE A C 1
ATOM 2513 O O . PHE A 1 316 ? 8.466 4.946 -8.119 1.00 93.00 316 PHE A O 1
ATOM 2520 N N . ASP A 1 317 ? 7.513 3.116 -7.205 1.00 90.38 317 ASP A N 1
ATOM 2521 C CA . ASP A 1 317 ? 7.845 2.142 -8.243 1.00 90.38 317 ASP A CA 1
ATOM 2522 C C . ASP A 1 317 ? 7.376 2.615 -9.631 1.00 90.38 317 ASP A C 1
ATOM 2524 O O . ASP A 1 317 ? 8.194 2.951 -10.489 1.00 90.38 317 ASP A O 1
ATOM 2528 N N . THR A 1 318 ? 6.067 2.838 -9.789 1.00 88.62 318 THR A N 1
ATOM 2529 C CA . THR A 1 318 ? 5.462 3.296 -11.055 1.00 88.62 318 THR A CA 1
ATOM 2530 C C . THR A 1 318 ? 6.057 4.622 -11.569 1.00 88.62 318 THR A C 1
ATOM 2532 O O . THR A 1 318 ? 6.129 4.848 -12.778 1.00 88.62 318 THR A O 1
ATOM 2535 N N . LEU A 1 319 ? 6.470 5.530 -10.676 1.00 88.75 319 LEU A N 1
ATOM 2536 C CA . LEU A 1 319 ? 7.062 6.829 -11.029 1.00 88.75 319 LEU A CA 1
ATOM 2537 C C . LEU A 1 319 ? 8.574 6.776 -11.303 1.00 88.75 319 LEU A C 1
ATOM 2539 O O . LEU A 1 319 ? 9.078 7.613 -12.061 1.00 88.75 319 LEU A O 1
ATOM 2543 N N . SER A 1 320 ? 9.288 5.840 -10.678 1.00 89.44 320 SER A N 1
ATOM 2544 C CA . SER A 1 320 ? 10.725 5.606 -10.857 1.00 89.44 320 SER A CA 1
ATOM 2545 C C . SER A 1 320 ? 10.983 4.899 -12.188 1.00 89.44 320 SER A C 1
ATOM 2547 O O . SER A 1 320 ? 11.771 5.391 -12.999 1.00 89.44 320 SER A O 1
ATOM 2549 N N . ASP A 1 321 ? 10.210 3.846 -12.480 1.00 85.94 321 ASP A N 1
ATOM 2550 C CA . ASP A 1 321 ? 10.184 3.146 -13.773 1.00 85.94 321 ASP A CA 1
ATOM 2551 C C . ASP A 1 321 ? 9.884 4.118 -14.928 1.00 85.94 321 ASP A C 1
ATOM 2553 O O . ASP A 1 321 ? 10.513 4.085 -15.989 1.00 85.94 321 ASP A O 1
ATOM 2557 N N . ALA A 1 322 ? 8.951 5.049 -14.701 1.00 84.50 322 ALA A N 1
ATOM 2558 C CA . ALA A 1 322 ? 8.602 6.104 -15.648 1.00 84.50 322 ALA A CA 1
ATOM 2559 C C . ALA A 1 322 ? 9.655 7.226 -15.764 1.00 84.50 322 ALA A C 1
ATOM 2561 O O . ALA A 1 322 ? 9.481 8.128 -16.582 1.00 84.50 322 ALA A O 1
ATOM 2562 N N . GLY A 1 323 ? 10.720 7.228 -14.953 1.00 86.06 323 GLY A N 1
ATOM 2563 C CA . GLY A 1 323 ? 11.757 8.269 -14.942 1.00 86.06 323 GLY A CA 1
ATOM 2564 C C . GLY A 1 323 ? 11.262 9.660 -14.524 1.00 86.06 323 GLY A C 1
ATOM 2565 O O . GLY A 1 323 ? 11.859 10.673 -14.904 1.00 86.06 323 GLY A O 1
ATOM 2566 N N . VAL A 1 324 ? 10.152 9.727 -13.782 1.00 87.12 324 VAL A N 1
ATOM 2567 C CA . VAL A 1 324 ? 9.535 10.974 -13.301 1.00 87.12 324 VAL A CA 1
ATOM 2568 C C . VAL A 1 324 ? 10.177 11.436 -11.991 1.00 87.12 324 VAL A C 1
ATOM 2570 O O . VAL A 1 324 ? 10.423 12.636 -11.815 1.00 87.12 324 VAL A O 1
ATOM 2573 N N . ILE A 1 325 ? 10.479 10.491 -11.097 1.00 90.81 325 ILE A N 1
ATOM 2574 C CA . ILE A 1 325 ? 11.178 10.736 -9.829 1.00 90.81 325 ILE A CA 1
ATOM 2575 C C . ILE A 1 325 ? 12.552 10.061 -9.796 1.00 90.81 325 ILE A C 1
ATOM 2577 O O . ILE A 1 325 ? 12.826 9.125 -10.539 1.00 90.81 325 ILE A O 1
ATOM 2581 N N . LEU A 1 326 ? 13.393 10.566 -8.901 1.00 90.69 326 LEU A N 1
ATOM 2582 C CA . LEU A 1 326 ? 14.680 10.039 -8.473 1.00 90.69 326 LEU A CA 1
ATOM 2583 C C . LEU A 1 326 ? 14.709 10.010 -6.939 1.00 90.69 326 LEU A C 1
ATOM 2585 O O . LEU A 1 326 ? 13.945 10.723 -6.286 1.00 90.69 326 LEU A O 1
ATOM 2589 N N . PHE A 1 327 ? 15.639 9.257 -6.362 1.00 91.94 327 PHE A N 1
ATOM 2590 C CA . PHE A 1 327 ? 15.784 9.119 -4.911 1.00 91.94 327 PHE A CA 1
ATOM 2591 C C . PHE A 1 327 ? 17.085 9.742 -4.391 1.00 91.94 327 PHE A C 1
ATOM 2593 O O . PHE A 1 327 ? 18.121 9.702 -5.064 1.00 91.94 327 PHE A O 1
ATOM 2600 N N . ASP A 1 328 ? 17.051 10.332 -3.190 1.00 89.56 328 ASP A N 1
ATOM 2601 C CA . ASP A 1 328 ? 18.276 10.792 -2.524 1.00 89.56 328 ASP A CA 1
ATOM 2602 C C . ASP A 1 328 ? 19.052 9.609 -1.926 1.00 89.56 328 ASP A C 1
ATOM 2604 O O . ASP A 1 328 ? 18.592 8.936 -1.005 1.00 89.56 328 ASP A O 1
ATOM 2608 N N . ILE A 1 329 ? 20.280 9.415 -2.413 1.00 83.19 329 ILE A N 1
ATOM 2609 C CA . ILE A 1 329 ? 21.242 8.377 -1.998 1.00 83.19 329 ILE A CA 1
ATOM 2610 C C . ILE A 1 329 ? 21.459 8.249 -0.473 1.00 83.19 329 ILE A C 1
ATOM 2612 O O . ILE A 1 329 ? 21.906 7.200 -0.011 1.00 83.19 329 ILE A O 1
ATOM 2616 N N . ASN A 1 330 ? 21.201 9.294 0.320 1.00 84.31 330 ASN A N 1
ATOM 2617 C CA . ASN A 1 330 ? 21.473 9.320 1.761 1.00 84.31 330 ASN A CA 1
ATOM 2618 C C . ASN A 1 330 ? 20.228 9.066 2.622 1.00 84.31 330 ASN A C 1
ATOM 2620 O O . ASN A 1 330 ? 20.388 8.673 3.778 1.00 84.31 330 ASN A O 1
ATOM 2624 N N . THR A 1 331 ? 19.023 9.348 2.111 1.00 87.62 331 THR A N 1
ATOM 2625 C CA . THR A 1 331 ? 17.769 9.268 2.888 1.00 87.62 331 THR A CA 1
ATOM 2626 C C . THR A 1 331 ? 16.713 8.347 2.286 1.00 87.62 331 THR A C 1
ATOM 2628 O O . THR A 1 331 ? 15.783 7.990 2.995 1.00 87.62 331 THR A O 1
ATOM 2631 N N . GLY A 1 332 ? 16.831 7.966 1.011 1.00 89.88 332 GLY A N 1
ATOM 2632 C CA . GLY A 1 332 ? 15.813 7.184 0.305 1.00 89.88 332 GLY A CA 1
ATOM 2633 C C . GLY A 1 332 ? 14.497 7.934 0.066 1.00 89.88 332 GLY A C 1
ATOM 2634 O O . GLY A 1 332 ? 13.461 7.315 -0.165 1.00 89.88 332 GLY A O 1
ATOM 2635 N N . GLU A 1 333 ? 14.535 9.268 0.121 1.00 91.88 333 GLU A N 1
ATOM 2636 C CA . GLU A 1 333 ? 13.377 10.142 -0.105 1.00 91.88 333 GLU A CA 1
ATOM 2637 C C . GLU A 1 333 ? 13.193 10.422 -1.610 1.00 91.88 333 GLU A C 1
ATOM 2639 O O . GLU A 1 333 ? 14.190 10.698 -2.293 1.00 91.88 333 GLU A O 1
ATOM 2644 N N . PRO A 1 334 ? 11.954 10.406 -2.136 1.00 92.62 334 PRO A N 1
ATOM 2645 C CA . PRO A 1 334 ? 11.667 10.696 -3.537 1.00 92.62 334 PRO A CA 1
ATOM 2646 C C . PRO A 1 334 ? 11.682 12.203 -3.846 1.00 92.62 334 PRO A C 1
ATOM 2648 O O . PRO A 1 334 ? 11.172 13.037 -3.094 1.00 92.62 334 PRO A O 1
ATOM 2651 N N . GLY A 1 335 ? 12.174 12.560 -5.030 1.00 91.31 335 GLY A N 1
ATOM 2652 C CA . GLY A 1 335 ? 12.072 13.902 -5.600 1.00 91.31 335 GLY A CA 1
ATOM 2653 C C . GLY A 1 335 ? 12.060 13.868 -7.127 1.00 91.31 335 GLY A C 1
ATOM 2654 O O . GLY A 1 335 ? 12.492 12.901 -7.737 1.00 91.31 335 GLY A O 1
ATOM 2655 N N . PHE A 1 336 ? 11.557 14.913 -7.778 1.00 89.50 336 PHE A N 1
ATOM 2656 C CA . PHE A 1 336 ? 11.488 14.955 -9.245 1.00 89.50 336 PHE A CA 1
ATOM 2657 C C . PHE A 1 336 ? 12.877 15.015 -9.900 1.00 89.50 336 PHE A C 1
ATOM 2659 O O . PHE A 1 336 ? 13.792 15.643 -9.357 1.00 89.50 336 PHE A O 1
ATOM 2666 N N . ASP A 1 337 ? 13.026 14.430 -11.097 1.00 85.44 337 ASP A N 1
ATOM 2667 C CA . ASP A 1 337 ? 14.240 14.626 -11.904 1.00 85.44 337 ASP A CA 1
ATOM 2668 C C . ASP A 1 337 ? 14.519 16.139 -12.093 1.00 85.44 337 ASP A C 1
ATOM 2670 O O . ASP A 1 337 ? 13.586 16.906 -12.353 1.00 85.44 337 ASP A O 1
ATOM 2674 N N . PRO A 1 338 ? 15.780 16.617 -12.017 1.00 83.81 338 PRO A N 1
ATOM 2675 C CA . PRO A 1 338 ? 16.109 18.040 -12.174 1.00 83.81 338 PRO A CA 1
ATOM 2676 C C . PRO A 1 338 ? 15.662 18.696 -13.492 1.00 83.81 338 PRO A C 1
ATOM 2678 O O . PRO A 1 338 ? 15.693 19.922 -13.610 1.00 83.81 338 PRO A O 1
ATOM 2681 N N . ASN A 1 339 ? 15.272 17.901 -14.489 1.00 84.00 339 ASN A N 1
ATOM 2682 C CA . ASN A 1 339 ? 14.758 18.318 -15.787 1.00 84.00 339 ASN A CA 1
ATOM 2683 C C . ASN A 1 339 ? 13.274 17.940 -15.975 1.00 84.00 339 ASN A C 1
ATOM 2685 O O . ASN A 1 339 ? 12.761 18.150 -17.075 1.00 84.00 339 ASN A O 1
ATOM 2689 N N . PHE A 1 340 ? 12.589 17.397 -14.957 1.00 85.38 340 PHE A N 1
ATOM 2690 C CA . PHE A 1 340 ? 11.238 16.819 -15.038 1.00 85.38 340 PHE A CA 1
ATOM 2691 C C . PHE A 1 340 ? 10.257 17.709 -15.815 1.00 85.38 340 PHE A C 1
ATOM 2693 O O . PHE A 1 340 ? 9.712 17.304 -16.842 1.00 85.38 340 PHE A O 1
ATOM 2700 N N . SER A 1 341 ? 10.130 18.966 -15.384 1.00 82.12 341 SER A N 1
ATOM 2701 C CA . SER A 1 341 ? 9.248 19.974 -15.986 1.00 82.12 341 SER A CA 1
ATOM 2702 C C . SER A 1 341 ? 9.559 20.231 -17.474 1.00 82.12 341 SER A C 1
ATOM 2704 O O . SER A 1 341 ? 8.655 20.470 -18.272 1.00 82.12 341 SER A O 1
ATOM 2706 N N . GLN A 1 342 ? 10.822 20.089 -17.902 1.00 83.12 342 GLN A N 1
ATOM 2707 C CA . GLN A 1 342 ? 11.222 20.220 -19.308 1.00 83.12 342 GLN A CA 1
ATOM 2708 C C . GLN A 1 342 ? 11.031 18.927 -20.121 1.00 83.12 342 GLN A C 1
ATOM 2710 O O . GLN A 1 342 ? 10.652 19.012 -21.288 1.00 83.12 342 GLN A O 1
ATOM 2715 N N . GLN A 1 343 ? 11.337 17.754 -19.557 1.00 81.38 343 GLN A N 1
ATOM 2716 C CA . GLN A 1 343 ? 11.300 16.478 -20.288 1.00 81.38 343 GLN A CA 1
ATOM 2717 C C . GLN A 1 343 ? 9.886 15.896 -20.384 1.00 81.38 343 GLN A C 1
ATOM 2719 O O . GLN A 1 343 ? 9.490 15.419 -21.446 1.00 81.38 343 GLN A O 1
ATOM 2724 N N . TRP A 1 344 ? 9.128 15.956 -19.290 1.00 80.25 344 TRP A N 1
ATOM 2725 C CA . TRP A 1 344 ? 7.852 15.259 -19.151 1.00 80.25 344 TRP A CA 1
ATOM 2726 C C . TRP A 1 344 ? 6.647 16.171 -19.387 1.00 80.25 344 TRP A C 1
ATOM 2728 O O . TRP A 1 344 ? 5.706 15.737 -20.050 1.00 80.25 344 TRP A O 1
ATOM 2738 N N . CYS A 1 345 ? 6.699 17.424 -18.922 1.00 85.19 345 CYS A N 1
ATOM 2739 C CA . CYS A 1 345 ? 5.605 18.401 -19.060 1.00 85.19 345 CYS A CA 1
ATOM 2740 C C . CYS A 1 345 ? 5.856 19.466 -20.148 1.00 85.19 345 CYS A C 1
ATOM 2742 O O . CYS A 1 345 ? 4.941 20.168 -20.572 1.00 85.19 345 CYS A O 1
ATOM 2744 N N . GLY A 1 346 ? 7.101 19.601 -20.618 1.00 75.19 346 GLY A N 1
ATOM 2745 C CA . GLY A 1 346 ? 7.542 20.664 -21.528 1.00 75.19 346 GLY A CA 1
ATOM 2746 C C . GLY A 1 346 ? 7.231 20.441 -23.012 1.00 75.19 346 GLY A C 1
ATOM 2747 O O . GLY A 1 346 ? 7.742 21.182 -23.854 1.00 75.19 346 GLY A O 1
ATOM 2748 N N . ASP A 1 347 ? 6.427 19.431 -23.355 1.00 75.88 347 ASP A N 1
ATOM 2749 C CA . ASP A 1 347 ? 6.097 19.055 -24.737 1.00 75.88 347 ASP A CA 1
ATOM 2750 C C . ASP A 1 347 ? 5.067 19.990 -25.402 1.00 75.88 347 ASP A C 1
ATOM 2752 O O . ASP A 1 347 ? 4.954 20.023 -26.630 1.00 75.88 347 ASP A O 1
ATOM 2756 N N . GLY A 1 348 ? 4.351 20.787 -24.603 1.00 69.00 348 GLY A N 1
ATOM 2757 C CA . GLY A 1 348 ? 3.287 21.679 -25.069 1.00 69.00 348 GLY A CA 1
ATOM 2758 C C . GLY A 1 348 ? 1.911 21.014 -25.156 1.00 69.00 348 GLY A C 1
ATOM 2759 O O . GLY A 1 348 ? 1.005 21.580 -25.778 1.00 69.00 348 GLY A O 1
ATOM 2760 N N . SER A 1 349 ? 1.751 19.842 -24.535 1.00 78.00 349 SER A N 1
ATOM 2761 C CA . SER A 1 349 ? 0.438 19.313 -24.166 1.00 78.00 349 SER A CA 1
ATOM 2762 C C . SER A 1 349 ? -0.254 20.227 -23.139 1.00 78.00 349 SER A C 1
ATOM 2764 O O . SER A 1 349 ? 0.341 21.163 -22.617 1.00 78.00 349 SER A O 1
ATOM 2766 N N . ASN A 1 350 ? -1.545 19.993 -22.897 1.00 79.25 350 ASN A N 1
ATOM 2767 C CA . ASN A 1 350 ? -2.333 20.689 -21.875 1.00 79.25 350 ASN A CA 1
ATOM 2768 C C . ASN A 1 350 ? -2.869 19.630 -20.914 1.00 79.25 350 ASN A C 1
ATOM 2770 O O . ASN A 1 350 ? -3.928 19.043 -21.172 1.00 79.25 350 ASN A O 1
ATOM 2774 N N . TYR A 1 351 ? -2.113 19.346 -19.855 1.00 80.44 351 TYR A N 1
ATOM 2775 C CA . TYR A 1 351 ? -2.381 18.201 -18.982 1.00 80.44 351 TYR A CA 1
ATOM 2776 C C . TYR A 1 351 ? -3.692 18.368 -18.200 1.00 80.44 351 TYR A C 1
ATOM 2778 O O . TYR A 1 351 ? -4.442 17.407 -18.036 1.00 80.44 351 TYR A O 1
ATOM 2786 N N . ASN A 1 352 ? -4.071 19.616 -17.907 1.00 77.38 352 ASN A N 1
ATOM 2787 C CA . ASN A 1 352 ? -5.381 20.022 -17.375 1.00 77.38 352 ASN A CA 1
ATOM 2788 C C . ASN A 1 352 ? -6.613 19.652 -18.250 1.00 77.38 352 ASN A C 1
ATOM 2790 O O . ASN A 1 352 ? -7.744 19.979 -17.885 1.00 77.38 352 ASN A O 1
ATOM 2794 N N . GLY A 1 353 ? -6.438 19.032 -19.425 1.00 76.75 353 GLY A N 1
ATOM 2795 C CA . GLY A 1 353 ? -7.529 18.623 -20.325 1.00 76.75 353 GLY A CA 1
ATOM 2796 C C . GLY A 1 353 ? -7.491 17.164 -20.792 1.00 76.75 353 GLY A C 1
ATOM 2797 O O . GLY A 1 353 ? -8.177 16.842 -21.763 1.00 76.75 353 GLY A O 1
ATOM 2798 N N . VAL A 1 354 ? -6.679 16.307 -20.167 1.00 82.88 354 VAL A N 1
ATOM 2799 C CA . VAL A 1 354 ? -6.484 14.908 -20.584 1.00 82.88 354 VAL A CA 1
ATOM 2800 C C . VAL A 1 354 ? -7.523 13.982 -19.940 1.00 82.88 354 VAL A C 1
ATOM 2802 O O . VAL A 1 354 ? -7.825 14.098 -18.755 1.00 82.88 354 VAL A O 1
ATOM 2805 N N . ASP A 1 355 ? -8.068 13.036 -20.712 1.00 83.56 355 ASP A N 1
ATOM 2806 C CA . ASP A 1 355 ? -8.947 11.988 -20.183 1.00 83.56 355 ASP A CA 1
ATOM 2807 C C . ASP A 1 355 ? -8.108 10.857 -19.568 1.00 83.56 355 ASP A C 1
ATOM 2809 O O . ASP A 1 355 ? -7.688 9.925 -20.259 1.00 83.56 355 ASP A O 1
ATOM 2813 N N . LEU A 1 356 ? -7.879 10.947 -18.254 1.00 82.19 356 LEU A N 1
ATOM 2814 C CA . LEU A 1 356 ? -7.098 9.982 -17.469 1.00 82.19 356 LEU A CA 1
ATOM 2815 C C . LEU A 1 356 ? -7.573 8.528 -17.638 1.00 82.19 356 LEU A C 1
ATOM 2817 O O . LEU A 1 356 ? -6.777 7.606 -17.499 1.00 82.19 356 LEU A O 1
ATOM 2821 N N . ASN A 1 357 ? -8.843 8.297 -17.992 1.00 79.75 357 ASN A N 1
ATOM 2822 C CA . ASN A 1 357 ? -9.383 6.950 -18.190 1.00 79.75 357 ASN A CA 1
ATOM 2823 C C . ASN A 1 357 ? -8.807 6.256 -19.438 1.00 79.75 357 ASN A C 1
ATOM 2825 O O . ASN A 1 357 ? -8.910 5.036 -19.550 1.00 79.75 357 ASN A O 1
ATOM 2829 N N . THR A 1 358 ? -8.219 7.021 -20.367 1.00 82.81 358 THR A N 1
ATOM 2830 C CA . THR A 1 358 ? -7.626 6.517 -21.621 1.00 82.81 358 THR A CA 1
ATOM 2831 C C . THR A 1 358 ? -6.137 6.178 -21.516 1.00 82.81 358 THR A C 1
ATOM 2833 O O . THR A 1 358 ? -5.604 5.559 -22.432 1.00 82.81 358 THR A O 1
ATOM 2836 N N . LEU A 1 359 ? -5.500 6.566 -20.409 1.00 83.31 359 LEU A N 1
ATOM 2837 C CA . LEU A 1 359 ? -4.073 6.406 -20.125 1.00 83.31 359 LEU A CA 1
ATOM 2838 C C . LEU A 1 359 ? -3.791 5.146 -19.286 1.00 83.31 359 LEU A C 1
ATOM 2840 O O . LEU A 1 359 ? -4.678 4.680 -18.555 1.00 83.31 359 LEU A O 1
ATOM 2844 N N . ASP A 1 360 ? -2.551 4.650 -19.313 1.00 84.12 360 ASP A N 1
ATOM 2845 C CA . ASP A 1 360 ? -2.057 3.672 -18.326 1.00 84.12 360 ASP A CA 1
ATOM 2846 C C . ASP A 1 360 ? -1.736 4.317 -16.956 1.00 84.12 360 ASP A C 1
ATOM 2848 O O . ASP A 1 360 ? -1.872 5.527 -16.773 1.00 84.12 360 ASP A O 1
ATOM 2852 N N . THR A 1 361 ? -1.364 3.520 -15.950 1.00 82.88 361 THR A N 1
ATOM 2853 C CA . THR A 1 361 ? -1.118 4.014 -14.582 1.00 82.88 361 THR A CA 1
ATOM 2854 C C . THR A 1 361 ? 0.036 5.023 -14.497 1.00 82.88 361 THR A C 1
ATOM 2856 O O . THR A 1 361 ? -0.087 6.030 -13.795 1.00 82.88 361 THR A O 1
ATOM 2859 N N . ALA A 1 362 ? 1.130 4.799 -15.229 1.00 83.44 362 ALA A N 1
ATOM 2860 C CA . ALA A 1 362 ? 2.295 5.683 -15.235 1.00 83.44 362 ALA A CA 1
ATOM 2861 C C . ALA A 1 362 ? 1.996 6.981 -15.998 1.00 83.44 362 ALA A C 1
ATOM 2863 O O . ALA A 1 362 ? 2.290 8.079 -15.516 1.00 83.44 362 ALA A O 1
ATOM 2864 N N . GLU A 1 363 ? 1.322 6.875 -17.144 1.00 85.19 363 GLU A N 1
ATOM 2865 C CA . GLU A 1 363 ? 0.836 8.023 -17.908 1.00 85.19 363 GLU A CA 1
ATOM 2866 C C . GLU A 1 363 ? -0.141 8.894 -17.096 1.00 85.19 363 GLU A C 1
ATOM 2868 O O . GLU A 1 363 ? -0.040 10.122 -17.144 1.00 85.19 363 GLU A O 1
ATOM 2873 N N . ARG A 1 364 ? -1.056 8.294 -16.316 1.00 87.50 364 ARG A N 1
ATOM 2874 C CA . ARG A 1 364 ? -1.978 9.019 -15.413 1.00 87.50 364 ARG A CA 1
ATOM 2875 C C . ARG A 1 364 ? -1.238 9.794 -14.335 1.00 87.50 364 ARG A C 1
ATOM 2877 O O . ARG A 1 364 ? -1.499 10.984 -14.162 1.00 87.50 364 ARG A O 1
ATOM 2884 N N . PHE A 1 365 ? -0.324 9.131 -13.624 1.00 88.25 365 PHE A N 1
ATOM 2885 C CA . PHE A 1 365 ? 0.501 9.767 -12.600 1.00 88.25 365 PHE A CA 1
ATOM 2886 C C . PHE A 1 365 ? 1.291 10.944 -13.189 1.00 88.25 365 PHE A C 1
ATOM 2888 O O . PHE A 1 365 ? 1.203 12.064 -12.683 1.00 88.25 365 PHE A O 1
ATOM 2895 N N . LYS A 1 366 ? 1.986 10.721 -14.313 1.00 86.25 366 LYS A N 1
ATOM 2896 C CA . LYS A 1 366 ? 2.700 11.768 -15.055 1.00 86.25 366 LYS A CA 1
ATOM 2897 C C . LYS A 1 366 ? 1.769 12.935 -15.415 1.00 86.25 366 LYS A C 1
ATOM 2899 O O . LYS A 1 366 ? 2.127 14.091 -15.193 1.00 86.25 366 LYS A O 1
ATOM 2904 N N . ALA A 1 367 ? 0.585 12.650 -15.959 1.00 88.25 367 ALA A N 1
ATOM 2905 C CA . ALA A 1 367 ? -0.365 13.676 -16.384 1.00 88.25 367 ALA A CA 1
ATOM 2906 C C . ALA A 1 367 ? -0.857 14.542 -15.214 1.00 88.25 367 ALA A C 1
ATOM 2908 O O . ALA A 1 367 ? -0.929 15.762 -15.355 1.00 88.25 367 ALA A O 1
ATOM 2909 N N . LEU A 1 368 ? -1.131 13.944 -14.052 1.00 89.12 368 LEU A N 1
ATOM 2910 C CA . LEU A 1 368 ? -1.517 14.683 -12.848 1.00 89.12 368 LEU A CA 1
ATOM 2911 C C . LEU A 1 368 ? -0.380 15.549 -12.306 1.00 89.12 368 LEU A C 1
ATOM 2913 O O . LEU A 1 368 ? -0.595 16.735 -12.075 1.00 89.12 368 LEU A O 1
ATOM 2917 N N . ILE A 1 369 ? 0.836 15.011 -12.173 1.00 90.25 369 ILE A N 1
ATOM 2918 C CA . ILE A 1 369 ? 1.987 15.788 -11.680 1.00 90.25 369 ILE A CA 1
ATOM 2919 C C . ILE A 1 369 ? 2.276 16.963 -12.631 1.00 90.25 369 ILE A C 1
ATOM 2921 O O . ILE A 1 369 ? 2.512 18.082 -12.174 1.00 90.25 369 ILE A O 1
ATOM 2925 N N . CYS A 1 370 ? 2.164 16.763 -13.949 1.00 89.50 370 CYS A N 1
ATOM 2926 C CA . CYS A 1 370 ? 2.260 17.859 -14.914 1.00 89.50 370 CYS A CA 1
ATOM 2927 C C . CYS A 1 370 ? 1.106 18.871 -14.803 1.00 89.50 370 CYS A C 1
ATOM 2929 O O . CYS A 1 370 ? 1.347 20.066 -14.949 1.00 89.50 370 CYS A O 1
ATOM 2931 N N . ALA A 1 371 ? -0.125 18.450 -14.495 1.00 88.62 371 ALA A N 1
ATOM 2932 C CA . ALA A 1 371 ? -1.230 19.377 -14.232 1.00 88.62 371 ALA A CA 1
ATOM 2933 C C . ALA A 1 371 ? -1.037 20.171 -12.917 1.00 88.62 371 ALA A C 1
ATOM 2935 O O . ALA A 1 371 ? -1.396 21.352 -12.852 1.00 88.62 371 ALA A O 1
ATOM 2936 N N . MET A 1 372 ? -0.431 19.563 -11.890 1.00 88.94 372 MET A N 1
ATOM 2937 C CA . MET A 1 372 ? -0.054 20.211 -10.622 1.00 88.94 372 MET A CA 1
ATOM 2938 C C . MET A 1 372 ? 1.091 21.222 -10.802 1.00 88.94 372 MET A C 1
ATOM 2940 O O . MET A 1 372 ? 1.065 22.300 -10.207 1.00 88.94 372 MET A O 1
ATOM 2944 N N . GLU A 1 373 ? 2.069 20.916 -11.659 1.00 88.81 373 GLU A N 1
ATOM 2945 C CA . GLU A 1 373 ? 3.123 21.846 -12.095 1.00 88.81 373 GLU A CA 1
ATOM 2946 C C . GLU A 1 373 ? 2.528 23.010 -12.919 1.00 88.81 373 GLU A C 1
ATOM 2948 O O . GLU A 1 373 ? 2.762 24.176 -12.599 1.00 88.81 373 GLU A O 1
ATOM 2953 N N . GLU A 1 374 ? 1.683 22.726 -13.924 1.00 86.94 374 GLU A N 1
ATOM 2954 C CA . GLU A 1 374 ? 0.990 23.741 -14.747 1.00 86.94 374 GLU A CA 1
ATOM 2955 C C . GLU A 1 374 ? 0.135 24.710 -13.907 1.00 86.94 374 GLU A C 1
ATOM 2957 O O . GLU A 1 374 ? 0.042 25.900 -14.225 1.00 86.94 374 GLU A O 1
ATOM 2962 N N . SER A 1 375 ? -0.505 24.207 -12.846 1.00 85.56 375 SER A N 1
ATOM 2963 C CA . SER A 1 375 ? -1.360 24.994 -11.944 1.00 85.56 375 SER A CA 1
ATOM 2964 C C . SER A 1 375 ? -0.611 25.619 -10.759 1.00 85.56 375 SER A C 1
ATOM 2966 O O . SER A 1 375 ? -1.161 26.498 -10.090 1.00 85.56 375 SER A O 1
ATOM 2968 N N . GLY A 1 376 ? 0.646 25.230 -10.522 1.00 85.00 376 GLY A N 1
ATOM 2969 C CA . GLY A 1 376 ? 1.468 25.716 -9.412 1.00 85.00 376 GLY A CA 1
ATOM 2970 C C . GLY A 1 376 ? 1.033 25.207 -8.032 1.00 85.00 376 GLY A C 1
ATOM 2971 O O . GLY A 1 376 ? 1.294 25.881 -7.035 1.00 85.00 376 GLY A O 1
ATOM 2972 N N . THR A 1 377 ? 0.354 24.057 -7.969 1.00 86.12 377 THR A N 1
ATOM 2973 C CA . THR A 1 377 ? -0.057 23.383 -6.721 1.00 86.12 377 THR A CA 1
ATOM 2974 C C . THR A 1 377 ? 0.962 22.349 -6.238 1.00 86.12 377 THR A C 1
ATOM 2976 O O . THR A 1 377 ? 0.909 21.936 -5.078 1.00 86.12 377 THR A O 1
ATOM 2979 N N . LEU A 1 378 ? 1.912 21.952 -7.093 1.00 87.12 378 LEU A N 1
ATOM 2980 C CA . LEU A 1 378 ? 2.967 20.995 -6.760 1.00 87.12 378 LEU A CA 1
ATOM 2981 C C . LEU A 1 378 ? 3.801 21.490 -5.562 1.00 87.12 378 LEU A C 1
ATOM 2983 O O . LEU A 1 378 ? 4.429 22.549 -5.604 1.00 87.12 378 LEU A O 1
ATOM 2987 N N . ASN A 1 379 ? 3.772 20.734 -4.463 1.00 88.12 379 ASN A N 1
ATOM 2988 C CA . ASN A 1 379 ? 4.312 21.147 -3.167 1.00 88.12 379 ASN A CA 1
ATOM 2989 C C . ASN A 1 379 ? 4.910 19.947 -2.397 1.00 88.12 379 ASN A C 1
ATOM 2991 O O . ASN A 1 379 ? 4.997 18.842 -2.921 1.00 88.12 379 ASN A O 1
ATOM 2995 N N . ALA A 1 380 ? 5.336 20.145 -1.146 1.00 86.94 380 ALA A N 1
ATOM 2996 C CA . ALA A 1 380 ? 5.961 19.093 -0.334 1.00 86.94 380 ALA A CA 1
ATOM 2997 C C . ALA A 1 380 ? 5.029 17.918 0.048 1.00 86.94 380 ALA A C 1
ATOM 2999 O O . ALA A 1 380 ? 5.522 16.904 0.526 1.00 86.94 380 ALA A O 1
ATOM 3000 N N . GLN A 1 381 ? 3.712 18.042 -0.146 1.00 87.94 381 GLN A N 1
ATOM 3001 C CA . GLN A 1 381 ? 2.717 16.981 0.056 1.00 87.94 381 GLN A CA 1
ATOM 3002 C C . GLN A 1 381 ? 2.297 16.287 -1.251 1.00 87.94 381 GLN A C 1
ATOM 3004 O O . GLN A 1 381 ? 1.324 15.542 -1.234 1.00 87.94 381 GLN A O 1
ATOM 3009 N N . TRP A 1 382 ? 3.017 16.482 -2.366 1.00 90.12 382 TRP A N 1
ATOM 3010 C CA . TRP A 1 382 ? 2.612 15.982 -3.690 1.00 90.12 382 TRP A CA 1
ATOM 3011 C C . TRP A 1 382 ? 2.247 14.486 -3.721 1.00 90.12 382 TRP A C 1
ATOM 3013 O O . TRP A 1 382 ? 1.329 14.100 -4.438 1.00 90.12 382 TRP A O 1
ATOM 3023 N N . THR A 1 383 ? 2.915 13.658 -2.912 1.00 90.62 383 THR A N 1
ATOM 3024 C CA . THR A 1 383 ? 2.616 12.229 -2.741 1.00 90.62 383 THR A CA 1
ATOM 3025 C C . THR A 1 383 ? 1.212 12.005 -2.169 1.00 90.62 383 THR A C 1
ATOM 3027 O O . THR A 1 383 ? 0.415 11.261 -2.732 1.00 90.62 383 THR A O 1
ATOM 3030 N N . HIS A 1 384 ? 0.871 12.701 -1.085 1.00 88.38 384 HIS A N 1
ATOM 3031 C CA . HIS A 1 384 ? -0.446 12.665 -0.449 1.00 88.38 384 HIS A CA 1
ATOM 3032 C C . HIS A 1 384 ? -1.524 13.397 -1.256 1.00 88.38 384 HIS A C 1
ATOM 3034 O O . HIS A 1 384 ? -2.692 13.017 -1.194 1.00 88.38 384 HIS A O 1
ATOM 3040 N N . ASP A 1 385 ? -1.167 14.418 -2.033 1.00 87.19 385 ASP A N 1
ATOM 3041 C CA . ASP A 1 385 ? -2.105 15.067 -2.949 1.00 87.19 385 ASP A CA 1
ATOM 3042 C C . ASP A 1 385 ? -2.552 14.070 -4.041 1.00 87.19 385 ASP A C 1
ATOM 3044 O O . ASP A 1 385 ? -3.754 13.921 -4.262 1.00 87.19 385 ASP A O 1
ATOM 3048 N N . LEU A 1 386 ? -1.633 13.270 -4.607 1.00 86.31 386 LEU A N 1
ATOM 3049 C CA . LEU A 1 386 ? -1.955 12.198 -5.568 1.00 86.31 386 LEU A CA 1
ATOM 3050 C C . LEU A 1 386 ? -2.842 11.073 -4.994 1.00 86.31 386 LEU A C 1
ATOM 3052 O O . LEU A 1 386 ? -3.613 10.477 -5.744 1.00 86.31 386 LEU A O 1
ATOM 3056 N N . PHE A 1 387 ? -2.815 10.798 -3.682 1.00 82.88 387 PHE A N 1
ATOM 3057 C CA . PHE A 1 387 ? -3.740 9.828 -3.057 1.00 82.88 387 PHE A CA 1
ATOM 3058 C C . PHE A 1 387 ? -5.217 10.267 -3.165 1.00 82.88 387 PHE A C 1
ATOM 3060 O O . PHE A 1 387 ? -6.130 9.438 -3.085 1.00 82.88 387 PHE A O 1
ATOM 3067 N N . ASN A 1 388 ? -5.467 11.568 -3.348 1.00 81.06 388 ASN A N 1
ATOM 3068 C CA . ASN A 1 388 ? -6.809 12.125 -3.521 1.00 81.06 388 ASN A CA 1
ATOM 3069 C C . ASN A 1 388 ? -7.274 12.123 -4.987 1.00 81.06 388 ASN A C 1
ATOM 3071 O O . ASN A 1 388 ? -8.420 12.479 -5.250 1.00 81.06 388 ASN A O 1
ATOM 3075 N N . GLU A 1 389 ? -6.433 11.693 -5.931 1.00 81.62 389 GLU A N 1
ATOM 3076 C CA . GLU A 1 389 ? -6.735 11.705 -7.363 1.00 81.62 389 GLU A CA 1
ATOM 3077 C C . GLU A 1 389 ? -7.159 10.334 -7.909 1.00 81.62 389 GLU A C 1
ATOM 3079 O O . GLU A 1 389 ? -6.783 9.271 -7.408 1.00 81.62 389 GLU A O 1
ATOM 3084 N N . ASN A 1 390 ? -7.961 10.342 -8.978 1.00 66.31 390 ASN A N 1
ATOM 3085 C CA . ASN A 1 390 ? -8.440 9.121 -9.637 1.00 66.31 390 ASN A CA 1
ATOM 3086 C C . ASN A 1 390 ? -7.421 8.588 -10.663 1.00 66.31 390 ASN A C 1
ATOM 3088 O O . ASN A 1 390 ? -7.643 8.632 -11.876 1.00 66.31 390 ASN A O 1
ATOM 3092 N N . VAL A 1 391 ? -6.303 8.056 -10.169 1.00 64.94 391 VAL A N 1
ATOM 3093 C CA . VAL A 1 391 ? -5.389 7.241 -10.988 1.00 64.94 391 VAL A CA 1
ATOM 3094 C C . VAL A 1 391 ? -5.921 5.800 -11.107 1.00 64.94 391 VAL A C 1
ATOM 3096 O O . VAL A 1 391 ? -5.868 5.205 -12.188 1.00 64.94 391 VAL A O 1
ATOM 3099 N N . PHE A 1 392 ? -6.509 5.242 -10.040 1.00 59.44 392 PHE A N 1
ATOM 3100 C CA . PHE A 1 392 ? -6.880 3.823 -9.956 1.00 59.44 392 PHE A CA 1
ATOM 3101 C C . PHE A 1 392 ? -8.278 3.527 -10.522 1.00 59.44 392 PHE A C 1
ATOM 3103 O O . PHE A 1 392 ? -9.257 3.417 -9.785 1.00 59.44 392 PHE A O 1
ATOM 3110 N N . SER A 1 393 ? -8.324 3.324 -11.843 1.00 52.06 393 SER A N 1
ATOM 3111 C CA . SER A 1 393 ? -9.450 2.862 -12.684 1.00 52.06 393 SER A CA 1
ATOM 3112 C C . SER A 1 393 ? -10.778 3.639 -12.622 1.00 52.06 393 SER A C 1
ATOM 3114 O O . SER A 1 393 ? -11.279 3.988 -13.690 1.00 52.06 393 SER A O 1
ATOM 3116 N N . ILE A 1 394 ? -11.365 3.893 -11.447 1.00 50.84 394 ILE A N 1
ATOM 3117 C CA . ILE A 1 394 ? -12.633 4.636 -11.276 1.00 50.84 394 ILE A CA 1
ATOM 3118 C C . ILE A 1 394 ? -12.730 5.440 -9.956 1.00 50.84 394 ILE A C 1
ATOM 3120 O O . ILE A 1 394 ? -13.705 6.174 -9.777 1.00 50.84 394 ILE A O 1
ATOM 3124 N N . SER A 1 395 ? -11.791 5.309 -9.011 1.00 70.19 395 SER A N 1
ATOM 3125 C CA . SER A 1 395 ? -11.856 5.993 -7.706 1.00 70.19 395 SER A CA 1
ATOM 3126 C C . SER A 1 395 ? -10.481 6.361 -7.130 1.00 70.19 395 SER A C 1
ATOM 3128 O O . SER A 1 395 ? -9.444 5.883 -7.582 1.00 70.19 395 SER A O 1
ATOM 3130 N N . THR A 1 396 ? -10.486 7.254 -6.136 1.00 80.31 396 THR A N 1
ATOM 3131 C CA . THR A 1 396 ? -9.294 7.774 -5.445 1.00 80.31 396 THR A CA 1
ATOM 3132 C C . THR A 1 396 ? -8.753 6.772 -4.421 1.00 80.31 396 THR A C 1
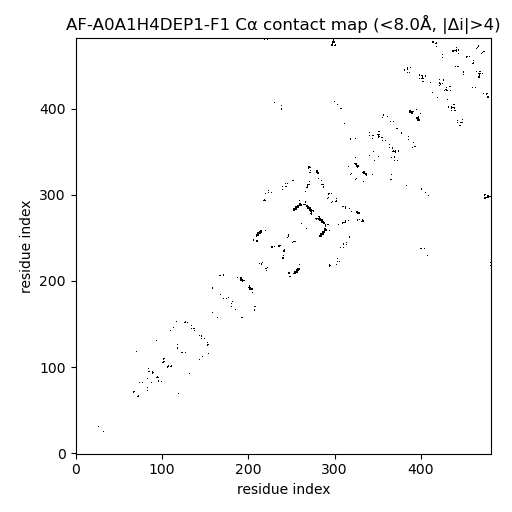ATOM 3134 O O . THR A 1 396 ? -9.511 5.936 -3.918 1.00 80.31 396 THR A O 1
ATOM 3137 N N . TYR A 1 397 ? -7.475 6.878 -4.041 1.00 79.56 397 TYR A N 1
ATOM 3138 C CA . TYR A 1 397 ? -6.904 6.002 -3.009 1.00 79.56 397 TYR A CA 1
ATOM 3139 C C . TYR A 1 397 ? -7.537 6.209 -1.639 1.00 79.56 397 TYR A C 1
ATOM 3141 O O . TYR A 1 397 ? -7.819 5.229 -0.957 1.00 79.56 397 TYR A O 1
ATOM 3149 N N . GLN A 1 398 ? -7.873 7.447 -1.274 1.00 89.50 398 GLN A N 1
ATOM 3150 C CA . GLN A 1 398 ? -8.622 7.731 -0.047 1.00 89.50 398 GLN A CA 1
ATOM 3151 C C . GLN A 1 398 ? -9.962 6.964 0.010 1.00 89.50 398 GLN A C 1
ATOM 3153 O O . GLN A 1 398 ? -10.320 6.438 1.069 1.00 89.50 398 GLN A O 1
ATOM 3158 N N . GLN A 1 399 ? -10.675 6.837 -1.117 1.00 88.38 399 GLN A N 1
ATOM 3159 C CA . GLN A 1 399 ? -11.933 6.087 -1.190 1.00 88.38 399 GLN A CA 1
ATOM 3160 C C . GLN A 1 399 ? -11.700 4.569 -1.250 1.00 88.38 399 GLN A C 1
ATOM 3162 O O . GLN A 1 399 ? -12.372 3.831 -0.533 1.00 88.38 399 GLN A O 1
ATOM 3167 N N . GLN A 1 400 ? -10.735 4.085 -2.041 1.00 87.19 400 GLN A N 1
ATOM 3168 C CA . GLN A 1 400 ? -10.421 2.649 -2.113 1.00 87.19 400 GLN A CA 1
ATOM 3169 C C . GLN A 1 400 ? -9.923 2.111 -0.768 1.00 87.19 400 GLN A C 1
ATOM 3171 O O . GLN A 1 400 ? -10.339 1.034 -0.350 1.00 87.19 400 GLN A O 1
ATOM 3176 N N . LEU A 1 401 ? -9.115 2.890 -0.045 1.00 89.12 401 LEU A N 1
ATOM 3177 C CA . LEU A 1 401 ? -8.677 2.586 1.313 1.00 89.12 401 LEU A CA 1
ATOM 3178 C C . LEU A 1 401 ? -9.854 2.628 2.307 1.00 89.12 401 LEU A C 1
ATOM 3180 O O . LEU A 1 401 ? -9.957 1.740 3.149 1.00 89.12 401 LEU A O 1
ATOM 3184 N N . ALA A 1 402 ? -10.786 3.585 2.189 1.00 92.12 402 ALA A N 1
ATOM 3185 C CA . ALA A 1 402 ? -12.001 3.611 3.016 1.00 92.12 402 ALA A CA 1
ATOM 3186 C C . ALA A 1 402 ? -12.863 2.353 2.817 1.00 92.12 402 ALA A C 1
ATOM 3188 O O . ALA A 1 402 ? -13.306 1.742 3.791 1.00 92.12 402 ALA A O 1
ATOM 3189 N N . ASP A 1 403 ? -13.088 1.953 1.564 1.00 90.31 403 ASP A N 1
ATOM 3190 C CA . ASP A 1 403 ? -13.864 0.760 1.231 1.00 90.31 403 ASP A CA 1
ATOM 3191 C C . ASP A 1 403 ? -13.134 -0.523 1.657 1.00 90.31 403 ASP A C 1
ATOM 3193 O O . ASP A 1 403 ? -13.764 -1.412 2.230 1.00 90.31 403 ASP A O 1
ATOM 3197 N N . PHE A 1 404 ? -11.811 -0.588 1.482 1.00 89.50 404 PHE A N 1
ATOM 3198 C CA . PHE A 1 404 ? -10.961 -1.687 1.946 1.00 89.50 404 PHE A CA 1
ATOM 3199 C C . PHE A 1 404 ? -11.032 -1.870 3.471 1.00 89.50 404 PHE A C 1
ATOM 3201 O O . PHE A 1 404 ? -11.338 -2.964 3.945 1.00 89.50 404 PHE A O 1
ATOM 3208 N N . ILE A 1 405 ? -10.839 -0.799 4.250 1.00 91.62 405 ILE A N 1
ATOM 3209 C CA . ILE A 1 405 ? -10.959 -0.827 5.718 1.00 91.62 405 ILE A CA 1
ATOM 3210 C C . ILE A 1 405 ? -12.386 -1.217 6.137 1.00 91.62 405 ILE A C 1
ATOM 3212 O O . ILE A 1 405 ? -12.575 -1.989 7.078 1.00 91.62 405 ILE A O 1
ATOM 3216 N N . TYR A 1 406 ? -13.411 -0.710 5.444 1.00 93.75 406 TYR A N 1
ATOM 3217 C CA . TYR A 1 406 ? -14.805 -1.033 5.749 1.00 93.75 406 TYR A CA 1
ATOM 3218 C C . TYR A 1 406 ? -15.138 -2.513 5.511 1.00 93.75 406 TYR A C 1
ATOM 3220 O O . TYR A 1 406 ? -15.845 -3.103 6.331 1.00 93.75 406 TYR A O 1
ATOM 3228 N N . GLN A 1 407 ? -14.638 -3.100 4.424 1.00 89.81 407 GLN A N 1
ATOM 3229 C CA . GLN A 1 407 ? -14.913 -4.487 4.041 1.00 89.81 407 GLN A CA 1
ATOM 3230 C C . GLN A 1 407 ? -14.116 -5.497 4.877 1.00 89.81 407 GLN A C 1
ATOM 3232 O O . GLN A 1 407 ? -14.678 -6.516 5.274 1.00 89.81 407 GLN A O 1
ATOM 3237 N N . ASN A 1 408 ? -12.848 -5.195 5.175 1.00 87.31 408 ASN A N 1
ATOM 3238 C CA . ASN A 1 408 ? -11.874 -6.198 5.615 1.00 87.31 408 ASN A CA 1
ATOM 3239 C C . ASN A 1 408 ? -11.452 -6.104 7.092 1.00 87.31 408 ASN A C 1
ATOM 3241 O O . ASN A 1 408 ? -10.859 -7.048 7.609 1.00 87.31 408 ASN A O 1
ATOM 3245 N N . HIS A 1 409 ? -11.777 -5.020 7.811 1.00 90.12 409 HIS A N 1
ATOM 3246 C CA . HIS A 1 409 ? -11.540 -4.969 9.262 1.00 90.12 409 HIS A CA 1
ATOM 3247 C C . HIS A 1 409 ? -12.590 -5.775 10.046 1.00 90.12 409 HIS A C 1
ATOM 3249 O O . HIS A 1 409 ? -13.792 -5.675 9.784 1.00 90.12 409 HIS A O 1
ATOM 3255 N N . ASP A 1 410 ? -12.170 -6.507 11.085 1.00 89.81 410 ASP A N 1
ATOM 3256 C CA . ASP A 1 410 ? -13.086 -7.233 11.977 1.00 89.81 410 ASP A CA 1
ATOM 3257 C C . ASP A 1 410 ? -13.766 -6.296 12.994 1.00 89.81 410 ASP A C 1
ATOM 3259 O O . ASP A 1 410 ? -13.492 -6.256 14.201 1.00 89.81 410 ASP A O 1
ATOM 3263 N N . TRP A 1 411 ? -14.745 -5.558 12.480 1.00 91.50 411 TRP A N 1
ATOM 3264 C CA . TRP A 1 411 ? -15.630 -4.692 13.248 1.00 91.50 411 TRP A CA 1
ATOM 3265 C C . TRP A 1 411 ? -16.492 -5.415 14.296 1.00 91.50 411 TRP A C 1
ATOM 3267 O O . TRP A 1 411 ? -17.137 -4.736 15.103 1.00 91.50 411 TRP A O 1
ATOM 3277 N N . ASP A 1 412 ? -16.589 -6.748 14.271 1.00 90.81 412 ASP A N 1
ATOM 3278 C CA . ASP A 1 412 ? -17.453 -7.512 15.174 1.00 90.81 412 ASP A CA 1
ATOM 3279 C C . ASP A 1 412 ? -16.675 -8.168 16.326 1.00 90.81 412 ASP A C 1
ATOM 3281 O O . ASP A 1 412 ? -17.244 -8.256 17.421 1.00 90.81 412 ASP A O 1
ATOM 3285 N N . SER A 1 413 ? -15.363 -8.386 16.195 1.00 90.44 413 SER A N 1
ATOM 3286 C CA . SER A 1 413 ? -14.443 -8.549 17.336 1.00 90.44 413 SER A CA 1
ATOM 3287 C C . SER A 1 413 ? -14.094 -7.237 18.047 1.00 90.44 413 SER A C 1
ATOM 3289 O O . SER A 1 413 ? -13.649 -7.278 19.193 1.00 90.44 413 SER A O 1
ATOM 3291 N N . GLU A 1 414 ? -14.345 -6.069 17.437 1.00 91.88 414 GLU A N 1
ATOM 3292 C CA . GLU A 1 414 ? -14.027 -4.769 18.055 1.00 91.88 414 GLU A CA 1
ATOM 3293 C C . GLU A 1 414 ? -14.551 -4.611 19.493 1.00 91.88 414 GLU A C 1
ATOM 3295 O O . GLU A 1 414 ? -15.671 -5.018 19.826 1.00 91.88 414 GLU A O 1
ATOM 3300 N N . ASN A 1 415 ? -13.765 -3.992 20.372 1.00 89.56 415 ASN A N 1
ATOM 3301 C CA . ASN A 1 415 ? -14.128 -3.968 21.787 1.00 89.56 415 ASN A CA 1
ATOM 3302 C C . ASN A 1 415 ? -15.265 -2.971 22.084 1.00 89.56 415 ASN A C 1
ATOM 3304 O O . ASN A 1 415 ? -15.536 -2.013 21.354 1.00 89.56 415 ASN A O 1
ATOM 3308 N N . LEU A 1 416 ? -15.961 -3.195 23.202 1.00 91.50 416 LEU A N 1
ATOM 3309 C CA . LEU A 1 416 ? -17.176 -2.452 23.540 1.00 91.50 416 LEU A CA 1
ATOM 3310 C C . LEU A 1 416 ? -16.929 -0.957 23.831 1.00 91.50 416 LEU A C 1
ATOM 3312 O O . LEU A 1 416 ? -17.858 -0.159 23.703 1.00 91.50 416 LEU A O 1
ATOM 3316 N N . ILE A 1 417 ? -15.709 -0.556 24.206 1.00 90.50 417 ILE A N 1
ATOM 3317 C CA . ILE A 1 417 ? -15.370 0.857 24.439 1.00 90.50 417 ILE A CA 1
ATOM 3318 C C . ILE A 1 417 ? -15.235 1.575 23.092 1.00 90.50 417 ILE A C 1
ATOM 3320 O O . ILE A 1 417 ? -15.888 2.605 22.895 1.00 90.50 417 ILE A O 1
ATOM 3324 N N . PHE A 1 418 ? -14.481 0.997 22.151 1.00 91.44 418 PHE A N 1
ATOM 3325 C CA . PHE A 1 418 ? -14.351 1.507 20.784 1.00 91.44 418 PHE A CA 1
ATOM 3326 C C . PHE A 1 418 ? -15.705 1.582 20.076 1.00 91.44 418 PHE A C 1
ATOM 3328 O O . PHE A 1 418 ? -16.127 2.670 19.675 1.00 91.44 418 PHE A O 1
ATOM 3335 N N . LYS A 1 419 ? -16.446 0.462 20.032 1.00 93.00 419 LYS A N 1
ATOM 3336 C CA . LYS A 1 419 ? -17.795 0.384 19.440 1.00 93.00 419 LYS A CA 1
ATOM 3337 C C . LYS A 1 419 ? -18.719 1.471 19.979 1.00 93.00 419 LYS A C 1
ATOM 3339 O O . LYS A 1 419 ? -19.269 2.245 19.203 1.00 93.00 419 LYS A O 1
ATOM 3344 N N . ASN A 1 420 ? -18.861 1.589 21.302 1.00 93.31 420 ASN A N 1
ATOM 3345 C CA . ASN A 1 420 ? -19.741 2.601 21.894 1.00 93.31 420 ASN A CA 1
ATOM 3346 C C . ASN A 1 420 ? -19.284 4.035 21.589 1.00 93.31 420 ASN A C 1
ATOM 3348 O O . ASN A 1 420 ? -20.127 4.917 21.420 1.00 93.31 420 ASN A O 1
ATOM 3352 N N . LYS A 1 421 ? -17.972 4.290 21.502 1.00 92.50 421 LYS A N 1
ATOM 3353 C CA . LYS A 1 421 ? -17.443 5.613 21.154 1.00 92.50 421 LYS A CA 1
ATOM 3354 C C . LYS A 1 421 ? -17.695 5.956 19.682 1.00 92.50 421 LYS A C 1
ATOM 3356 O O . LYS A 1 421 ? -18.154 7.064 19.411 1.00 92.50 421 LYS A O 1
ATOM 3361 N N . MET A 1 422 ? -17.491 5.019 18.757 1.00 93.88 422 MET A N 1
ATOM 3362 C CA . MET A 1 422 ? -17.780 5.226 17.334 1.00 93.88 422 MET A CA 1
ATOM 3363 C C . MET A 1 422 ? -19.285 5.342 17.056 1.00 93.88 422 MET A C 1
ATOM 3365 O O . MET A 1 422 ? -19.698 6.268 16.364 1.00 93.88 422 MET A O 1
ATOM 3369 N N . ILE A 1 423 ? -20.127 4.515 17.685 1.00 94.75 423 ILE A N 1
ATOM 3370 C CA . ILE A 1 423 ? -21.598 4.638 17.624 1.00 94.75 423 ILE A CA 1
ATOM 3371 C C . ILE A 1 423 ? -22.069 5.997 18.173 1.00 94.75 423 ILE A C 1
ATOM 3373 O O . ILE A 1 423 ? -22.971 6.612 17.611 1.00 94.75 423 ILE A O 1
ATOM 3377 N N . SER A 1 424 ? -21.453 6.498 19.249 1.00 93.81 424 SER A N 1
ATOM 3378 C CA . SER A 1 424 ? -21.768 7.819 19.819 1.00 93.81 424 SER A CA 1
ATOM 3379 C C . SER A 1 424 ? -21.351 8.981 18.903 1.00 93.81 424 SER A C 1
ATOM 3381 O O . SER A 1 424 ? -22.014 10.015 18.881 1.00 93.81 424 SER A O 1
ATOM 3383 N N . ASN A 1 425 ? -20.277 8.805 18.126 1.00 91.56 425 ASN A N 1
ATOM 3384 C CA . ASN A 1 425 ? -19.779 9.799 17.172 1.00 91.56 425 ASN A CA 1
ATOM 3385 C C . ASN A 1 425 ? -20.554 9.803 15.835 1.00 91.56 425 ASN A C 1
ATOM 3387 O O . ASN A 1 425 ? -20.833 10.872 15.301 1.00 91.56 425 ASN A O 1
ATOM 3391 N N . PHE A 1 426 ? -20.871 8.622 15.288 1.00 93.94 426 PHE A N 1
ATOM 3392 C CA . PHE A 1 426 ? -21.321 8.426 13.898 1.00 93.94 426 PHE A CA 1
ATOM 3393 C C . PHE A 1 426 ? -22.690 7.726 13.751 1.00 93.94 426 PHE A C 1
ATOM 3395 O O . PHE A 1 426 ? -23.186 7.543 12.637 1.00 93.94 426 PHE A O 1
ATOM 3402 N N . GLY A 1 427 ? -23.326 7.311 14.849 1.00 94.56 427 GLY A N 1
ATOM 3403 C CA . GLY A 1 427 ? -24.636 6.656 14.827 1.00 94.56 427 GLY A CA 1
ATOM 3404 C C . GLY A 1 427 ? -24.613 5.242 14.234 1.00 94.56 427 GLY A C 1
ATOM 3405 O O . GLY A 1 427 ? -23.747 4.428 14.549 1.00 94.56 427 GLY A O 1
ATOM 3406 N N . SER A 1 428 ? -25.604 4.920 13.395 1.00 95.81 428 SER A N 1
ATOM 3407 C CA . SER A 1 428 ? -25.765 3.583 12.799 1.00 95.81 428 SER A CA 1
ATOM 3408 C C . SER A 1 428 ? -24.656 3.213 11.816 1.00 95.81 428 SER A C 1
ATOM 3410 O O . SER A 1 428 ? -24.291 2.045 11.724 1.00 95.81 428 SER A O 1
ATOM 3412 N N . ASN A 1 429 ? -24.104 4.197 11.104 1.00 95.25 429 ASN A N 1
ATOM 3413 C CA . ASN A 1 429 ? -23.178 3.979 9.990 1.00 95.25 429 ASN A CA 1
ATOM 3414 C C . ASN A 1 429 ? -21.710 3.999 10.453 1.00 95.25 429 ASN A C 1
ATOM 3416 O O . ASN A 1 429 ? -20.807 4.233 9.653 1.00 95.25 429 ASN A O 1
ATOM 3420 N N . TRP A 1 430 ? -21.469 3.778 11.749 1.00 94.94 430 TRP A N 1
ATOM 3421 C CA . TRP A 1 430 ? -20.166 3.992 12.373 1.00 94.94 430 TRP A CA 1
ATOM 3422 C C . TRP A 1 430 ? -19.038 3.172 11.745 1.00 94.94 430 TRP A C 1
ATOM 3424 O O . TRP A 1 430 ? -17.972 3.733 11.571 1.00 94.94 430 TRP A O 1
ATOM 3434 N N . LYS A 1 431 ? -19.262 1.911 11.336 1.00 96.31 431 LYS A N 1
ATOM 3435 C CA . LYS A 1 431 ? -18.234 1.094 10.657 1.00 96.31 431 LYS A CA 1
ATOM 3436 C C . LYS A 1 431 ? -17.695 1.820 9.409 1.00 96.31 431 LYS A C 1
ATOM 3438 O O . LYS A 1 431 ? -16.507 2.095 9.312 1.00 96.31 431 LYS A O 1
ATOM 3443 N N . GLN A 1 432 ? -18.596 2.228 8.510 1.00 96.12 432 GLN A N 1
ATOM 3444 C CA . GLN A 1 432 ? -18.262 2.954 7.278 1.00 96.12 432 GLN A CA 1
ATOM 3445 C C . GLN A 1 432 ? -17.630 4.324 7.568 1.00 96.12 432 GLN A C 1
ATOM 3447 O O . GLN A 1 432 ? -16.615 4.675 6.977 1.00 96.12 432 GLN A O 1
ATOM 3452 N N . LYS A 1 433 ? -18.199 5.093 8.506 1.00 95.38 433 LYS A N 1
ATOM 3453 C CA . LYS A 1 433 ? -17.698 6.435 8.840 1.00 95.38 433 LYS A CA 1
ATOM 3454 C C . LYS A 1 433 ? -16.370 6.424 9.603 1.00 95.38 433 LYS A C 1
ATOM 3456 O O . LYS A 1 433 ? -15.575 7.342 9.438 1.00 95.38 433 LYS A O 1
ATOM 3461 N N . THR A 1 434 ? -16.094 5.383 10.386 1.00 95.50 434 THR A N 1
ATOM 3462 C CA . THR A 1 434 ? -14.775 5.142 10.979 1.00 95.50 434 THR A CA 1
ATOM 3463 C C . THR A 1 434 ? -13.768 4.751 9.903 1.00 95.50 434 THR A C 1
ATOM 3465 O O . THR A 1 434 ? -12.679 5.308 9.918 1.00 95.50 434 THR A O 1
ATOM 3468 N N . ALA A 1 435 ? -14.121 3.880 8.953 1.00 95.38 435 ALA A N 1
ATOM 3469 C CA . ALA A 1 435 ? -13.243 3.513 7.838 1.00 95.38 435 ALA A CA 1
ATOM 3470 C C . ALA A 1 435 ? -12.842 4.732 6.984 1.00 95.38 435 ALA A C 1
ATOM 3472 O O . ALA A 1 435 ? -11.659 4.997 6.796 1.00 95.38 435 ALA A O 1
ATOM 3473 N N . GLU A 1 436 ? -13.828 5.538 6.583 1.00 94.75 436 GLU A N 1
ATOM 3474 C CA . GLU A 1 436 ? -13.640 6.817 5.886 1.00 94.75 436 GLU A CA 1
ATOM 3475 C C . GLU A 1 436 ? -12.786 7.807 6.698 1.00 94.75 436 GLU A C 1
ATOM 3477 O O . GLU A 1 436 ? -11.942 8.495 6.140 1.00 94.75 436 GLU A O 1
ATOM 3482 N N . ALA A 1 437 ? -12.958 7.873 8.023 1.00 94.56 437 ALA A N 1
ATOM 3483 C CA . ALA A 1 437 ? -12.123 8.709 8.888 1.00 94.56 437 ALA A CA 1
ATOM 3484 C C . ALA A 1 437 ? -10.695 8.163 9.086 1.00 94.56 437 ALA A C 1
ATOM 3486 O O . ALA A 1 437 ? -9.806 8.935 9.439 1.00 94.56 437 ALA A O 1
ATOM 3487 N N . CYS A 1 438 ? -10.468 6.864 8.872 1.00 94.25 438 CYS A N 1
ATOM 3488 C CA . CYS A 1 438 ? -9.144 6.245 8.944 1.00 94.25 438 CYS A CA 1
ATOM 3489 C C . CYS A 1 438 ? -8.360 6.401 7.635 1.00 94.25 438 CYS A C 1
ATOM 3491 O O . CYS A 1 438 ? -7.161 6.640 7.699 1.00 94.2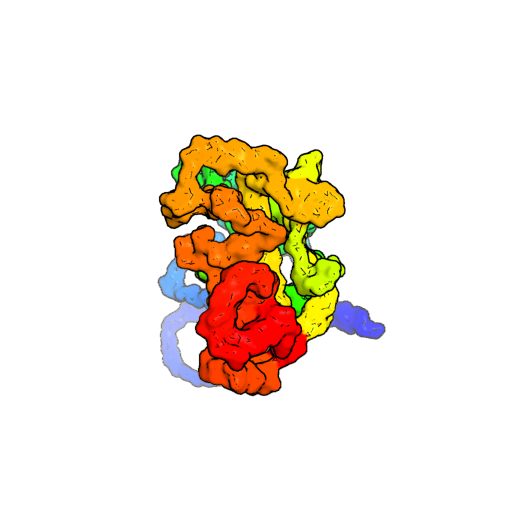5 438 CYS A O 1
ATOM 3493 N N . SER A 1 439 ? -9.003 6.355 6.463 1.00 93.12 439 SER A N 1
ATOM 3494 C CA . SER A 1 439 ? -8.302 6.568 5.183 1.00 93.12 439 SER A CA 1
ATOM 3495 C C . SER A 1 439 ? -7.838 8.013 4.947 1.00 93.12 439 SER A C 1
ATOM 3497 O O . SER A 1 439 ? -7.070 8.266 4.027 1.00 93.12 439 SER A O 1
ATOM 3499 N N . TRP A 1 440 ? -8.260 8.960 5.793 1.00 93.31 440 TRP A N 1
ATOM 3500 C CA . TRP A 1 440 ? -7.709 10.319 5.852 1.00 93.31 440 TRP A CA 1
ATOM 3501 C C . TRP A 1 440 ? -6.426 10.443 6.703 1.00 93.31 440 TRP A C 1
ATOM 3503 O O . TRP A 1 440 ? -5.875 11.541 6.804 1.00 93.31 440 TRP A O 1
ATOM 3513 N N . ILE A 1 441 ? -5.942 9.368 7.340 1.00 91.06 441 ILE A N 1
ATOM 3514 C CA . ILE A 1 441 ? -4.647 9.368 8.049 1.00 91.06 441 ILE A CA 1
ATOM 3515 C C . ILE A 1 441 ? -3.516 9.609 7.030 1.00 91.06 441 ILE A C 1
ATOM 3517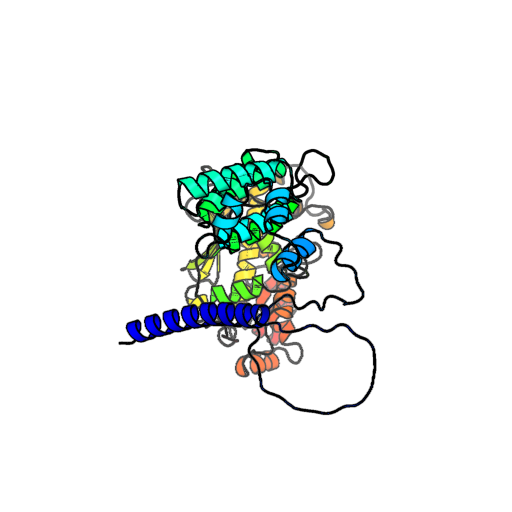 O O . ILE A 1 441 ? -3.629 9.255 5.863 1.00 91.06 441 ILE A O 1
ATOM 3521 N N . GLY A 1 442 ? -2.474 10.340 7.437 1.00 85.62 442 GLY A N 1
ATOM 3522 C CA . GLY A 1 442 ? -1.456 10.903 6.533 1.00 85.62 442 GLY A CA 1
ATOM 3523 C C . GLY A 1 442 ? -1.958 12.123 5.743 1.00 85.62 442 GLY A C 1
ATOM 3524 O O . GLY A 1 442 ? -1.335 13.182 5.770 1.00 85.62 442 GLY A O 1
ATOM 3525 N N . LEU A 1 443 ? -3.150 12.031 5.147 1.00 89.62 443 LEU A N 1
ATOM 3526 C CA . LEU A 1 443 ? -3.729 13.041 4.248 1.00 89.62 443 LEU A CA 1
ATOM 3527 C C . LEU A 1 443 ? -4.210 14.337 4.937 1.00 89.62 443 LEU A C 1
ATOM 3529 O O . LEU A 1 443 ? -4.590 15.290 4.266 1.00 89.62 443 LEU A O 1
ATOM 3533 N N . VAL A 1 444 ? -4.169 14.433 6.270 1.00 89.44 444 VAL A N 1
ATOM 3534 C CA . VAL A 1 444 ? -4.723 15.563 7.058 1.00 89.44 444 VAL A CA 1
ATOM 3535 C C . VAL A 1 444 ? -4.072 16.941 6.847 1.00 89.44 444 VAL A C 1
ATOM 3537 O O . VAL A 1 444 ? -4.462 17.915 7.509 1.00 89.44 444 VAL A O 1
ATOM 3540 N N . TYR A 1 445 ? -3.064 17.031 5.982 1.00 88.31 445 TYR A N 1
ATOM 3541 C CA . TYR A 1 445 ? -2.379 18.268 5.597 1.00 88.31 445 TYR A CA 1
ATOM 3542 C C . TYR A 1 445 ? -2.588 18.653 4.124 1.00 88.31 445 TYR A C 1
ATOM 3544 O O . TYR A 1 445 ? -2.080 19.696 3.720 1.00 88.31 445 TYR A O 1
ATOM 3552 N N . THR A 1 446 ? -3.338 17.863 3.345 1.00 89.00 446 THR A N 1
ATOM 3553 C CA . THR A 1 446 ? -3.696 18.209 1.962 1.00 89.00 446 THR A CA 1
ATOM 3554 C C . THR A 1 446 ? -4.800 19.269 1.920 1.00 89.00 446 THR A C 1
ATOM 3556 O O . THR A 1 446 ? -5.604 19.426 2.856 1.00 89.00 446 THR A O 1
ATOM 3559 N N . ASP A 1 447 ? -4.878 19.990 0.799 1.00 87.69 447 ASP A N 1
ATOM 3560 C CA . ASP A 1 447 ? -5.992 20.907 0.546 1.00 87.69 447 ASP A CA 1
ATOM 3561 C C . ASP A 1 447 ? -7.322 20.143 0.416 1.00 87.69 447 ASP A C 1
ATOM 3563 O O . ASP A 1 447 ? -8.356 20.662 0.835 1.00 87.69 447 ASP A O 1
ATOM 3567 N N . GLU A 1 448 ? -7.325 18.889 -0.056 1.00 87.38 448 GLU A N 1
ATOM 3568 C CA . GLU A 1 448 ? -8.573 18.129 -0.213 1.00 87.38 448 GLU A CA 1
ATOM 3569 C C . GLU A 1 448 ? -9.140 17.599 1.112 1.00 87.38 448 GLU A C 1
ATOM 3571 O O . GLU A 1 448 ? -10.347 17.717 1.328 1.00 87.38 448 GLU A O 1
ATOM 3576 N N . TYR A 1 449 ? -8.313 17.163 2.075 1.00 91.94 449 TYR A N 1
ATOM 3577 C CA . TYR A 1 449 ? -8.811 16.933 3.443 1.00 91.94 449 TYR A CA 1
ATOM 3578 C C . TYR A 1 449 ? -9.417 18.221 4.019 1.00 91.94 449 TYR A C 1
ATOM 3580 O O . TYR A 1 449 ? -10.465 18.201 4.672 1.00 91.94 449 TYR A O 1
ATOM 3588 N N . THR A 1 450 ? -8.778 19.363 3.749 1.00 91.50 450 THR A N 1
ATOM 3589 C CA . THR A 1 450 ? -9.250 20.679 4.193 1.00 91.50 450 THR A CA 1
ATOM 3590 C C . THR A 1 450 ? -10.591 21.041 3.540 1.00 91.50 450 THR A C 1
ATOM 3592 O O . THR A 1 450 ? -11.503 21.499 4.235 1.00 91.50 450 THR A O 1
ATOM 3595 N N . ASN A 1 451 ? -10.774 20.786 2.242 1.00 90.81 451 ASN A N 1
ATOM 3596 C CA . ASN A 1 451 ? -12.051 20.946 1.537 1.00 90.81 451 ASN A CA 1
ATOM 3597 C C . ASN A 1 451 ? -13.129 20.020 2.113 1.00 90.81 451 ASN A C 1
ATOM 3599 O O . ASN A 1 451 ? -14.237 20.472 2.417 1.00 90.81 451 ASN A O 1
ATOM 3603 N N . PHE A 1 452 ? -12.800 18.744 2.313 1.00 92.25 452 PHE A N 1
ATOM 3604 C CA . PHE A 1 452 ? -13.688 17.737 2.879 1.00 92.25 452 PHE A CA 1
ATOM 3605 C C . PHE A 1 452 ? -14.218 18.164 4.257 1.00 92.25 452 PHE A C 1
ATOM 3607 O O . PHE A 1 452 ? -15.432 18.315 4.427 1.00 92.25 452 PHE A O 1
ATOM 3614 N N . VAL A 1 453 ? -13.343 18.470 5.227 1.00 92.94 453 VAL A N 1
ATOM 3615 C CA . VAL A 1 453 ? -13.796 18.817 6.589 1.00 92.94 453 VAL A CA 1
ATOM 3616 C C . VAL A 1 453 ? -14.492 20.176 6.694 1.00 92.94 453 VAL A C 1
ATOM 3618 O O . VAL A 1 453 ? -15.281 20.370 7.622 1.00 92.94 453 VAL A O 1
ATOM 3621 N N . ASN A 1 454 ? -14.261 21.092 5.745 1.00 92.38 454 ASN A N 1
ATOM 3622 C CA . ASN A 1 454 ? -14.992 22.362 5.634 1.00 92.38 454 ASN A CA 1
ATOM 3623 C C . ASN A 1 454 ? -16.456 22.183 5.179 1.00 92.38 454 ASN A C 1
ATOM 3625 O O . ASN A 1 454 ? -17.272 23.080 5.402 1.00 92.38 454 ASN A O 1
ATOM 3629 N N . ASN A 1 455 ? -16.803 21.047 4.564 1.00 93.06 455 ASN A N 1
ATOM 3630 C CA . ASN A 1 455 ? -18.175 20.716 4.160 1.00 93.06 455 ASN A CA 1
ATOM 3631 C C . ASN A 1 455 ? -18.966 19.940 5.239 1.00 93.06 455 ASN A C 1
ATOM 3633 O O . ASN A 1 455 ? -20.173 19.739 5.086 1.00 93.06 455 ASN A O 1
ATOM 3637 N N . LEU A 1 456 ? -18.315 19.522 6.329 1.00 93.06 456 LEU A N 1
ATOM 3638 C CA . LEU A 1 456 ? -18.932 18.806 7.452 1.00 93.06 456 LEU A CA 1
ATOM 3639 C C . LEU A 1 456 ? -19.546 19.762 8.494 1.00 93.06 456 LEU A C 1
ATOM 3641 O O . LEU A 1 456 ? -19.249 20.959 8.531 1.00 93.06 456 LEU A O 1
ATOM 3645 N N . SER A 1 457 ? -20.384 19.248 9.405 1.00 93.06 457 SER A N 1
ATOM 3646 C CA . SER A 1 457 ? -20.734 20.016 10.606 1.00 93.06 457 SER A CA 1
ATOM 3647 C C . SER A 1 457 ? -19.553 20.074 11.580 1.00 93.06 457 SER A C 1
ATOM 3649 O O . SER A 1 457 ? -18.770 19.135 11.684 1.00 93.06 457 SER A O 1
ATOM 3651 N N . SER A 1 458 ? -19.468 21.124 12.400 1.00 90.25 458 SER A N 1
ATOM 3652 C CA . SER A 1 458 ? -18.367 21.299 13.365 1.00 90.25 458 SER A CA 1
ATOM 3653 C C . SER A 1 458 ? -18.252 20.196 14.430 1.00 90.25 458 SER A C 1
ATOM 3655 O O . SER A 1 458 ? -17.238 20.116 15.122 1.00 90.25 458 SER A O 1
ATOM 3657 N N . THR A 1 459 ? -19.276 19.348 14.583 1.00 89.75 459 THR A N 1
ATOM 3658 C CA . THR A 1 459 ? -19.208 18.142 15.425 1.00 89.75 459 THR A CA 1
ATOM 3659 C C . THR A 1 459 ? -18.566 16.978 14.672 1.00 89.75 459 THR A C 1
ATOM 3661 O O . THR A 1 459 ? -17.742 16.274 15.247 1.00 89.75 459 THR A O 1
ATOM 3664 N N . GLU A 1 460 ? -18.884 16.810 13.388 1.00 89.81 460 GLU A N 1
ATOM 3665 C CA . GLU A 1 460 ? -18.250 15.819 12.514 1.00 89.81 460 GLU A CA 1
ATOM 3666 C C . GLU A 1 460 ? -16.786 16.186 12.248 1.00 89.81 460 GLU A C 1
ATOM 3668 O O . GLU A 1 460 ? -15.928 15.351 12.505 1.00 89.81 460 GLU A O 1
ATOM 3673 N N . THR A 1 461 ? -16.471 17.436 11.874 1.00 91.44 461 THR A N 1
ATOM 3674 C CA . THR A 1 461 ? -15.087 17.943 11.735 1.00 91.44 461 THR A CA 1
ATOM 3675 C C . THR A 1 461 ? -14.223 17.550 12.937 1.00 91.44 461 THR A C 1
ATOM 3677 O O . THR A 1 461 ? -13.150 16.979 12.774 1.00 91.44 461 THR A O 1
ATOM 3680 N N . LEU A 1 462 ? -14.730 17.765 14.159 1.00 90.75 462 LEU A N 1
ATOM 3681 C CA . LEU A 1 462 ? -14.034 17.395 15.390 1.00 90.75 462 LEU A CA 1
ATOM 3682 C C . LEU A 1 462 ? -13.852 15.874 15.537 1.00 90.75 462 LEU A C 1
ATOM 3684 O O . LEU A 1 462 ? -12.847 15.441 16.090 1.00 90.75 462 LEU A O 1
ATOM 3688 N N . VAL A 1 463 ? -14.791 15.043 15.084 1.00 90.38 463 VAL A N 1
ATOM 3689 C CA . VAL A 1 463 ? -14.615 13.580 15.095 1.00 90.38 463 VAL A CA 1
ATOM 3690 C C . VAL A 1 463 ? -13.545 13.149 14.089 1.00 90.38 463 VAL A C 1
ATOM 3692 O O . VAL A 1 463 ? -12.676 12.362 14.464 1.00 90.38 463 VAL A O 1
ATOM 3695 N N . TYR A 1 464 ? -13.572 13.677 12.862 1.00 92.31 464 TYR A N 1
ATOM 3696 C CA . TYR A 1 464 ? -12.582 13.351 11.832 1.00 92.31 464 TYR A CA 1
ATOM 3697 C C . TYR A 1 464 ? -11.178 13.830 12.221 1.00 92.31 464 TYR A C 1
ATOM 3699 O O . TYR A 1 464 ? -10.262 13.019 12.184 1.00 92.31 464 TYR A O 1
ATOM 3707 N N . ASP A 1 465 ? -10.998 15.059 12.725 1.00 88.94 465 ASP A N 1
ATOM 3708 C CA . ASP A 1 465 ? -9.690 15.505 13.239 1.00 88.94 465 ASP A CA 1
ATOM 3709 C C . ASP A 1 465 ? -9.205 14.638 14.417 1.00 88.94 465 ASP A C 1
ATOM 3711 O O . ASP A 1 465 ? -8.016 14.337 14.513 1.00 88.94 465 ASP A O 1
ATOM 3715 N N . ASN A 1 466 ? -10.097 14.187 15.310 1.00 89.12 466 ASN A N 1
ATOM 3716 C CA . ASN A 1 466 ? -9.686 13.301 16.404 1.00 89.12 466 ASN A CA 1
ATOM 3717 C C . ASN A 1 466 ? -9.180 11.937 15.896 1.00 89.12 466 ASN A C 1
ATOM 3719 O O . ASN A 1 466 ? -8.232 11.411 16.471 1.00 89.12 466 ASN A O 1
ATOM 3723 N N . ILE A 1 467 ? -9.777 11.371 14.842 1.00 88.00 467 ILE A N 1
ATOM 3724 C CA . ILE A 1 467 ? -9.356 10.080 14.271 1.00 88.00 467 ILE A CA 1
ATOM 3725 C C . ILE A 1 467 ? -8.159 10.273 13.329 1.00 88.00 467 ILE A C 1
ATOM 3727 O O . ILE A 1 467 ? -7.087 9.745 13.599 1.00 88.00 467 ILE A O 1
ATOM 3731 N N . ALA A 1 468 ? -8.304 11.076 12.276 1.00 83.62 468 ALA A N 1
ATOM 3732 C CA . ALA A 1 468 ? -7.313 11.215 11.214 1.00 83.62 468 ALA A CA 1
ATOM 3733 C C . ALA A 1 468 ? -6.052 11.982 11.657 1.00 83.62 468 ALA A C 1
ATOM 3735 O O . ALA A 1 468 ? -4.930 11.578 11.356 1.00 83.62 468 ALA A O 1
ATOM 3736 N N . ARG A 1 469 ? -6.216 13.094 12.396 1.00 80.75 469 ARG A N 1
ATOM 3737 C CA . ARG A 1 469 ? -5.101 13.989 12.775 1.00 80.75 469 ARG A CA 1
ATOM 3738 C C . ARG A 1 469 ? -4.516 13.670 14.145 1.00 80.75 469 ARG A C 1
ATOM 3740 O O . ARG A 1 469 ? -3.322 13.854 14.350 1.00 80.75 469 ARG A O 1
ATOM 3747 N N . GLN A 1 470 ? -5.345 13.275 15.108 1.00 78.50 470 GLN A N 1
ATOM 3748 C CA . GLN A 1 470 ? -4.909 12.986 16.482 1.00 78.50 470 GLN A CA 1
ATOM 3749 C C . GLN A 1 470 ? -4.804 11.484 16.786 1.00 78.50 470 GLN A C 1
ATOM 3751 O O . GLN A 1 470 ? -4.433 11.133 17.905 1.00 78.50 470 GLN A O 1
ATOM 3756 N N . ARG A 1 471 ? -5.136 10.606 15.822 1.00 83.56 471 ARG A N 1
ATOM 3757 C CA . ARG A 1 471 ? -5.040 9.134 15.928 1.00 83.56 471 ARG A CA 1
ATOM 3758 C C . ARG A 1 471 ? -5.805 8.553 17.130 1.00 83.56 471 ARG A C 1
ATOM 3760 O O . ARG A 1 471 ? -5.587 7.424 17.568 1.00 83.56 471 ARG A O 1
ATOM 3767 N N . MET A 1 472 ? -6.743 9.327 17.682 1.00 76.62 472 MET A N 1
ATOM 3768 C CA . MET A 1 472 ? -7.446 8.995 18.914 1.00 76.62 472 MET A CA 1
ATOM 3769 C C . MET A 1 472 ? -8.404 7.833 18.705 1.00 76.62 472 MET A C 1
ATOM 3771 O O . MET A 1 472 ? -8.994 7.646 17.644 1.00 76.62 472 MET A O 1
ATOM 3775 N N . TYR A 1 473 ? -8.615 7.090 19.790 1.00 80.19 473 TYR A N 1
ATOM 3776 C CA . TYR A 1 473 ? -9.458 5.896 19.852 1.00 80.19 473 TYR A CA 1
ATOM 3777 C C . TYR A 1 473 ? -8.913 4.690 19.068 1.00 80.19 473 TYR A C 1
ATOM 3779 O O . TYR A 1 473 ? -9.302 3.579 19.405 1.00 80.19 473 TYR A O 1
ATOM 3787 N N . LEU A 1 474 ? -7.974 4.858 18.131 1.00 82.12 474 LEU A N 1
ATOM 3788 C CA . LEU A 1 474 ? -7.385 3.758 17.358 1.00 82.12 474 LEU A CA 1
ATOM 3789 C C . LEU A 1 474 ? -6.551 2.815 18.236 1.00 82.12 474 LEU A C 1
ATOM 3791 O O . LEU A 1 474 ? -6.815 1.620 18.223 1.00 82.12 474 LEU A O 1
ATOM 3795 N N . ASN A 1 475 ? -5.690 3.318 19.128 1.00 73.44 475 ASN A N 1
ATOM 3796 C CA . ASN A 1 475 ? -5.030 2.494 20.166 1.00 73.44 475 ASN A CA 1
ATOM 3797 C C . ASN A 1 475 ? -6.015 1.943 21.229 1.00 73.44 475 ASN A C 1
ATOM 3799 O O . ASN A 1 475 ? -5.607 1.301 22.189 1.00 73.44 475 ASN A O 1
ATOM 3803 N N . ASN A 1 476 ? -7.316 2.245 21.117 1.00 75.44 476 ASN A N 1
ATOM 3804 C CA . ASN A 1 476 ? -8.380 1.640 21.925 1.00 75.44 476 ASN A CA 1
ATOM 3805 C C . ASN A 1 476 ? -9.285 0.729 21.076 1.00 75.44 476 ASN A C 1
ATOM 3807 O O . ASN A 1 476 ? -10.330 0.337 21.585 1.00 75.44 476 ASN A O 1
ATOM 3811 N N . ALA A 1 477 ? -8.938 0.436 19.819 1.00 78.81 477 ALA A N 1
ATOM 3812 C CA . ALA A 1 477 ? -9.589 -0.562 18.967 1.00 78.81 477 ALA A CA 1
ATOM 3813 C C . ALA A 1 477 ? -9.048 -1.976 19.297 1.00 78.81 477 ALA A C 1
ATOM 3815 O O . ALA A 1 477 ? -8.414 -2.156 20.342 1.00 78.81 477 ALA A O 1
ATOM 3816 N N . ASN A 1 478 ? -9.326 -3.003 18.490 1.00 82.44 478 ASN A N 1
ATOM 3817 C CA . ASN A 1 478 ? -8.962 -4.378 18.847 1.00 82.44 478 ASN A CA 1
ATOM 3818 C C . ASN A 1 478 ? -7.458 -4.693 18.702 1.00 82.44 478 ASN A C 1
ATOM 3820 O O . ASN A 1 478 ? -6.801 -4.234 17.769 1.00 82.44 478 ASN A O 1
ATOM 3824 N N . SER A 1 479 ? -6.960 -5.537 19.608 1.00 77.19 479 SER A N 1
ATOM 3825 C CA . SER A 1 479 ? -5.650 -6.197 19.575 1.00 77.19 479 SER A CA 1
ATOM 3826 C C . SER A 1 479 ? -5.936 -7.691 19.683 1.00 77.19 479 SER A C 1
ATOM 3828 O O . SER A 1 479 ? -6.291 -8.165 20.759 1.00 77.19 479 SER A O 1
ATOM 3830 N N . ASN A 1 480 ? -5.939 -8.399 18.552 1.00 77.56 480 ASN A N 1
ATOM 3831 C CA . ASN A 1 480 ? -6.032 -9.869 18.517 1.00 77.56 480 ASN A CA 1
ATOM 3832 C C . ASN A 1 480 ? -4.989 -10.519 17.588 1.00 77.56 480 ASN A C 1
ATOM 3834 O O . ASN A 1 480 ? -5.053 -11.716 17.310 1.00 77.56 480 ASN A O 1
ATOM 3838 N N . CYS A 1 481 ? -4.054 -9.708 17.098 1.00 80.69 481 CYS A N 1
ATOM 3839 C CA . CYS A 1 481 ? -2.657 -10.096 17.001 1.00 80.69 481 CYS A CA 1
ATOM 3840 C C . CYS A 1 481 ? -1.994 -9.626 18.298 1.00 80.69 481 CYS A C 1
ATOM 3842 O O . CYS A 1 481 ? -2.189 -8.464 18.658 1.00 80.69 481 CYS A O 1
ATOM 3844 N N . ASP A 1 482 ? -1.291 -10.521 18.988 1.00 61.34 482 ASP A N 1
ATOM 3845 C CA . ASP A 1 482 ? -0.644 -10.332 20.296 1.00 61.34 482 ASP A CA 1
ATOM 3846 C C . ASP A 1 482 ? 0.691 -11.099 20.310 1.00 61.34 482 ASP A C 1
ATOM 3848 O O . ASP A 1 482 ? 0.709 -12.210 19.728 1.00 61.34 482 ASP A O 1
#

pLDDT: mean 72.68, std 20.53, range [23.38, 97.0]

Mean predicted aligned error: 17.55 Å

Radius of gyration: 31.97 Å; Cα contacts (8 Å, |Δi|>4): 528; chains: 1; bounding box: 58×95×62 Å